Protein AF-A0A812HWR3-F1 (afdb_monomer)

pLDDT: mean 72.73, std 18.26, range [27.31, 95.5]

Organism: NCBI:txid878477

Nearest PDB structures (foldseek):
  8zc8-assembly1_B  TM=7.591E-01  e=3.270E-03  Streptomyces caespitosus
  4f84-assembly1_A  TM=8.204E-01  e=3.578E-02  Streptomyces lasalocidi
  1nkv-assembly1_A  TM=7.452E-01  e=2.378E-02  Escherichia coli
  2o57-assembly2_D  TM=7.224E-01  e=5.384E-02  Galdieria sulphuraria
  5gm2-as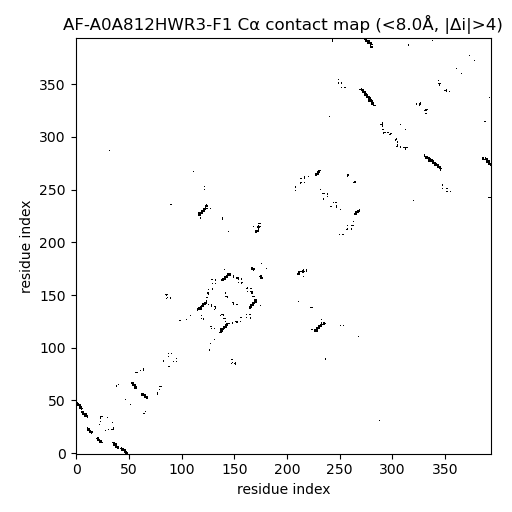sembly3_O  TM=3.345E-01  e=4.378E-03  Streptomyces blastmyceticus

Secondary structure (DSSP, 8-state):
--EEEEEEEE--EEEEETTEEEE--TTSPPPSS---EEEEEEEEEEE-SSPPP-EEEE-SS-EEEEPPPPTT--PPTT-PPPPSSSHHHHS-HHHHHHTT-THHHHHHHHHT-SS--EEEEESS-SHHHHHHHHHT-SSEEEE-S-HHHHHHHHHHHHHTT-TTTEEEE-TTSPEE-SSTHHHHHHHHHHHTT-----S---S----GGGS-HHHHHHHHHHH-SSPEEEEE-S--TT-S-TT-THHHHHHHHHHHHHHHTT--EEE-S-SEEEEEEEEEE-HHHHHHHSPPPTTPPPBTTB-GGGHHHHS---GGG------HHHHHTT--EE-S--EEEEEEES-HHHHHHHHHHHHHHHSS------PPPPGGGS-SS-------EEEEE-

Structure (mmCIF, N/CA/C/O backbone):
data_AF-A0A812HWR3-F1
#
_entry.id   AF-A0A812HWR3-F1
#
loop_
_atom_site.group_PDB
_atom_site.id
_atom_site.type_symbol
_atom_site.label_atom_id
_atom_site.label_alt_id
_atom_site.label_comp_id
_atom_site.label_asym_id
_atom_site.label_entity_id
_atom_site.label_seq_id
_atom_site.pdbx_PDB_ins_code
_atom_site.Cartn_x
_atom_site.Cartn_y
_atom_site.Cartn_z
_atom_site.occupancy
_atom_site.B_iso_or_equiv
_atom_site.auth_seq_id
_atom_site.auth_comp_id
_atom_site.auth_asym_id
_atom_site.auth_atom_id
_atom_site.pdbx_PDB_mo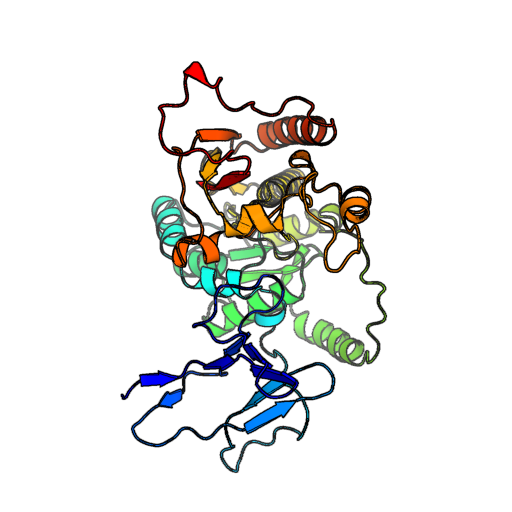del_num
ATOM 1 N N . MET A 1 1 ? 23.319 -24.240 -5.618 1.00 51.91 1 MET A N 1
ATOM 2 C CA . MET A 1 1 ? 23.296 -23.909 -4.178 1.00 51.91 1 MET A CA 1
ATOM 3 C C . MET A 1 1 ? 21.910 -24.254 -3.683 1.00 51.91 1 MET A C 1
ATOM 5 O O . MET A 1 1 ? 20.978 -23.812 -4.342 1.00 51.91 1 MET A O 1
ATOM 9 N N . PRO A 1 2 ? 21.769 -25.057 -2.617 1.00 78.56 2 PRO A N 1
ATOM 10 C CA . PRO A 1 2 ? 20.461 -25.307 -2.028 1.00 78.56 2 PRO A CA 1
ATOM 11 C C . PRO A 1 2 ? 19.889 -23.991 -1.493 1.00 78.56 2 PRO A C 1
ATOM 13 O O . PRO A 1 2 ? 20.609 -23.220 -0.855 1.00 78.56 2 PRO A O 1
ATOM 16 N N . GLY A 1 3 ? 18.622 -23.717 -1.781 1.00 87.44 3 GLY A N 1
ATOM 17 C CA . GLY A 1 3 ? 17.937 -22.515 -1.316 1.00 87.44 3 GLY A CA 1
ATOM 18 C C . GLY A 1 3 ? 16.452 -22.542 -1.646 1.00 87.44 3 GLY A C 1
ATOM 19 O O . GLY A 1 3 ? 15.966 -23.471 -2.280 1.00 87.44 3 GLY A O 1
ATOM 20 N N . GLU A 1 4 ? 15.729 -21.511 -1.225 1.00 90.44 4 GLU A N 1
ATOM 21 C CA . GLU A 1 4 ? 14.313 -21.358 -1.551 1.00 90.44 4 GLU A CA 1
ATOM 22 C C . GLU A 1 4 ? 14.134 -20.367 -2.704 1.00 90.44 4 GLU A C 1
ATOM 24 O O . GLU A 1 4 ? 14.510 -19.192 -2.619 1.00 90.44 4 GLU A O 1
ATOM 29 N N . ALA A 1 5 ? 13.537 -20.836 -3.796 1.00 89.75 5 ALA A N 1
ATOM 30 C CA . ALA A 1 5 ? 13.102 -19.986 -4.887 1.00 89.75 5 ALA A CA 1
ATOM 31 C C . ALA A 1 5 ? 11.746 -19.363 -4.531 1.00 89.75 5 ALA A C 1
ATOM 33 O O . ALA A 1 5 ? 10.751 -20.062 -4.350 1.00 89.75 5 ALA A O 1
ATOM 34 N N . HIS A 1 6 ? 11.705 -18.035 -4.444 1.00 90.94 6 HIS A N 1
ATOM 35 C CA . HIS A 1 6 ? 10.501 -17.271 -4.093 1.00 90.94 6 HIS A CA 1
ATOM 36 C C . HIS A 1 6 ? 9.738 -16.747 -5.318 1.00 90.94 6 HIS A C 1
ATOM 38 O O . HIS A 1 6 ? 8.584 -16.324 -5.221 1.00 90.94 6 HIS A O 1
ATOM 44 N N . GLY A 1 7 ? 10.383 -16.753 -6.480 1.00 92.06 7 GLY A N 1
ATOM 45 C CA . GLY A 1 7 ? 9.835 -16.203 -7.705 1.00 92.06 7 GLY A CA 1
ATOM 46 C C . GLY A 1 7 ? 10.851 -16.186 -8.836 1.00 92.06 7 GLY A C 1
ATOM 47 O O . GLY A 1 7 ? 11.930 -16.769 -8.732 1.00 92.06 7 GLY A O 1
ATOM 48 N N . VAL A 1 8 ? 10.493 -15.480 -9.901 1.00 93.12 8 VAL A N 1
ATOM 49 C CA . VAL A 1 8 ? 11.272 -15.320 -11.126 1.00 93.12 8 VAL A CA 1
ATOM 50 C C . VAL A 1 8 ? 11.437 -13.834 -11.415 1.00 93.12 8 VAL A C 1
ATOM 52 O O . VAL A 1 8 ? 10.456 -13.089 -11.448 1.00 93.12 8 VAL A O 1
ATOM 55 N N . ALA A 1 9 ? 12.678 -13.405 -11.632 1.00 94.75 9 ALA A N 1
ATOM 56 C CA . ALA A 1 9 ? 12.975 -12.096 -12.198 1.00 94.75 9 ALA A CA 1
ATOM 57 C C . ALA A 1 9 ? 12.933 -12.194 -13.727 1.00 94.75 9 ALA A C 1
ATOM 59 O O . ALA A 1 9 ? 13.513 -13.110 -14.306 1.00 94.75 9 ALA A O 1
ATOM 60 N N . LEU A 1 10 ? 12.244 -11.255 -14.365 1.00 95.12 10 LEU A N 1
ATOM 61 C CA . LEU A 1 10 ? 12.036 -11.204 -15.804 1.00 95.12 10 LEU A CA 1
ATOM 62 C C . LEU A 1 10 ? 12.580 -9.903 -16.380 1.00 95.12 10 LEU A C 1
ATOM 64 O O . LEU A 1 10 ? 12.368 -8.819 -15.837 1.00 95.12 10 LEU A O 1
ATOM 68 N N . TRP A 1 11 ? 13.241 -10.031 -17.518 1.00 95.50 11 TRP A N 1
ATOM 69 C CA . TRP A 1 11 ? 13.651 -8.942 -18.390 1.00 95.50 11 TRP A CA 1
ATOM 70 C C . TRP A 1 11 ? 13.589 -9.445 -19.833 1.00 95.50 11 TRP A C 1
ATOM 72 O O . TRP A 1 11 ? 13.366 -10.632 -20.078 1.00 95.50 11 TRP A O 1
ATOM 82 N N . PHE A 1 12 ? 13.783 -8.547 -20.788 1.00 93.94 12 PHE A N 1
ATOM 83 C CA . PHE A 1 12 ? 13.822 -8.887 -22.203 1.00 93.94 12 PHE A CA 1
ATOM 84 C C . PHE A 1 12 ? 15.022 -8.260 -22.904 1.00 93.94 12 PHE A C 1
ATOM 86 O O . PHE A 1 12 ? 15.514 -7.196 -22.508 1.00 93.94 12 PHE A O 1
ATOM 93 N N . ASP A 1 13 ? 15.415 -8.921 -23.989 1.00 94.44 13 ASP A N 1
ATOM 94 C CA . ASP A 1 13 ? 16.325 -8.415 -25.003 1.00 94.44 13 ASP A CA 1
ATOM 95 C C . ASP A 1 13 ? 15.570 -8.348 -26.336 1.00 94.44 13 ASP A C 1
ATOM 97 O O . ASP A 1 13 ? 14.948 -9.322 -26.756 1.00 94.44 13 ASP A O 1
ATOM 101 N N . ALA A 1 14 ? 15.610 -7.196 -26.998 1.00 93.81 14 ALA A N 1
ATOM 102 C CA . ALA A 1 14 ? 15.015 -6.965 -28.305 1.00 93.81 14 ALA A CA 1
ATOM 103 C C . ALA A 1 14 ? 16.122 -6.717 -29.338 1.00 93.81 14 ALA A C 1
ATOM 105 O O . ALA A 1 14 ? 16.908 -5.775 -29.210 1.00 93.81 14 ALA A O 1
ATOM 106 N N . GLU A 1 15 ? 16.185 -7.559 -30.368 1.00 94.88 15 GLU A N 1
ATOM 107 C CA . GLU A 1 15 ? 17.034 -7.333 -31.539 1.00 94.88 15 GLU A CA 1
ATOM 108 C C . GLU A 1 15 ? 16.276 -6.446 -32.529 1.00 94.88 15 GLU A C 1
ATOM 110 O O . GLU A 1 15 ? 15.220 -6.827 -33.026 1.00 94.88 15 GLU A O 1
ATOM 115 N N . LEU A 1 16 ? 16.787 -5.236 -32.767 1.00 91.88 16 LEU A N 1
ATOM 116 C CA . LEU A 1 16 ? 16.119 -4.257 -33.626 1.00 91.88 16 LEU A CA 1
ATOM 117 C C . LEU A 1 16 ? 16.562 -4.434 -35.081 1.00 91.88 16 LEU A C 1
ATOM 119 O O . LEU A 1 16 ? 15.738 -4.660 -35.961 1.00 91.88 16 LEU A O 1
ATOM 123 N N . PHE A 1 17 ? 17.875 -4.358 -35.326 1.00 92.12 17 PHE A N 1
ATOM 124 C CA . PHE A 1 17 ? 18.470 -4.504 -36.655 1.00 92.12 17 PHE A CA 1
ATOM 125 C C . PHE A 1 17 ? 19.885 -5.082 -36.549 1.00 92.12 17 PHE A C 1
ATOM 127 O O . PHE A 1 17 ? 20.794 -4.420 -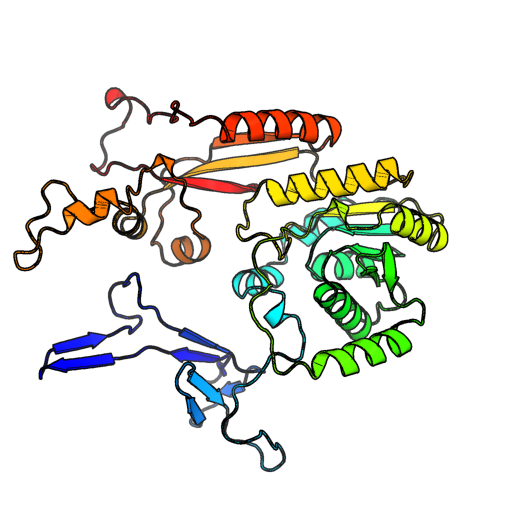36.040 1.00 92.12 17 PHE A O 1
ATOM 134 N N . GLY A 1 18 ? 20.090 -6.300 -37.055 1.00 89.00 18 GLY A N 1
ATOM 135 C CA . GLY A 1 18 ? 21.398 -6.958 -37.060 1.00 89.00 18 GLY A CA 1
ATOM 136 C C . GLY A 1 18 ? 22.007 -7.037 -35.657 1.00 89.00 18 GLY A C 1
ATOM 137 O O . GLY A 1 18 ? 21.463 -7.675 -34.767 1.00 89.00 18 GLY A O 1
ATOM 138 N N . SER A 1 19 ? 23.135 -6.360 -35.431 1.00 89.56 19 SER A N 1
ATOM 139 C CA . SER A 1 19 ? 23.820 -6.361 -34.131 1.00 89.56 19 SER A CA 1
ATOM 140 C C . SER A 1 19 ? 23.262 -5.362 -33.106 1.00 89.56 19 SER A C 1
ATOM 142 O O . SER A 1 19 ? 23.782 -5.297 -31.991 1.00 89.56 19 SER A O 1
ATOM 144 N N . ILE A 1 20 ? 22.255 -4.551 -33.452 1.00 91.00 20 ILE A N 1
ATOM 145 C CA . ILE A 1 20 ? 21.666 -3.575 -32.524 1.00 91.00 20 ILE A CA 1
ATOM 146 C C . ILE A 1 20 ? 20.675 -4.290 -31.611 1.00 91.00 20 ILE A C 1
ATOM 148 O O . ILE A 1 20 ? 19.600 -4.714 -32.042 1.00 91.00 20 ILE A O 1
ATOM 152 N N . ARG A 1 21 ? 21.038 -4.373 -30.329 1.00 91.12 21 ARG A N 1
ATOM 153 C CA . ARG A 1 21 ? 20.222 -4.974 -29.277 1.00 91.12 21 ARG A CA 1
ATOM 154 C C . ARG A 1 21 ? 19.863 -3.956 -28.218 1.00 91.12 21 ARG A C 1
ATOM 156 O O . ARG A 1 21 ? 20.697 -3.163 -27.781 1.00 91.12 21 ARG A O 1
ATOM 163 N N . LEU A 1 22 ? 18.622 -4.029 -27.777 1.00 90.62 22 LEU A N 1
ATOM 164 C CA . LEU A 1 22 ? 18.138 -3.331 -26.611 1.00 90.62 22 LEU A CA 1
ATOM 165 C C . LEU A 1 22 ? 17.880 -4.351 -25.506 1.00 90.62 22 LEU A C 1
ATOM 167 O O . LEU A 1 22 ? 17.183 -5.327 -25.729 1.00 90.62 22 LEU A O 1
ATOM 171 N N . SER A 1 23 ? 18.430 -4.111 -24.321 1.00 91.69 23 SER A N 1
ATOM 172 C CA . SER A 1 23 ? 18.288 -4.999 -23.171 1.00 91.69 23 SER A CA 1
ATOM 173 C C . SER A 1 23 ? 17.705 -4.252 -21.980 1.00 91.69 23 SER A C 1
ATOM 175 O O . SER A 1 23 ? 18.037 -3.087 -21.740 1.00 91.69 23 SER A O 1
ATOM 177 N N . THR A 1 24 ? 16.861 -4.947 -21.222 1.00 93.06 24 THR A N 1
ATOM 178 C CA . THR A 1 24 ? 16.385 -4.534 -19.893 1.00 93.06 24 THR A CA 1
ATOM 179 C C . THR A 1 24 ? 16.993 -5.385 -18.778 1.00 93.06 24 THR A C 1
ATOM 181 O O . THR A 1 24 ? 16.500 -5.364 -17.652 1.00 93.06 24 THR A O 1
ATOM 184 N N . SER A 1 25 ? 18.070 -6.128 -19.061 1.00 93.00 25 SER A N 1
ATOM 185 C CA . SER A 1 25 ? 18.827 -6.873 -18.050 1.00 93.00 25 SER A CA 1
ATOM 186 C C . SER A 1 25 ? 19.224 -5.969 -16.872 1.00 93.00 25 SER A C 1
ATOM 188 O O . SER A 1 25 ? 19.517 -4.789 -17.086 1.00 93.00 25 SER A O 1
ATOM 190 N N . PRO A 1 26 ? 19.266 -6.489 -15.630 1.00 87.50 26 PRO A N 1
ATOM 191 C CA . PRO A 1 26 ? 19.705 -5.725 -14.458 1.00 87.50 26 PRO A CA 1
ATOM 192 C C . PRO A 1 26 ? 21.140 -5.180 -14.564 1.00 87.50 26 PRO A C 1
ATOM 194 O O . PRO A 1 26 ? 21.501 -4.281 -13.812 1.00 87.50 26 PRO A O 1
ATOM 197 N N . GLU A 1 27 ? 21.957 -5.701 -15.484 1.00 86.88 27 GLU A N 1
ATOM 198 C CA . GLU A 1 27 ? 23.315 -5.203 -15.750 1.00 86.88 27 GLU A CA 1
ATOM 199 C C . GLU A 1 27 ? 23.333 -3.915 -16.587 1.00 86.88 27 GLU A C 1
ATOM 201 O O . GLU A 1 27 ? 24.354 -3.230 -16.663 1.00 86.88 27 GLU A O 1
ATOM 206 N N . GLN A 1 28 ? 22.218 -3.581 -17.241 1.00 84.38 28 GLN A N 1
ATOM 207 C CA . GLN A 1 28 ? 22.110 -2.375 -18.050 1.00 84.38 28 GLN A CA 1
ATOM 208 C C . GLN A 1 28 ? 21.910 -1.135 -17.170 1.00 84.38 28 GLN A C 1
ATOM 210 O O . GLN A 1 28 ? 21.298 -1.219 -16.102 1.00 84.38 28 GLN A O 1
ATOM 215 N N . PRO A 1 29 ? 22.349 0.052 -17.632 1.00 78.00 29 PRO A N 1
ATOM 216 C CA . PRO A 1 29 ? 21.990 1.307 -16.986 1.00 78.00 29 PRO A CA 1
ATOM 217 C C . PRO A 1 29 ? 20.471 1.422 -16.842 1.00 78.00 29 PRO A C 1
ATOM 219 O O . PRO A 1 29 ? 19.732 1.078 -17.768 1.00 78.00 29 PRO A O 1
ATOM 222 N N . LEU A 1 30 ? 20.005 1.924 -15.696 1.00 69.19 30 LEU A N 1
ATOM 223 C CA . LEU A 1 30 ? 18.577 2.027 -15.408 1.00 69.19 30 LEU A CA 1
ATOM 224 C C . LEU A 1 30 ? 17.873 2.871 -16.483 1.00 69.19 30 LEU A C 1
ATOM 226 O O . LEU A 1 30 ? 18.183 4.051 -16.660 1.00 69.19 30 LEU A O 1
ATOM 230 N N . ARG A 1 31 ? 16.915 2.268 -17.191 1.00 71.31 31 ARG A N 1
ATOM 231 C CA . ARG A 1 31 ? 16.057 2.958 -18.163 1.00 71.31 31 ARG A CA 1
ATOM 232 C C . ARG A 1 31 ? 14.708 3.277 -17.523 1.00 71.31 31 ARG A C 1
ATOM 234 O O . ARG A 1 31 ? 14.234 2.573 -16.637 1.00 71.31 31 ARG A O 1
ATOM 241 N N . GLU A 1 32 ? 14.112 4.394 -17.926 1.00 67.06 32 GLU A N 1
ATOM 242 C CA . GLU A 1 32 ? 13.037 5.024 -17.147 1.00 67.06 32 GLU A CA 1
ATOM 243 C C . GLU A 1 32 ? 11.652 4.402 -17.359 1.00 67.06 32 GLU A C 1
ATOM 245 O O . GLU A 1 32 ? 10.882 4.307 -16.401 1.00 67.06 32 GLU A O 1
ATOM 250 N N . HIS A 1 33 ? 11.345 3.968 -18.583 1.00 80.69 33 HIS A N 1
ATOM 251 C CA . HIS A 1 33 ? 10.032 3.439 -18.975 1.00 80.69 33 HIS A CA 1
ATOM 252 C C . HIS A 1 33 ? 10.003 1.909 -19.102 1.00 80.69 33 HIS A C 1
ATOM 254 O O . HIS A 1 33 ? 8.928 1.316 -19.108 1.00 80.69 33 HIS A O 1
ATOM 260 N N . TRP A 1 34 ? 11.171 1.264 -19.156 1.00 85.88 34 TRP A N 1
ATOM 261 C CA . TRP A 1 34 ? 11.301 -0.189 -19.184 1.00 85.88 34 TRP A CA 1
ATOM 262 C C . TRP A 1 34 ? 12.100 -0.666 -17.980 1.00 85.88 34 TRP A C 1
ATOM 264 O O . TRP A 1 34 ? 13.227 -0.228 -17.753 1.00 85.88 34 TRP A O 1
ATOM 274 N N . ARG A 1 35 ? 11.490 -1.560 -17.204 1.00 86.69 35 ARG A N 1
ATOM 275 C CA . ARG A 1 35 ? 12.046 -2.129 -15.976 1.00 86.69 35 ARG A CA 1
ATOM 276 C C . ARG A 1 35 ? 11.952 -3.645 -16.015 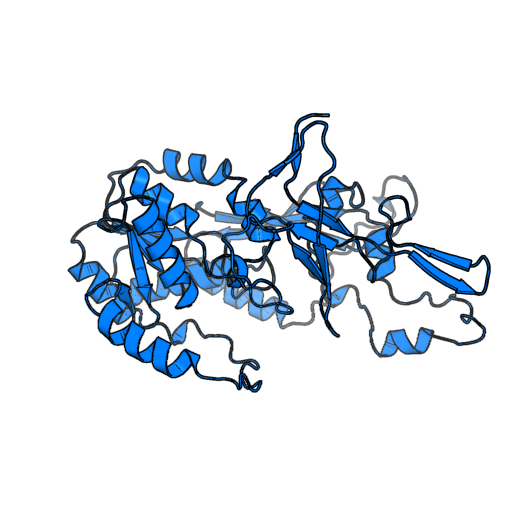1.00 86.69 35 ARG A C 1
ATOM 278 O O . ARG A 1 35 ? 11.236 -4.211 -16.838 1.00 86.69 35 ARG A O 1
ATOM 285 N N . GLN A 1 36 ? 12.654 -4.279 -15.090 1.00 91.31 36 GLN A N 1
ATOM 286 C CA . GLN A 1 36 ? 12.497 -5.699 -14.822 1.00 91.31 36 GLN A CA 1
ATOM 287 C C . GLN A 1 36 ? 11.155 -5.951 -14.128 1.00 91.31 36 GLN A C 1
ATOM 289 O O . GLN A 1 36 ? 10.651 -5.104 -13.383 1.00 91.31 36 GLN A O 1
ATOM 294 N N . ALA A 1 37 ? 10.600 -7.136 -14.342 1.00 92.50 37 ALA A N 1
ATOM 295 C CA . ALA A 1 37 ? 9.434 -7.626 -13.625 1.00 92.50 37 ALA A CA 1
ATOM 296 C C . ALA A 1 37 ? 9.846 -8.712 -12.625 1.00 92.50 37 ALA A C 1
ATOM 298 O O . ALA A 1 37 ? 10.844 -9.408 -12.807 1.00 92.50 37 ALA A O 1
ATOM 299 N N . ALA A 1 38 ? 9.064 -8.866 -11.562 1.00 92.50 38 ALA A N 1
ATOM 300 C CA . ALA A 1 38 ? 9.218 -9.952 -10.605 1.00 92.50 38 ALA A CA 1
ATOM 301 C C . ALA A 1 38 ? 7.886 -10.691 -10.478 1.00 92.50 38 ALA A C 1
ATOM 303 O O . ALA A 1 38 ? 6.869 -10.095 -10.117 1.00 92.50 38 ALA A O 1
ATOM 304 N N . LEU A 1 39 ? 7.898 -11.989 -10.767 1.00 91.88 39 LEU A N 1
ATOM 305 C CA . LEU A 1 39 ? 6.755 -12.876 -10.589 1.00 91.88 39 LEU A CA 1
ATOM 306 C C . LEU A 1 39 ? 6.990 -13.742 -9.357 1.00 91.88 39 LEU A C 1
ATOM 308 O O . LEU A 1 39 ? 8.002 -14.427 -9.268 1.00 91.88 39 LEU A O 1
ATOM 312 N N . CYS A 1 40 ? 6.069 -13.721 -8.399 1.00 89.81 40 CYS A N 1
ATOM 313 C CA . CYS A 1 40 ? 6.188 -14.519 -7.179 1.00 89.81 40 CYS A CA 1
ATOM 314 C C . CYS A 1 40 ? 5.513 -15.880 -7.349 1.00 89.81 40 CYS A C 1
ATOM 316 O O . CYS A 1 40 ? 4.415 -15.968 -7.905 1.00 89.81 40 CYS A O 1
ATOM 318 N N . PHE A 1 41 ? 6.119 -16.927 -6.793 1.00 87.38 41 PHE A N 1
ATOM 319 C CA . PHE A 1 41 ? 5.431 -18.204 -6.637 1.00 87.38 41 PHE A CA 1
ATOM 320 C C . PHE A 1 41 ? 4.389 -18.123 -5.521 1.00 87.38 41 PHE A C 1
ATOM 322 O O . PHE A 1 41 ? 4.475 -17.297 -4.612 1.00 87.38 41 PHE A O 1
ATOM 329 N N . ARG A 1 42 ? 3.392 -19.013 -5.575 1.00 82.12 42 ARG A N 1
ATOM 330 C CA . ARG A 1 42 ? 2.365 -19.111 -4.526 1.00 82.12 42 ARG A CA 1
ATOM 331 C C . ARG A 1 42 ? 2.962 -19.490 -3.167 1.00 82.12 42 ARG A C 1
ATOM 333 O O . ARG A 1 42 ? 2.452 -19.065 -2.135 1.00 82.12 42 ARG A O 1
ATOM 340 N N . SER A 1 43 ? 4.016 -20.293 -3.190 1.00 82.81 43 SER A N 1
ATOM 341 C CA . SER A 1 43 ? 4.812 -20.701 -2.039 1.00 82.81 43 SER A CA 1
ATOM 342 C C . SER A 1 43 ? 6.277 -20.794 -2.466 1.00 82.81 43 SER A C 1
ATOM 344 O O . SER A 1 43 ? 6.523 -21.100 -3.638 1.00 82.81 43 SER A O 1
ATOM 346 N N . PRO A 1 44 ? 7.235 -20.568 -1.551 1.00 87.44 44 PRO A N 1
ATOM 347 C CA . PRO A 1 44 ? 8.637 -20.846 -1.826 1.00 87.44 44 PRO A CA 1
ATOM 348 C C . PRO A 1 44 ? 8.818 -22.299 -2.277 1.00 87.44 44 PRO A C 1
ATOM 350 O O . PRO A 1 44 ? 8.088 -23.194 -1.842 1.00 87.44 44 PRO A O 1
ATOM 353 N N . ILE A 1 45 ? 9.769 -22.518 -3.176 1.00 86.94 45 ILE A N 1
ATOM 354 C CA . ILE A 1 45 ? 10.104 -23.838 -3.706 1.00 86.94 45 ILE A CA 1
ATOM 355 C C . ILE A 1 45 ? 11.512 -24.167 -3.248 1.00 86.94 45 ILE A C 1
ATOM 357 O O . ILE A 1 45 ? 12.421 -23.364 -3.449 1.00 86.94 45 ILE A O 1
ATOM 361 N N . GLU A 1 46 ? 11.714 -25.353 -2.688 1.00 86.25 46 GLU A N 1
ATOM 362 C CA . GLU A 1 46 ? 13.059 -25.850 -2.418 1.00 86.25 46 GLU A CA 1
ATOM 363 C C . GLU A 1 46 ? 13.791 -26.087 -3.747 1.00 86.25 46 GLU A C 1
ATOM 365 O O . GLU A 1 46 ? 13.511 -27.031 -4.485 1.00 86.25 46 GLU A O 1
ATOM 370 N N . ALA A 1 47 ? 14.725 -25.197 -4.068 1.00 79.75 47 ALA A N 1
ATOM 371 C CA . ALA A 1 47 ? 15.636 -25.343 -5.186 1.00 79.75 47 ALA A CA 1
ATOM 372 C C . ALA A 1 47 ? 16.839 -26.171 -4.713 1.00 79.75 47 ALA A C 1
ATOM 374 O O . ALA A 1 47 ? 17.704 -25.692 -3.974 1.00 79.75 47 ALA A O 1
ATOM 375 N N . GLY A 1 48 ? 16.853 -27.445 -5.103 1.00 76.69 48 GLY A N 1
ATOM 376 C CA . GLY A 1 48 ? 17.946 -28.375 -4.834 1.00 76.69 48 GLY A CA 1
ATOM 377 C C . GLY A 1 48 ? 19.086 -28.268 -5.852 1.00 76.69 48 GLY A C 1
ATOM 378 O O . GLY A 1 48 ? 19.369 -27.211 -6.414 1.00 76.69 48 GLY A O 1
ATOM 379 N N . SER A 1 49 ? 19.772 -29.387 -6.088 1.00 72.12 49 SER A N 1
ATOM 380 C CA . SER A 1 49 ? 20.736 -29.519 -7.190 1.00 72.12 49 SER A CA 1
ATOM 381 C C . SER A 1 49 ? 20.074 -29.777 -8.545 1.00 72.12 49 SER A C 1
ATOM 383 O O . SER A 1 49 ? 20.734 -29.638 -9.571 1.00 72.12 49 SER A O 1
ATOM 385 N N . GLU A 1 50 ? 18.806 -30.190 -8.549 1.00 79.69 50 GLU A N 1
ATOM 386 C CA . GLU A 1 50 ? 18.058 -30.473 -9.771 1.00 79.69 50 GLU A CA 1
ATOM 387 C C . GLU A 1 50 ? 17.541 -29.179 -10.422 1.00 79.69 50 GLU A C 1
ATOM 389 O O . GLU A 1 50 ? 17.190 -28.232 -9.709 1.00 79.69 50 GLU A O 1
ATOM 394 N N . PRO A 1 51 ? 17.495 -29.111 -11.765 1.00 81.50 51 PRO A N 1
ATOM 395 C CA . PRO A 1 51 ? 16.910 -27.979 -12.471 1.00 81.50 51 PRO A CA 1
ATOM 396 C C . PRO A 1 51 ? 15.435 -27.790 -12.106 1.00 81.50 51 PRO A C 1
ATOM 398 O O . PRO A 1 51 ? 14.663 -28.746 -12.085 1.00 81.50 51 PRO A O 1
ATOM 401 N N . LEU A 1 52 ? 15.033 -26.541 -11.869 1.00 83.94 52 LEU A N 1
ATOM 402 C CA . LEU A 1 52 ? 13.626 -26.188 -11.720 1.00 83.94 52 LEU A CA 1
ATOM 403 C C . LEU A 1 52 ? 13.001 -26.034 -13.109 1.00 83.94 52 LEU A C 1
ATOM 405 O O . LEU A 1 52 ? 13.389 -25.148 -13.870 1.00 83.94 52 LEU A O 1
ATOM 409 N N . GLU A 1 53 ? 12.025 -26.875 -13.431 1.00 85.94 53 GLU A N 1
ATOM 410 C CA . GLU A 1 53 ? 11.215 -26.701 -14.635 1.00 85.94 53 GLU A CA 1
ATOM 411 C C . GLU A 1 53 ? 10.139 -25.632 -14.396 1.00 85.94 53 GLU A C 1
ATOM 413 O O . GLU A 1 53 ? 9.497 -25.600 -13.345 1.00 85.94 53 GLU A O 1
ATOM 418 N N . LEU A 1 54 ? 9.949 -24.746 -15.375 1.00 87.88 54 LEU A N 1
ATOM 419 C CA . LEU A 1 54 ? 8.985 -23.646 -15.348 1.00 87.88 54 LEU A CA 1
ATOM 420 C C . LEU A 1 54 ? 8.190 -23.646 -16.655 1.00 87.88 54 LEU A C 1
ATOM 422 O O . LEU A 1 54 ? 8.760 -23.811 -17.731 1.00 87.88 54 LEU A O 1
ATOM 426 N N . GLU A 1 55 ? 6.887 -23.402 -16.570 1.00 88.44 55 GLU A N 1
ATOM 427 C CA . GLU A 1 55 ? 6.029 -23.168 -17.729 1.00 88.44 55 GLU A CA 1
ATOM 428 C C . GLU A 1 55 ? 5.771 -21.663 -17.852 1.00 88.44 55 GLU A C 1
ATOM 430 O O . GLU A 1 55 ? 5.180 -21.052 -16.958 1.00 88.44 55 GLU A O 1
ATOM 435 N N . ALA A 1 56 ? 6.229 -21.059 -18.948 1.00 90.62 56 ALA A N 1
ATOM 436 C CA . ALA A 1 56 ? 5.940 -19.668 -19.277 1.00 90.62 56 ALA A CA 1
ATOM 437 C C . ALA A 1 56 ? 4.694 -19.590 -20.164 1.00 90.62 56 ALA A C 1
ATOM 439 O O . ALA A 1 56 ? 4.570 -20.323 -21.145 1.00 90.62 56 ALA A O 1
ATOM 440 N N . HIS A 1 57 ? 3.791 -18.680 -19.822 1.00 90.38 57 HIS A N 1
ATOM 441 C CA . HIS A 1 57 ? 2.533 -18.454 -20.521 1.00 90.38 57 HIS A CA 1
ATOM 442 C C . HIS A 1 57 ? 2.386 -16.971 -20.831 1.00 90.38 57 HIS A C 1
ATOM 444 O O . HIS A 1 57 ? 2.894 -16.125 -20.089 1.00 90.38 57 HIS A O 1
ATOM 450 N N . HIS A 1 58 ? 1.654 -16.661 -21.892 1.00 93.31 58 HIS A N 1
ATOM 451 C CA . HIS A 1 58 ? 1.259 -15.298 -22.199 1.00 93.31 58 HIS A CA 1
ATOM 452 C C . HIS A 1 58 ? -0.084 -15.270 -22.931 1.00 93.31 58 HIS A C 1
ATOM 454 O O . HIS A 1 58 ? -0.496 -16.266 -23.532 1.00 93.31 58 HIS A O 1
ATOM 460 N N . ASP A 1 59 ? -0.741 -14.121 -22.878 1.00 90.56 59 ASP A N 1
ATOM 461 C CA . ASP A 1 59 ? -1.802 -13.730 -23.802 1.00 90.56 59 ASP A CA 1
ATOM 462 C C . ASP A 1 59 ? -1.367 -12.452 -24.544 1.00 90.56 59 ASP A C 1
ATOM 464 O O . ASP A 1 59 ? -0.162 -12.245 -24.734 1.00 90.56 59 ASP A O 1
ATOM 468 N N . ASP A 1 60 ? -2.319 -11.647 -25.016 1.00 92.25 60 ASP A N 1
ATOM 469 C CA . ASP A 1 60 ? -2.038 -10.407 -25.745 1.00 92.25 60 ASP A CA 1
ATOM 470 C C . ASP A 1 60 ? -1.484 -9.295 -24.829 1.00 92.25 60 ASP A C 1
ATOM 472 O O . ASP A 1 60 ? -0.771 -8.415 -25.310 1.00 92.25 60 ASP A O 1
ATOM 476 N N . ASP A 1 61 ? -1.743 -9.361 -23.516 1.00 90.25 61 ASP A N 1
ATOM 477 C CA . ASP A 1 61 ? -1.490 -8.262 -22.573 1.00 90.25 61 ASP A CA 1
ATOM 478 C C . ASP A 1 61 ? -0.660 -8.666 -21.338 1.00 90.25 61 ASP A C 1
ATOM 480 O O . ASP A 1 61 ? -0.153 -7.806 -20.610 1.00 90.25 61 ASP A O 1
ATOM 484 N N . ALA A 1 62 ? -0.505 -9.962 -21.062 1.00 90.00 62 ALA A N 1
ATOM 485 C CA . ALA A 1 62 ? 0.091 -10.462 -19.832 1.00 90.00 62 ALA A CA 1
ATOM 486 C C . ALA A 1 62 ? 1.046 -11.638 -20.053 1.00 90.00 62 ALA A C 1
ATOM 488 O O . ALA A 1 62 ? 0.866 -12.481 -20.927 1.00 90.00 62 ALA A O 1
ATOM 489 N N . VAL A 1 63 ? 2.039 -11.731 -19.165 1.00 91.81 63 VAL A N 1
ATOM 490 C CA . VAL A 1 63 ? 2.954 -12.871 -19.039 1.00 91.81 63 VAL A CA 1
ATOM 491 C C . VAL A 1 63 ? 2.851 -13.420 -17.622 1.00 91.81 63 VAL A C 1
ATOM 493 O O . VAL A 1 63 ? 2.869 -12.662 -16.649 1.00 91.81 63 VAL A O 1
ATOM 496 N N . TRP A 1 64 ? 2.779 -14.741 -17.484 1.00 91.62 64 TRP A N 1
ATOM 497 C CA . TRP A 1 64 ? 2.816 -15.408 -16.184 1.00 91.62 64 TRP A CA 1
ATOM 498 C C . TRP A 1 64 ? 3.608 -16.713 -16.241 1.00 91.62 64 TRP A C 1
ATOM 500 O O . TRP A 1 64 ? 3.804 -17.309 -17.297 1.00 91.62 64 TRP A O 1
ATOM 510 N N . ILE A 1 65 ? 4.082 -17.158 -15.078 1.00 88.62 65 ILE A N 1
ATOM 511 C CA . ILE A 1 65 ? 4.870 -18.384 -14.937 1.00 88.62 65 ILE A CA 1
ATOM 512 C C . ILE A 1 65 ? 4.166 -19.319 -13.966 1.00 88.62 65 ILE A C 1
ATOM 514 O O . ILE A 1 65 ? 3.719 -18.898 -12.895 1.00 88.62 65 ILE A O 1
ATOM 518 N N . THR A 1 66 ? 4.093 -20.595 -14.328 1.00 85.44 66 THR A N 1
ATOM 519 C CA . THR A 1 66 ? 3.627 -21.671 -13.453 1.00 85.44 66 THR A CA 1
ATOM 520 C C . THR A 1 66 ? 4.701 -22.736 -13.288 1.00 85.44 66 THR A C 1
ATOM 522 O O . THR A 1 66 ? 5.640 -22.833 -14.074 1.00 85.44 66 THR A O 1
ATOM 525 N N . LEU A 1 67 ? 4.560 -23.548 -12.244 1.00 82.12 67 LEU A N 1
ATOM 526 C CA . LEU A 1 67 ? 5.339 -24.772 -12.107 1.00 82.12 67 LEU A CA 1
ATOM 527 C C . LEU A 1 67 ? 4.637 -25.905 -12.862 1.00 82.12 67 LEU A C 1
ATOM 529 O O . LEU A 1 67 ? 3.402 -25.972 -12.795 1.00 82.12 67 LEU A O 1
ATOM 533 N N . PRO A 1 68 ? 5.389 -26.799 -13.528 1.00 73.38 68 PRO A N 1
ATOM 534 C CA . PRO A 1 68 ? 4.829 -28.011 -14.091 1.00 73.38 68 PRO A CA 1
ATOM 535 C C . PRO A 1 68 ? 4.132 -28.798 -12.986 1.00 73.38 68 PRO A C 1
ATOM 537 O O . PRO A 1 68 ? 4.610 -28.942 -11.857 1.00 73.38 68 PRO A O 1
ATOM 540 N N . ARG A 1 69 ? 2.917 -29.233 -13.294 1.00 65.88 69 ARG A N 1
ATOM 541 C CA . ARG A 1 69 ? 1.972 -29.718 -12.291 1.00 65.88 69 ARG A CA 1
ATOM 542 C C . ARG A 1 69 ? 2.407 -31.053 -11.700 1.00 65.88 69 ARG A C 1
ATOM 544 O O . ARG A 1 69 ? 2.880 -31.941 -12.406 1.00 65.88 69 ARG A O 1
ATOM 551 N N . ARG A 1 70 ? 2.046 -31.280 -10.433 1.00 56.56 70 ARG A N 1
ATOM 552 C CA . ARG A 1 70 ? 1.777 -32.652 -9.976 1.00 56.56 70 ARG A CA 1
ATOM 553 C C . ARG A 1 70 ? 0.502 -33.143 -10.689 1.00 56.56 70 ARG A C 1
ATOM 555 O O . ARG A 1 70 ? -0.426 -32.349 -10.837 1.00 56.56 70 ARG A O 1
ATOM 562 N N . PRO A 1 71 ? 0.389 -34.423 -11.087 1.00 50.16 71 PRO A N 1
ATOM 563 C CA . PRO A 1 71 ? -0.719 -34.940 -11.910 1.00 50.16 71 PRO A CA 1
ATOM 564 C C . PRO A 1 71 ? -2.155 -34.651 -11.414 1.00 50.16 71 PRO A C 1
ATOM 566 O O . PRO A 1 71 ? -3.111 -34.827 -12.166 1.00 50.16 71 PRO A O 1
ATOM 569 N N . SER A 1 72 ? -2.334 -34.233 -10.157 1.00 47.94 72 SER A N 1
ATOM 570 C CA . SER A 1 72 ? -3.626 -34.011 -9.501 1.00 47.94 72 SER A CA 1
ATOM 571 C C . SER A 1 72 ? -4.199 -32.587 -9.606 1.00 47.94 72 SER A C 1
ATOM 573 O O . SER A 1 72 ? -5.382 -32.411 -9.315 1.00 47.94 72 SER A O 1
ATOM 575 N N . GLU A 1 73 ? -3.434 -31.569 -10.018 1.00 54.62 73 GLU A N 1
ATOM 576 C CA . GLU A 1 73 ? -3.929 -30.182 -10.070 1.00 54.62 73 GLU A CA 1
ATOM 577 C C . GLU A 1 73 ? -4.472 -29.805 -11.458 1.00 54.62 73 GLU A C 1
ATOM 579 O O . GLU A 1 73 ? -3.753 -29.720 -12.452 1.00 54.62 73 GLU A O 1
ATOM 584 N N . LYS A 1 74 ? -5.780 -29.547 -11.553 1.00 49.34 74 LYS A N 1
ATOM 585 C CA . LYS A 1 74 ? -6.420 -29.041 -12.776 1.00 49.34 74 LYS A CA 1
ATOM 586 C C . LYS A 1 74 ? -6.487 -27.510 -12.745 1.00 49.34 74 LYS A C 1
ATOM 588 O O . LYS A 1 74 ? -7.494 -26.960 -12.318 1.00 49.34 74 LYS A O 1
ATOM 593 N N . LEU A 1 75 ? -5.462 -26.808 -13.232 1.00 53.62 75 LEU A N 1
ATOM 594 C CA . LEU A 1 75 ? -5.669 -25.439 -13.731 1.00 53.62 75 LEU A CA 1
ATOM 595 C C . LEU A 1 75 ? -6.338 -25.516 -15.112 1.00 53.62 75 LEU A C 1
ATOM 597 O O . LEU A 1 75 ? -6.070 -26.439 -15.893 1.00 53.62 75 LEU A O 1
ATOM 601 N N . GLN A 1 76 ? -7.219 -24.569 -15.421 1.00 58.09 76 GLN A N 1
ATOM 602 C CA . GLN A 1 76 ? -7.714 -24.439 -16.787 1.00 58.09 76 GLN A CA 1
ATOM 603 C C . GLN A 1 76 ? -6.552 -23.960 -17.672 1.00 58.09 76 GLN A C 1
ATOM 605 O O . GLN A 1 76 ? -5.906 -22.978 -17.306 1.00 58.09 76 GLN A O 1
ATOM 610 N N . PRO A 1 77 ? -6.227 -24.658 -18.774 1.00 61.69 77 PRO A N 1
ATOM 611 C CA . PRO A 1 77 ? -5.215 -24.191 -19.717 1.00 61.69 77 PRO A CA 1
ATOM 612 C C . PRO A 1 77 ? -5.522 -22.758 -20.174 1.00 61.69 77 PRO A C 1
ATOM 614 O O . PRO A 1 77 ? -6.677 -22.451 -20.467 1.00 61.69 77 PRO A O 1
ATOM 617 N N . GLY A 1 78 ? -4.501 -21.899 -20.224 1.00 65.06 78 GLY A N 1
ATOM 618 C CA . GLY A 1 78 ? -4.598 -20.575 -20.848 1.00 65.06 78 GLY A CA 1
ATOM 619 C C . GLY A 1 78 ? -5.285 -19.475 -20.033 1.00 65.06 78 GLY A C 1
ATOM 620 O O . GLY A 1 78 ? -5.769 -18.523 -20.632 1.00 65.06 78 GLY A O 1
ATOM 621 N N . ARG A 1 79 ? -5.362 -19.572 -18.696 1.00 77.12 79 ARG A N 1
ATOM 622 C CA . ARG A 1 79 ? -5.812 -18.440 -17.862 1.00 77.12 79 ARG A CA 1
ATOM 623 C C . ARG A 1 79 ? -4.753 -18.013 -16.845 1.00 77.12 79 ARG A C 1
ATOM 625 O O . ARG A 1 79 ? -4.218 -18.888 -16.154 1.00 77.12 79 ARG A O 1
ATOM 632 N N . PRO A 1 80 ? -4.496 -16.700 -16.695 1.00 82.62 80 PRO A N 1
ATOM 633 C CA . PRO A 1 80 ? -3.590 -16.200 -15.675 1.00 82.62 80 PRO A CA 1
ATOM 634 C C . PRO A 1 80 ? -4.131 -16.495 -14.264 1.00 82.62 80 PRO A C 1
ATOM 636 O O . PRO A 1 80 ? -5.349 -16.504 -14.042 1.00 82.62 80 PRO A O 1
ATOM 639 N N . PRO A 1 81 ? -3.250 -16.752 -13.280 1.00 83.12 81 PRO A N 1
ATOM 640 C CA . PRO A 1 81 ? -3.664 -16.971 -11.902 1.00 83.12 81 PRO A CA 1
ATOM 641 C C . PRO A 1 81 ? -4.258 -15.689 -11.305 1.00 83.12 81 PRO A C 1
ATOM 643 O O . PRO A 1 81 ? -3.614 -14.644 -11.274 1.00 83.12 81 PRO A O 1
ATOM 646 N N . ALA A 1 82 ? -5.474 -15.788 -10.768 1.00 85.12 82 ALA A N 1
ATOM 647 C CA . ALA A 1 82 ? -6.140 -14.686 -10.081 1.00 85.12 82 ALA A CA 1
ATOM 648 C C . ALA A 1 82 ? -5.979 -14.781 -8.555 1.00 85.12 82 ALA A C 1
ATOM 650 O O . ALA A 1 82 ? -5.941 -15.869 -7.967 1.00 85.12 82 ALA A O 1
ATOM 651 N N . CYS A 1 83 ? -5.923 -13.624 -7.890 1.00 86.56 83 CYS A N 1
ATOM 652 C CA . CYS A 1 83 ? -5.922 -13.551 -6.433 1.00 86.56 83 CYS A CA 1
ATOM 653 C C . CYS A 1 83 ? -7.244 -14.093 -5.866 1.00 86.56 83 CYS A C 1
ATOM 655 O O . CYS A 1 83 ? -8.317 -13.599 -6.192 1.00 86.56 83 CYS A O 1
ATOM 657 N N . SER A 1 84 ? -7.163 -15.073 -4.964 1.00 86.38 84 SER A N 1
ATOM 658 C CA . SER A 1 84 ? -8.325 -15.625 -4.246 1.00 86.38 84 SER A CA 1
ATOM 659 C C . SER A 1 84 ? -8.369 -15.240 -2.763 1.00 86.38 84 SER A C 1
ATOM 661 O O . SER A 1 84 ? -9.402 -15.382 -2.105 1.00 86.38 84 SER A O 1
ATOM 663 N N . CYS A 1 85 ? -7.266 -14.729 -2.204 1.00 86.06 85 CYS A N 1
ATOM 664 C CA . CYS A 1 85 ? -7.241 -14.302 -0.805 1.00 86.06 85 CYS A CA 1
ATOM 665 C C . CYS A 1 85 ? -7.919 -12.938 -0.596 1.00 86.06 85 CYS A C 1
ATOM 667 O O . CYS A 1 85 ? -8.441 -12.691 0.489 1.00 86.06 85 CYS A O 1
ATOM 669 N N . GLY A 1 86 ? -7.962 -12.091 -1.629 1.00 88.31 86 GLY A N 1
ATOM 670 C CA . GLY A 1 86 ? -8.421 -10.701 -1.566 1.00 88.31 86 GLY A CA 1
ATOM 671 C C . GLY A 1 86 ? -7.301 -9.720 -1.210 1.00 88.31 86 GLY A C 1
ATOM 672 O O . GLY A 1 86 ? -7.237 -8.641 -1.781 1.00 88.31 86 GLY A O 1
ATOM 673 N N . LEU A 1 87 ? -6.347 -10.134 -0.369 1.00 88.69 87 LEU A N 1
ATOM 674 C CA . LEU A 1 87 ? -5.256 -9.276 0.104 1.00 88.69 87 LEU A CA 1
ATOM 675 C C . LEU A 1 87 ? -4.388 -8.711 -1.033 1.00 88.69 87 LEU A C 1
ATOM 677 O O . LEU A 1 87 ? -4.125 -7.521 -1.049 1.00 88.69 87 LEU A O 1
ATOM 681 N N . HIS A 1 88 ? -3.988 -9.518 -2.025 1.00 88.62 88 HIS A N 1
ATOM 682 C CA . HIS A 1 88 ? -3.177 -9.001 -3.144 1.00 88.62 88 HIS A CA 1
ATOM 683 C C . HIS A 1 88 ? -3.946 -8.069 -4.092 1.00 88.62 88 HIS A C 1
ATOM 685 O O . HIS A 1 88 ? -3.318 -7.424 -4.924 1.00 88.62 88 HIS A O 1
ATOM 691 N N . ALA A 1 89 ? -5.281 -8.068 -4.021 1.00 87.50 89 ALA A N 1
ATOM 692 C CA . ALA A 1 89 ? -6.121 -7.176 -4.814 1.00 87.50 89 ALA A CA 1
ATOM 693 C C . ALA A 1 89 ? -6.394 -5.859 -4.072 1.00 87.50 89 ALA A C 1
ATOM 695 O O . ALA A 1 89 ? -6.470 -4.821 -4.713 1.00 87.50 89 ALA A O 1
ATOM 696 N N . ALA A 1 90 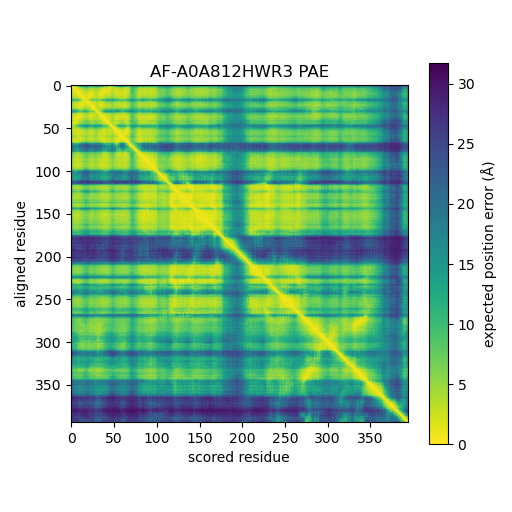? -6.507 -5.902 -2.739 1.00 84.50 90 ALA A N 1
ATOM 697 C CA . ALA A 1 90 ? -6.668 -4.712 -1.903 1.00 84.50 90 ALA A CA 1
ATOM 698 C C . ALA A 1 90 ? -5.346 -3.960 -1.688 1.00 84.50 90 ALA A C 1
ATOM 700 O O . ALA A 1 90 ? -5.307 -2.739 -1.695 1.00 84.50 90 ALA A O 1
ATOM 701 N N . THR A 1 91 ? -4.244 -4.693 -1.520 1.00 84.19 91 THR A N 1
ATOM 702 C CA . THR A 1 91 ? -3.003 -4.141 -0.974 1.00 84.19 91 THR A CA 1
ATOM 703 C C . THR A 1 91 ? -1.876 -4.146 -2.004 1.00 84.19 91 THR A C 1
ATOM 705 O O . THR A 1 91 ? -1.507 -5.190 -2.553 1.00 84.19 91 THR A O 1
ATOM 708 N N . SER A 1 92 ? -1.263 -2.979 -2.225 1.00 85.00 92 SER A N 1
ATOM 709 C CA . SER A 1 92 ? -0.128 -2.829 -3.142 1.00 85.00 92 SER A CA 1
ATOM 710 C C . SER A 1 92 ? 1.090 -3.667 -2.719 1.00 85.00 92 SER A C 1
ATOM 712 O O . SER A 1 92 ? 1.302 -3.966 -1.541 1.00 85.00 92 SER A O 1
ATOM 714 N N . ARG A 1 93 ? 1.962 -4.021 -3.677 1.00 85.25 93 ARG A N 1
ATOM 715 C CA . ARG A 1 93 ? 3.186 -4.807 -3.403 1.00 85.25 93 ARG A CA 1
ATOM 716 C C . ARG A 1 93 ? 4.102 -4.145 -2.371 1.00 85.25 93 ARG A C 1
ATOM 718 O O . ARG A 1 93 ? 4.676 -4.843 -1.538 1.00 85.25 93 ARG A O 1
ATOM 725 N N . ARG A 1 94 ? 4.200 -2.812 -2.396 1.00 79.38 94 ARG A N 1
ATOM 726 C CA . ARG A 1 94 ? 4.960 -2.028 -1.412 1.00 79.38 94 ARG A CA 1
ATOM 727 C C . ARG A 1 94 ? 4.413 -2.244 -0.004 1.00 79.38 94 ARG A C 1
ATOM 729 O O . ARG A 1 94 ? 5.171 -2.566 0.908 1.00 79.38 94 ARG A O 1
ATOM 736 N N . ARG A 1 95 ? 3.094 -2.125 0.153 1.00 78.00 95 ARG A N 1
ATOM 737 C CA . ARG A 1 95 ? 2.417 -2.304 1.440 1.00 78.00 95 ARG A CA 1
ATOM 738 C C . ARG A 1 95 ? 2.553 -3.729 1.950 1.00 78.00 95 ARG A C 1
ATOM 740 O O . ARG A 1 95 ? 2.899 -3.910 3.109 1.00 78.00 95 ARG A O 1
ATOM 747 N N . LEU A 1 96 ? 2.416 -4.733 1.082 1.00 84.31 96 LEU A N 1
ATOM 748 C CA . LEU A 1 96 ? 2.692 -6.128 1.447 1.00 84.31 96 LEU A CA 1
ATOM 749 C C . LEU A 1 96 ? 4.117 -6.320 1.987 1.00 84.31 96 LEU A C 1
ATOM 751 O O . LEU A 1 96 ? 4.301 -7.035 2.968 1.00 84.31 96 LEU A O 1
ATOM 755 N N . GLY A 1 97 ? 5.113 -5.651 1.396 1.00 80.75 97 GLY A N 1
ATOM 756 C CA . GLY A 1 97 ? 6.479 -5.627 1.927 1.00 80.75 97 GLY A CA 1
ATOM 757 C C . GLY A 1 97 ? 6.572 -4.956 3.304 1.00 80.75 97 GLY A C 1
ATOM 758 O O . GLY A 1 97 ? 7.226 -5.480 4.207 1.00 80.75 97 GLY A O 1
ATOM 759 N N . ALA A 1 98 ? 5.866 -3.839 3.499 1.00 74.88 98 ALA A N 1
ATOM 760 C CA . ALA A 1 98 ? 5.812 -3.125 4.776 1.00 74.88 98 ALA A CA 1
ATOM 761 C C . ALA A 1 98 ? 5.118 -3.932 5.890 1.00 74.88 98 ALA A C 1
ATOM 763 O O . ALA A 1 98 ? 5.529 -3.835 7.048 1.00 74.88 98 ALA A O 1
ATOM 764 N N . LEU A 1 99 ? 4.146 -4.796 5.557 1.00 74.19 99 LEU A N 1
ATOM 765 C CA . LEU A 1 99 ? 3.514 -5.707 6.523 1.00 74.19 99 LEU A CA 1
ATOM 766 C C . LEU A 1 99 ? 4.529 -6.641 7.207 1.00 74.19 99 LEU A C 1
ATOM 768 O O . LEU A 1 99 ? 4.227 -7.139 8.289 1.00 74.19 99 LEU A O 1
ATOM 772 N N . GLY A 1 100 ? 5.707 -6.877 6.614 1.00 66.44 100 GLY A N 1
ATOM 773 C CA . GLY A 1 100 ? 6.800 -7.651 7.216 1.00 66.44 100 GLY A CA 1
ATOM 774 C C . GLY A 1 100 ? 7.739 -6.844 8.130 1.00 66.44 100 GLY A C 1
ATOM 775 O O . GLY A 1 100 ? 8.403 -7.426 8.987 1.00 66.44 100 GLY A O 1
ATOM 776 N N . GLY A 1 101 ? 7.780 -5.511 8.009 1.00 64.62 101 GLY A N 1
ATOM 777 C CA . GLY A 1 101 ? 8.724 -4.596 8.685 1.00 64.62 101 GLY A CA 1
ATOM 778 C C . GLY A 1 101 ? 8.352 -4.213 10.127 1.00 64.62 101 GLY A C 1
ATOM 779 O O . GLY A 1 101 ? 8.495 -3.068 10.544 1.00 64.62 101 GLY A O 1
ATOM 780 N N . LEU A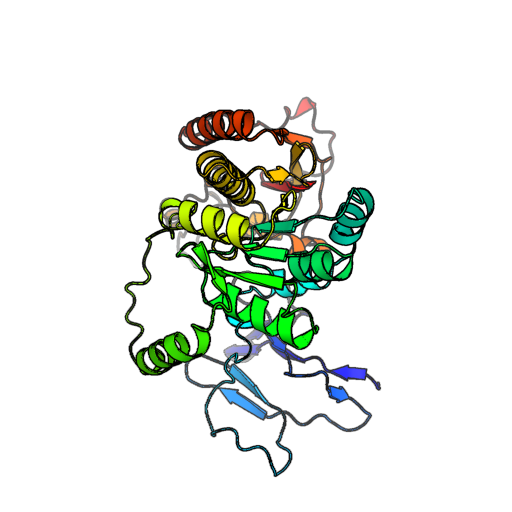 1 102 ? 7.850 -5.174 10.896 1.00 52.53 102 LEU A N 1
ATOM 781 C CA . LEU A 1 102 ? 6.983 -5.024 12.074 1.00 52.53 102 LEU A CA 1
ATOM 782 C C . LEU A 1 102 ? 7.625 -4.527 13.393 1.00 52.53 102 LEU A C 1
ATOM 784 O O . LEU A 1 102 ? 7.046 -4.722 14.469 1.00 52.53 102 LEU A O 1
ATOM 788 N N . GLY A 1 103 ? 8.809 -3.915 13.350 1.00 55.12 103 GLY A N 1
ATOM 789 C CA . GLY A 1 103 ? 9.532 -3.492 14.557 1.00 55.12 103 GLY A CA 1
ATOM 790 C C . GLY A 1 103 ? 8.895 -2.304 15.293 1.00 55.12 103 GLY A C 1
ATOM 791 O O . GLY A 1 103 ? 8.875 -2.279 16.520 1.00 55.12 103 GLY A O 1
ATOM 792 N N . THR A 1 104 ? 8.338 -1.339 14.561 1.00 57.62 104 THR A N 1
ATOM 793 C CA . THR A 1 104 ? 7.901 -0.035 15.100 1.00 57.62 104 THR A CA 1
ATOM 794 C C . THR A 1 104 ? 6.554 -0.093 15.823 1.00 57.62 104 THR A C 1
ATOM 796 O O . THR A 1 104 ? 6.427 0.412 16.936 1.00 57.62 104 THR A O 1
ATOM 799 N N . LEU A 1 105 ? 5.572 -0.795 15.253 1.00 59.38 105 LEU A N 1
ATOM 800 C CA . LEU A 1 105 ? 4.229 -0.950 15.832 1.00 59.38 105 LEU A CA 1
ATOM 801 C C . LEU A 1 105 ? 4.229 -1.706 17.168 1.00 59.38 105 LEU A C 1
ATOM 803 O O . LEU A 1 105 ? 3.406 -1.436 18.035 1.00 59.38 105 LEU A O 1
ATOM 807 N N . ARG A 1 106 ? 5.162 -2.647 17.356 1.00 57.31 106 ARG A N 1
ATOM 808 C CA . ARG A 1 106 ? 5.292 -3.394 18.614 1.00 57.31 106 ARG A CA 1
ATOM 809 C C . ARG A 1 106 ? 5.681 -2.477 19.778 1.00 57.31 106 ARG A C 1
ATOM 811 O O . ARG A 1 106 ? 5.070 -2.560 20.834 1.00 57.31 106 ARG A O 1
ATOM 818 N N . ALA A 1 107 ? 6.650 -1.588 19.561 1.00 61.28 107 ALA A N 1
ATOM 819 C CA . ALA A 1 107 ? 7.130 -0.673 20.593 1.00 61.28 107 ALA A CA 1
ATOM 820 C C . ALA A 1 107 ? 6.079 0.376 20.992 1.00 61.28 107 ALA A C 1
ATOM 822 O O . ALA A 1 107 ? 6.018 0.761 22.156 1.00 61.28 107 ALA A O 1
ATOM 823 N N . GLN A 1 108 ? 5.250 0.824 20.043 1.00 62.28 108 GLN A N 1
ATOM 824 C CA . GLN A 1 108 ? 4.159 1.763 20.316 1.00 62.28 108 GLN A CA 1
ATOM 825 C C . GLN A 1 108 ? 3.103 1.125 21.225 1.00 62.28 108 GLN A C 1
ATOM 827 O O . GLN A 1 108 ? 2.784 1.650 22.285 1.00 62.28 108 GLN A O 1
ATOM 832 N N . VAL A 1 109 ? 2.664 -0.075 20.856 1.00 65.19 109 VAL A N 1
ATOM 833 C CA . VAL A 1 109 ? 1.606 -0.802 21.553 1.00 65.19 109 VAL A CA 1
ATOM 834 C C . VAL A 1 109 ? 2.051 -1.326 22.930 1.00 65.19 109 VAL A C 1
ATOM 836 O O . VAL A 1 109 ? 1.285 -1.281 23.886 1.00 65.19 109 VAL A O 1
ATOM 839 N N . GLU A 1 110 ? 3.302 -1.781 23.077 1.00 66.12 110 GLU A N 1
ATOM 840 C CA . GLU A 1 110 ? 3.850 -2.214 24.377 1.00 66.12 110 GLU A CA 1
ATOM 841 C C . GLU A 1 110 ? 4.026 -1.045 25.366 1.00 66.12 110 GLU A C 1
ATOM 843 O O . GLU A 1 110 ? 3.959 -1.245 26.579 1.00 66.12 110 GLU A O 1
ATOM 848 N N . LYS A 1 111 ? 4.229 0.184 24.871 1.00 65.88 111 LYS A N 1
ATOM 849 C CA . LYS A 1 111 ? 4.367 1.389 25.707 1.00 65.88 111 LYS A CA 1
ATOM 850 C C . LYS A 1 111 ? 3.023 1.892 26.244 1.00 65.88 111 LYS A C 1
ATOM 852 O O . LYS A 1 111 ? 2.988 2.545 27.283 1.00 65.88 111 LYS A O 1
ATOM 857 N N . GLU A 1 112 ? 1.932 1.577 25.557 1.00 63.16 112 GLU A N 1
ATOM 858 C CA . GLU A 1 112 ? 0.573 2.040 25.853 1.00 63.16 112 GLU A CA 1
ATOM 859 C C . GLU A 1 112 ? -0.208 1.080 26.768 1.00 63.16 112 GLU A C 1
ATOM 861 O O . GLU A 1 112 ? -1.427 1.188 26.849 1.00 63.16 112 GLU A O 1
ATOM 866 N N . GLY A 1 113 ? 0.481 0.170 27.477 1.00 54.19 113 GLY A N 1
ATOM 867 C CA . GLY A 1 113 ? -0.063 -0.854 28.388 1.00 54.19 113 GLY A CA 1
ATOM 868 C C . GLY A 1 113 ? -0.837 -0.336 29.614 1.00 54.19 113 GLY A C 1
ATOM 869 O O . GLY A 1 113 ? -0.507 -0.673 30.751 1.00 54.19 113 GLY A O 1
ATOM 870 N N . GLY A 1 114 ? -1.858 0.489 29.389 1.00 56.47 114 GLY A N 1
ATOM 871 C CA . GLY A 1 114 ? -2.919 0.809 30.332 1.00 56.47 114 GLY A CA 1
ATOM 872 C C . GLY A 1 114 ? -3.934 -0.331 30.466 1.00 56.47 114 GLY A C 1
ATOM 873 O O . GLY A 1 114 ? -3.788 -1.397 29.867 1.00 56.47 114 GLY A O 1
ATOM 874 N N . ALA A 1 115 ? -4.964 -0.110 31.290 1.00 58.28 115 ALA A N 1
ATOM 875 C CA . ALA A 1 115 ? -6.042 -1.071 31.514 1.00 58.28 115 ALA A CA 1
ATOM 876 C C . ALA A 1 115 ? -6.721 -1.428 30.178 1.00 58.28 115 ALA A C 1
ATOM 878 O O . ALA A 1 115 ? -7.301 -0.566 29.522 1.00 58.28 115 ALA A O 1
ATOM 879 N N . LEU A 1 116 ? -6.592 -2.686 29.752 1.00 73.62 116 LEU A N 1
ATOM 880 C CA . LEU A 1 116 ? -7.012 -3.127 28.422 1.00 73.62 116 LEU A CA 1
ATOM 881 C C . LEU A 1 116 ? -8.545 -3.205 28.346 1.00 73.62 116 LEU A C 1
ATOM 883 O O . LEU A 1 116 ? -9.157 -4.065 28.978 1.00 73.62 116 LEU A O 1
ATOM 887 N N . GLY A 1 117 ? -9.140 -2.283 27.585 1.00 87.81 117 GLY A N 1
ATOM 888 C CA . GLY A 1 117 ? -10.564 -2.225 27.250 1.00 87.81 117 GLY A CA 1
ATOM 889 C C . GLY A 1 117 ? -10.842 -2.643 25.802 1.00 87.81 117 GLY A C 1
ATOM 890 O O . GLY A 1 117 ? -10.214 -3.564 25.266 1.00 87.81 117 GLY A O 1
ATOM 891 N N . GLY A 1 118 ? -11.783 -1.951 25.156 1.00 91.81 118 GLY A N 1
ATOM 892 C CA . GLY A 1 118 ? -12.074 -2.133 23.735 1.00 91.81 118 GLY A CA 1
ATOM 893 C C . GLY A 1 118 ? -11.047 -1.414 22.856 1.00 91.81 118 GLY A C 1
ATOM 894 O O . GLY A 1 118 ? -10.553 -0.350 23.220 1.00 91.81 118 GLY A O 1
ATOM 895 N N . ALA A 1 119 ? -10.727 -1.958 21.681 1.00 92.31 119 ALA A N 1
ATOM 896 C CA . ALA A 1 119 ? -9.879 -1.288 20.691 1.00 92.31 119 ALA A CA 1
ATOM 897 C C . ALA A 1 119 ? -10.627 -1.020 19.387 1.00 92.31 119 ALA A C 1
ATOM 899 O O . ALA A 1 119 ? -11.263 -1.913 18.826 1.00 92.31 119 ALA A O 1
ATOM 900 N N . LEU A 1 120 ? -10.476 0.193 18.867 1.00 92.62 120 LEU A N 1
ATOM 901 C CA . LEU A 1 120 ? -10.964 0.603 17.559 1.00 92.62 120 LEU A CA 1
ATOM 902 C C . LEU A 1 120 ? -9.768 0.880 16.648 1.00 92.62 120 LEU A C 1
ATOM 904 O O . LEU A 1 120 ? -8.946 1.730 16.961 1.00 92.62 120 LEU A O 1
ATOM 908 N N . VAL A 1 121 ? -9.653 0.176 15.529 1.00 91.44 121 VAL A N 1
ATOM 909 C CA . VAL A 1 121 ? -8.551 0.354 14.576 1.00 91.44 121 VAL A CA 1
ATOM 910 C C . VAL A 1 121 ? -9.088 0.997 13.314 1.00 91.44 121 VAL A C 1
ATOM 912 O O . VAL A 1 121 ? -9.887 0.385 12.614 1.00 91.44 121 VAL A O 1
ATOM 915 N N . LEU A 1 122 ? -8.651 2.218 13.028 1.00 88.31 122 LEU A N 1
ATOM 916 C CA . LEU A 1 122 ? -9.020 2.967 11.832 1.00 88.31 122 LEU A CA 1
ATOM 917 C C . LEU A 1 122 ? -7.932 2.784 10.763 1.00 88.31 122 LEU A C 1
ATOM 919 O O . LEU A 1 122 ? -6.774 3.126 11.007 1.00 88.31 122 LEU A O 1
ATOM 923 N N . GLY A 1 123 ? -8.292 2.224 9.607 1.00 86.25 123 GLY A N 1
ATOM 924 C CA . GLY A 1 123 ? -7.370 1.972 8.493 1.00 86.25 123 GLY A CA 1
ATOM 925 C C . GLY A 1 123 ? -7.676 0.679 7.734 1.00 86.25 123 GLY A C 1
ATOM 926 O O . GLY A 1 123 ? -8.541 -0.105 8.133 1.00 86.25 123 GLY A O 1
ATOM 927 N N . ASP A 1 124 ? -6.958 0.457 6.632 1.00 82.88 124 ASP A N 1
ATOM 928 C CA . ASP A 1 124 ? -7.267 -0.626 5.684 1.00 82.88 124 ASP A CA 1
ATOM 929 C C . ASP A 1 124 ? -6.450 -1.914 5.855 1.00 82.88 124 ASP A C 1
ATOM 931 O O . ASP A 1 124 ? -6.681 -2.899 5.152 1.00 82.88 124 ASP A O 1
ATOM 935 N N . GLY A 1 125 ? -5.503 -1.955 6.791 1.00 82.56 125 GLY A N 1
ATOM 936 C CA . GLY A 1 125 ? -4.689 -3.141 7.019 1.00 82.56 125 GLY A CA 1
ATOM 937 C C . GLY A 1 125 ? -5.173 -4.024 8.182 1.00 82.56 125 GLY A C 1
ATOM 938 O O . GLY A 1 125 ? -5.863 -3.593 9.109 1.00 82.56 125 GLY A O 1
ATOM 939 N N . PRO A 1 126 ? -4.794 -5.317 8.156 1.00 84.50 126 PRO A N 1
ATOM 940 C CA . PRO A 1 126 ? -5.186 -6.280 9.183 1.00 84.50 126 PRO A CA 1
ATOM 941 C C . PRO A 1 126 ? -4.247 -6.335 10.396 1.00 84.50 126 PRO A C 1
ATOM 943 O O . PRO A 1 126 ? -4.567 -6.963 11.407 1.00 84.50 126 PRO A O 1
ATOM 946 N N . ASN A 1 127 ? -3.050 -5.760 10.301 1.00 85.75 127 ASN A N 1
ATOM 947 C CA . ASN A 1 127 ? -1.939 -6.130 11.174 1.00 85.75 127 ASN A CA 1
ATOM 948 C C . ASN A 1 127 ? -2.062 -5.567 12.592 1.00 85.75 127 ASN A C 1
ATOM 950 O O . ASN A 1 127 ? -1.773 -6.286 13.555 1.00 85.75 127 ASN A O 1
ATOM 954 N N . LEU A 1 128 ? -2.460 -4.304 12.740 1.00 86.50 128 LEU A N 1
ATOM 955 C CA . LEU A 1 128 ? -2.592 -3.664 14.047 1.00 86.50 128 LEU A CA 1
ATOM 956 C C . LEU A 1 128 ? -3.738 -4.293 14.840 1.00 86.50 128 LEU A C 1
ATOM 958 O O . LEU A 1 128 ? -3.547 -4.671 15.994 1.00 86.50 128 LEU A O 1
ATOM 962 N N . ALA A 1 129 ? -4.884 -4.522 14.200 1.00 90.62 129 ALA A N 1
ATOM 963 C CA . ALA A 1 129 ? -6.046 -5.119 14.850 1.00 90.62 129 ALA A CA 1
ATOM 964 C C . ALA A 1 129 ? -5.763 -6.535 15.391 1.00 90.62 129 ALA A C 1
ATOM 966 O O . ALA A 1 129 ? -6.097 -6.845 16.535 1.00 90.62 129 ALA A O 1
ATOM 967 N N . ILE A 1 130 ? -5.059 -7.377 14.623 1.00 90.75 130 ILE A N 1
ATOM 968 C CA . ILE A 1 130 ? -4.628 -8.710 15.086 1.00 90.75 130 ILE A CA 1
ATOM 969 C C . ILE A 1 130 ? -3.699 -8.605 16.301 1.00 90.75 130 ILE A C 1
ATOM 971 O O . ILE A 1 130 ? -3.796 -9.407 17.230 1.00 90.75 130 ILE A O 1
ATOM 975 N N . ARG A 1 131 ? -2.776 -7.638 16.303 1.00 87.69 131 ARG A N 1
ATOM 976 C CA . ARG A 1 131 ? -1.817 -7.451 17.401 1.00 87.69 131 ARG A CA 1
ATOM 977 C C . ARG A 1 131 ? -2.503 -7.006 18.680 1.00 87.69 131 ARG A C 1
ATOM 979 O O . ARG A 1 131 ? -2.255 -7.615 19.715 1.00 87.69 131 ARG A O 1
ATOM 986 N N . LEU A 1 132 ? -3.379 -6.008 18.593 1.00 89.62 132 LEU A N 1
ATOM 987 C CA . LEU A 1 132 ? -4.148 -5.514 19.734 1.00 89.62 132 LEU A CA 1
ATOM 988 C C . LEU A 1 132 ? -5.002 -6.630 20.349 1.00 89.62 132 LEU A C 1
ATOM 990 O O . LEU A 1 132 ? -5.019 -6.805 21.565 1.00 89.62 132 LEU A O 1
ATOM 994 N N . ALA A 1 133 ? -5.616 -7.472 19.516 1.00 91.38 133 ALA A N 1
ATOM 995 C CA . ALA A 1 133 ? -6.350 -8.635 20.005 1.00 91.38 133 ALA A CA 1
ATOM 996 C C . ALA A 1 133 ? -5.434 -9.641 20.733 1.00 91.38 133 ALA A C 1
ATOM 998 O O . ALA A 1 133 ? -5.807 -10.190 21.765 1.00 91.38 133 ALA A O 1
ATOM 999 N N . ARG A 1 134 ? -4.209 -9.869 20.236 1.00 89.19 134 ARG A N 1
ATOM 1000 C CA . ARG A 1 134 ? -3.250 -10.816 20.842 1.00 89.19 134 ARG A CA 1
ATOM 1001 C C . ARG A 1 134 ? -2.642 -10.346 22.162 1.00 89.19 134 ARG A C 1
ATOM 1003 O O . ARG A 1 134 ? -2.258 -11.192 22.963 1.00 89.19 134 ARG A O 1
ATOM 1010 N N . ILE A 1 135 ? -2.518 -9.041 22.380 1.00 87.38 135 ILE A N 1
ATOM 1011 C CA . ILE A 1 135 ? -2.003 -8.493 23.647 1.00 87.38 135 ILE A CA 1
ATOM 1012 C C . ILE A 1 135 ? -3.093 -8.326 24.711 1.00 87.38 135 ILE A C 1
ATOM 1014 O O . ILE A 1 135 ? -2.763 -8.019 25.851 1.00 87.38 135 ILE A O 1
ATOM 1018 N N . GLY A 1 136 ? -4.366 -8.537 24.355 1.00 89.00 136 GLY A N 1
ATOM 1019 C CA . GLY A 1 136 ? -5.469 -8.622 25.311 1.00 89.00 136 GLY A CA 1
ATOM 1020 C C . GLY A 1 136 ? -6.567 -7.568 25.180 1.00 89.00 136 GLY A C 1
ATOM 1021 O O . GLY A 1 136 ? -7.476 -7.593 26.005 1.00 89.00 136 GLY A O 1
ATOM 1022 N N . TYR A 1 137 ? -6.547 -6.683 24.173 1.00 90.75 137 TYR A N 1
ATOM 1023 C CA . TYR A 1 137 ? -7.720 -5.840 23.903 1.00 90.75 137 TYR A CA 1
ATOM 1024 C C . TYR A 1 137 ? -8.916 -6.715 23.528 1.00 90.75 137 TYR A C 1
ATOM 1026 O O . TYR A 1 137 ? -8.794 -7.639 22.718 1.00 90.75 137 TYR A O 1
ATOM 1034 N N . CYS A 1 138 ? -10.076 -6.424 24.113 1.00 91.44 138 CYS A N 1
ATOM 1035 C CA . CYS A 1 138 ? -11.291 -7.188 23.882 1.00 91.44 138 CYS A CA 1
ATOM 1036 C C . CYS A 1 138 ? -12.533 -6.347 24.219 1.00 91.44 138 CYS A C 1
ATOM 1038 O O . CYS A 1 138 ? -12.714 -5.989 25.382 1.00 91.44 138 CYS A O 1
ATOM 1040 N N . PRO A 1 139 ? -13.422 -6.073 23.249 1.00 92.94 139 PRO A N 1
ATOM 1041 C CA . PRO A 1 139 ? -13.350 -6.447 21.829 1.00 92.94 139 PRO A CA 1
ATOM 1042 C C . PRO A 1 139 ? -12.359 -5.588 21.017 1.00 92.94 139 PRO A C 1
ATOM 1044 O O . PRO A 1 139 ? -11.978 -4.499 21.433 1.00 92.94 139 PRO A O 1
ATOM 1047 N N . VAL A 1 140 ? -11.983 -6.054 19.821 1.00 93.56 140 VAL A N 1
ATOM 1048 C CA . VAL A 1 140 ? -11.246 -5.272 18.812 1.00 93.56 140 VAL A CA 1
ATOM 1049 C C . VAL A 1 140 ? -12.101 -5.116 17.560 1.00 93.56 140 VAL A C 1
ATOM 1051 O O . VAL A 1 140 ? -12.588 -6.103 17.008 1.00 93.56 140 VAL A O 1
ATOM 1054 N N . VAL A 1 141 ? -12.265 -3.887 17.080 1.00 93.94 141 VAL A N 1
ATOM 1055 C CA . VAL A 1 141 ? -13.045 -3.565 15.881 1.00 93.94 141 VAL A CA 1
ATOM 1056 C C . VAL A 1 141 ? -12.153 -2.830 14.888 1.00 93.94 141 VAL A C 1
ATOM 1058 O O . VAL A 1 141 ? -11.678 -1.737 15.171 1.00 93.94 141 VAL A O 1
ATOM 1061 N N . SER A 1 142 ? -11.923 -3.429 13.722 1.00 93.06 142 SER A N 1
ATOM 1062 C CA . SER A 1 142 ? -11.266 -2.769 12.590 1.00 93.06 142 SER A CA 1
ATOM 1063 C C . SER A 1 142 ? -12.312 -2.069 11.726 1.00 93.06 142 SER A C 1
ATOM 1065 O O . SER A 1 142 ? -13.324 -2.671 11.370 1.00 93.06 142 SER A O 1
ATOM 1067 N N . VAL A 1 143 ? -12.080 -0.799 11.413 1.00 89.75 143 VAL A N 1
ATOM 1068 C CA . VAL A 1 143 ? -12.952 0.054 10.608 1.00 89.75 143 VAL A CA 1
ATOM 1069 C C . VAL A 1 143 ? -12.192 0.467 9.357 1.00 89.75 143 VAL A C 1
ATOM 1071 O O . VAL A 1 143 ? -11.230 1.232 9.428 1.00 89.75 143 VAL A O 1
ATOM 1074 N N . GLY A 1 144 ? -12.670 -0.014 8.214 1.00 80.88 144 GLY A N 1
ATOM 1075 C CA . GLY A 1 144 ? -12.243 0.444 6.900 1.00 80.88 144 GLY A CA 1
ATOM 1076 C C . GLY A 1 144 ? -13.442 0.503 5.949 1.00 80.88 144 GLY A C 1
ATOM 1077 O O . GLY A 1 144 ? -14.387 -0.275 6.111 1.00 80.88 144 GLY A O 1
ATOM 1078 N N . PRO A 1 145 ? -13.446 1.429 4.978 1.00 68.94 145 PRO A N 1
ATOM 1079 C CA . PRO A 1 145 ? -14.597 1.671 4.105 1.00 68.94 145 PRO A CA 1
ATOM 1080 C C . PRO A 1 145 ? -14.911 0.492 3.164 1.00 68.94 145 PRO A C 1
ATOM 1082 O O . PRO A 1 145 ? -16.064 0.295 2.772 1.00 68.94 145 PRO A O 1
ATOM 1085 N N . GLY A 1 146 ? -13.909 -0.327 2.824 1.00 77.31 146 GLY A N 1
ATOM 1086 C CA . GLY A 1 146 ? -14.033 -1.385 1.823 1.00 77.31 146 GLY A CA 1
ATOM 1087 C C . GLY A 1 146 ? -14.596 -2.712 2.348 1.00 77.31 146 GLY A C 1
ATOM 1088 O O . GLY A 1 146 ? -14.067 -3.318 3.282 1.00 77.31 146 GLY A O 1
ATOM 1089 N N . MET A 1 147 ? -15.594 -3.272 1.651 1.00 83.06 147 MET A N 1
ATOM 1090 C CA . MET A 1 147 ? -16.078 -4.644 1.906 1.00 83.06 147 MET A CA 1
ATOM 1091 C C . MET A 1 147 ? -14.973 -5.701 1.765 1.00 83.06 147 MET A C 1
ATOM 1093 O O . MET A 1 147 ? -14.975 -6.715 2.469 1.00 83.06 147 MET A O 1
ATOM 1097 N N . LEU A 1 148 ? -14.030 -5.471 0.846 1.00 84.88 148 LEU A N 1
ATOM 1098 C CA . LEU A 1 148 ? -12.883 -6.349 0.652 1.00 84.88 148 LEU A CA 1
ATOM 1099 C C . LEU A 1 148 ? -11.978 -6.355 1.890 1.00 84.88 148 LEU A C 1
ATOM 1101 O O . LEU A 1 148 ? -11.597 -7.439 2.334 1.00 84.88 148 LEU A O 1
ATOM 1105 N N . ASN A 1 149 ? -11.719 -5.186 2.489 1.00 84.44 149 ASN A N 1
ATOM 1106 C CA . ASN A 1 149 ? -10.975 -5.079 3.743 1.00 84.44 149 ASN A CA 1
ATOM 1107 C C . ASN A 1 149 ? -11.693 -5.852 4.860 1.00 84.44 149 ASN A C 1
ATOM 1109 O O . ASN A 1 149 ? -11.110 -6.755 5.455 1.00 84.44 149 ASN A O 1
ATOM 1113 N N . ALA A 1 150 ? -12.998 -5.633 5.054 1.00 88.88 150 ALA A N 1
ATOM 1114 C CA . ALA A 1 150 ? -13.760 -6.381 6.054 1.00 88.88 150 ALA A CA 1
ATOM 1115 C C . ALA A 1 150 ? -13.654 -7.910 5.867 1.00 88.88 150 ALA A C 1
ATOM 1117 O O . ALA A 1 150 ? -13.443 -8.642 6.835 1.00 88.88 150 ALA A O 1
ATOM 1118 N N . SER A 1 151 ? -13.723 -8.412 4.626 1.00 89.44 151 SER A N 1
ATOM 1119 C CA . SER A 1 151 ? -13.514 -9.841 4.341 1.00 89.44 151 SER A CA 1
ATOM 1120 C C . SER A 1 151 ? -12.093 -10.309 4.675 1.00 89.44 151 SER A C 1
ATOM 1122 O O . SER A 1 151 ? -11.920 -11.406 5.212 1.00 89.44 151 SER A O 1
ATOM 1124 N N . ILE A 1 152 ? -11.076 -9.494 4.386 1.00 90.62 152 ILE A N 1
ATOM 1125 C CA . ILE A 1 152 ? -9.680 -9.770 4.736 1.00 90.62 152 ILE A CA 1
ATOM 1126 C C . ILE A 1 152 ? -9.532 -9.857 6.261 1.00 90.62 152 ILE A C 1
ATOM 1128 O O . ILE A 1 152 ? -9.060 -10.888 6.745 1.00 90.62 152 ILE A O 1
ATOM 1132 N N . ILE A 1 153 ? -10.004 -8.860 7.020 1.00 91.56 153 ILE A N 1
ATOM 1133 C CA . ILE A 1 153 ? -9.980 -8.857 8.493 1.00 91.56 153 ILE A CA 1
ATOM 1134 C C . ILE A 1 153 ? -10.605 -10.135 9.056 1.00 91.56 153 ILE A C 1
ATOM 1136 O O . ILE A 1 153 ? -9.998 -10.789 9.900 1.00 91.56 153 ILE A O 1
ATOM 1140 N N . GLN A 1 154 ? -11.776 -10.547 8.562 1.00 91.19 154 GLN A N 1
ATOM 1141 C CA . GLN A 1 154 ? -12.460 -11.754 9.049 1.00 91.19 154 GLN A CA 1
ATOM 1142 C C . GLN A 1 154 ? -11.691 -13.045 8.737 1.00 91.19 154 GLN A C 1
ATOM 1144 O O . GLN A 1 154 ? -11.590 -13.939 9.586 1.00 91.19 154 GLN A O 1
ATOM 1149 N N . LYS A 1 155 ? -11.092 -13.150 7.542 1.00 91.75 155 LYS A N 1
ATOM 1150 C CA . LYS A 1 155 ? -10.220 -14.284 7.186 1.00 91.75 155 LYS A CA 1
ATOM 1151 C C . LYS A 1 155 ? -8.996 -14.346 8.094 1.00 91.75 155 LYS A C 1
ATOM 1153 O O . LYS A 1 155 ? -8.619 -15.434 8.538 1.00 91.75 155 LYS A O 1
ATOM 1158 N N . PHE A 1 156 ? -8.394 -13.197 8.395 1.00 92.06 156 PHE A N 1
ATOM 1159 C CA . PHE A 1 156 ? -7.279 -13.108 9.329 1.00 92.06 156 PHE A CA 1
ATOM 1160 C C . PHE A 1 156 ? -7.707 -13.454 10.756 1.00 92.06 156 PHE A C 1
ATOM 1162 O O . PHE A 1 156 ? -7.027 -14.255 11.395 1.00 92.06 156 PHE A O 1
ATOM 1169 N N . ALA A 1 157 ? -8.836 -12.933 11.239 1.00 92.81 157 ALA A N 1
ATOM 1170 C CA . ALA A 1 157 ? -9.374 -13.250 12.557 1.00 92.81 157 ALA A CA 1
ATOM 1171 C C . ALA A 1 157 ? -9.579 -14.763 12.708 1.00 92.81 157 ALA A C 1
ATOM 1173 O O . ALA A 1 157 ? -9.047 -15.366 13.635 1.00 92.81 157 ALA A O 1
ATOM 1174 N N . THR A 1 158 ? -10.239 -15.393 11.733 1.00 93.44 158 THR A N 1
ATOM 1175 C CA . THR A 1 158 ? -10.478 -16.844 11.712 1.00 93.44 158 THR A CA 1
ATOM 1176 C C . THR A 1 158 ? -9.173 -17.641 11.695 1.00 93.44 158 THR A C 1
ATOM 1178 O O . THR A 1 158 ? -8.980 -18.533 12.518 1.00 93.44 158 THR A O 1
ATOM 1181 N N . SER A 1 159 ? -8.238 -17.296 10.803 1.00 92.25 159 SER A N 1
ATOM 1182 C CA . SER A 1 159 ? -6.954 -18.008 10.668 1.00 92.25 159 SER A CA 1
ATOM 1183 C C . SER A 1 159 ? -6.059 -17.876 11.906 1.00 92.25 159 SER A C 1
ATOM 1185 O O . SER A 1 159 ? -5.139 -18.667 12.087 1.00 92.25 159 SER A O 1
ATOM 1187 N N . ASN A 1 160 ? -6.320 -16.877 12.754 1.00 92.25 160 ASN A N 1
ATOM 1188 C CA . ASN A 1 160 ? -5.586 -16.622 13.989 1.00 92.25 160 ASN A CA 1
ATOM 1189 C C . ASN A 1 160 ? -6.357 -17.027 15.258 1.00 92.25 160 ASN A C 1
ATOM 1191 O O . ASN A 1 160 ? -5.857 -16.777 16.351 1.00 92.25 160 ASN A O 1
ATOM 1195 N N . GLY A 1 161 ? -7.550 -17.624 15.143 1.00 94.94 161 GLY A N 1
ATOM 1196 C CA . GLY A 1 161 ? -8.377 -17.982 16.303 1.00 94.94 161 GLY A CA 1
ATOM 1197 C C . GLY A 1 161 ? -8.934 -16.776 17.075 1.00 94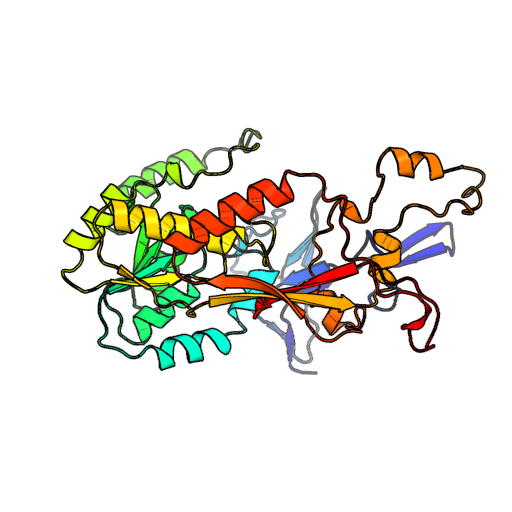.94 161 GLY A C 1
ATOM 1198 O O . GLY A 1 161 ? -9.229 -16.888 18.261 1.00 94.94 161 GLY A O 1
ATOM 1199 N N . LEU A 1 162 ? -9.051 -15.617 16.422 1.00 94.94 162 LEU A N 1
ATOM 1200 C CA . LEU A 1 162 ? -9.456 -14.336 17.010 1.00 94.94 162 LEU A CA 1
ATOM 1201 C C . LEU A 1 162 ? -10.898 -13.934 16.676 1.00 94.94 162 LEU A C 1
ATOM 1203 O O . LEU A 1 162 ? -11.314 -12.848 17.054 1.00 94.94 162 LEU A O 1
ATOM 1207 N N . GLN A 1 163 ? -11.685 -14.771 16.003 1.00 92.56 163 GLN A N 1
ATOM 1208 C CA . GLN A 1 163 ? -13.048 -14.453 15.547 1.00 92.56 163 GLN A CA 1
ATOM 1209 C C . GLN A 1 163 ? -14.036 -14.054 16.664 1.00 92.56 163 GLN A C 1
ATOM 1211 O O . GLN A 1 163 ? -15.060 -13.433 16.393 1.00 92.56 163 GLN A O 1
ATOM 1216 N N . GLY A 1 164 ? -13.753 -14.414 17.922 1.00 89.94 164 GLY A N 1
ATOM 1217 C CA . GLY A 1 164 ? -14.545 -13.977 19.079 1.00 89.94 164 GLY A CA 1
ATOM 1218 C C . GLY A 1 164 ? -14.193 -12.571 19.583 1.00 89.94 164 GLY A C 1
ATOM 1219 O O . GLY A 1 164 ? -14.996 -11.961 20.283 1.00 89.94 164 GLY A O 1
ATOM 1220 N N . VAL A 1 165 ? -13.013 -12.062 19.220 1.00 92.38 165 VAL A N 1
ATOM 1221 C CA . VAL A 1 165 ? -12.421 -10.827 19.755 1.00 92.38 165 VAL A CA 1
ATOM 1222 C C . VAL A 1 165 ? -12.296 -9.761 18.669 1.00 92.38 165 VAL A C 1
ATOM 1224 O O . VAL A 1 165 ? -12.702 -8.625 18.889 1.00 92.38 165 VAL A O 1
ATOM 1227 N N . LEU A 1 166 ? -11.764 -10.130 17.503 1.00 94.31 166 LEU A N 1
ATOM 1228 C CA . LEU A 1 166 ? -11.535 -9.256 16.359 1.00 94.31 166 LEU A CA 1
ATOM 1229 C C . LEU A 1 166 ? -12.722 -9.298 15.397 1.00 94.31 166 LEU A C 1
ATOM 1231 O O . LEU A 1 166 ? -13.067 -10.352 14.862 1.00 94.31 166 LEU A O 1
ATOM 1235 N N . LYS A 1 167 ? -13.301 -8.127 15.145 1.00 93.06 167 LYS A N 1
ATOM 1236 C CA . LYS A 1 167 ? -14.412 -7.915 14.221 1.00 93.06 167 LYS A CA 1
ATOM 1237 C C . LYS A 1 167 ? -14.080 -6.810 13.220 1.00 93.06 167 LYS A C 1
ATOM 1239 O O . LYS A 1 167 ? -13.198 -5.988 13.458 1.00 93.06 167 LYS A O 1
ATOM 1244 N N . ALA A 1 168 ? -14.810 -6.786 12.112 1.00 91.44 168 ALA A N 1
ATOM 1245 C CA . ALA A 1 168 ? -14.723 -5.734 11.104 1.00 91.44 168 ALA A CA 1
ATOM 1246 C C . ALA A 1 168 ? -16.026 -4.934 11.077 1.00 91.44 168 ALA A C 1
ATOM 1248 O O . ALA A 1 168 ? -17.103 -5.536 11.108 1.00 91.44 168 ALA A O 1
ATOM 1249 N N . ALA A 1 169 ? -15.926 -3.611 11.002 1.00 89.06 169 ALA A N 1
ATOM 1250 C CA . ALA A 1 169 ? -17.044 -2.728 10.717 1.00 89.06 169 ALA A CA 1
ATOM 1251 C C . ALA A 1 169 ? -17.217 -2.572 9.200 1.00 89.06 169 ALA A C 1
ATOM 1253 O O . ALA A 1 169 ? -16.241 -2.476 8.458 1.00 89.06 169 ALA A O 1
ATOM 1254 N N . LEU A 1 170 ? -18.465 -2.569 8.746 1.00 84.31 170 LEU A N 1
ATOM 1255 C CA . LEU A 1 170 ? -18.851 -2.294 7.366 1.00 84.31 170 LEU A CA 1
ATOM 1256 C C . LEU A 1 170 ? -19.258 -0.827 7.203 1.00 84.31 170 LEU A C 1
ATOM 1258 O O . LEU A 1 170 ? -19.485 -0.127 8.184 1.00 84.31 170 LEU A O 1
ATOM 1262 N N . ARG A 1 171 ? -19.401 -0.377 5.949 1.00 76.50 171 ARG A N 1
ATOM 1263 C CA . ARG A 1 171 ? -19.790 1.002 5.593 1.00 76.50 171 ARG A CA 1
ATOM 1264 C C . ARG A 1 171 ? -21.102 1.471 6.233 1.00 76.50 171 ARG A C 1
ATOM 1266 O O . ARG A 1 171 ? -21.250 2.641 6.562 1.00 76.50 171 ARG A O 1
ATOM 1273 N N . ASP A 1 172 ? -22.042 0.556 6.445 1.00 77.88 172 ASP A N 1
ATOM 1274 C CA . ASP A 1 172 ? -23.311 0.814 7.136 1.00 77.88 172 ASP A CA 1
ATOM 1275 C C . ASP A 1 172 ? -23.164 0.931 8.668 1.00 77.88 172 ASP A C 1
ATOM 1277 O O . ASP A 1 172 ? -24.165 1.081 9.369 1.00 77.88 172 ASP A O 1
ATOM 1281 N N . GLY A 1 173 ? -21.932 0.891 9.185 1.00 72.69 173 GLY A N 1
ATOM 1282 C CA . GLY A 1 173 ? -21.608 0.916 10.606 1.00 72.69 173 GLY A CA 1
ATOM 1283 C C . GLY A 1 173 ? -21.801 -0.431 11.306 1.00 72.69 173 GLY A C 1
ATOM 1284 O O . GLY A 1 173 ? -21.521 -0.534 12.501 1.00 72.69 173 GLY A O 1
ATOM 1285 N N . ASP A 1 174 ? -22.244 -1.476 10.597 1.00 78.38 174 ASP A N 1
ATOM 1286 C CA . ASP A 1 174 ? -22.482 -2.782 11.205 1.00 78.38 174 ASP A CA 1
ATOM 1287 C C . ASP A 1 174 ? -21.176 -3.524 11.482 1.00 78.38 174 ASP A C 1
ATOM 1289 O O . ASP A 1 174 ? -20.285 -3.626 10.637 1.00 78.38 174 ASP A O 1
ATOM 1293 N N . ILE A 1 175 ? -21.103 -4.147 12.657 1.00 77.56 175 ILE A N 1
ATOM 1294 C CA . ILE A 1 175 ? -19.982 -5.002 13.043 1.00 77.56 175 ILE A CA 1
ATOM 1295 C C . ILE A 1 175 ? -20.284 -6.458 12.646 1.00 77.56 175 ILE A C 1
ATOM 1297 O O . ILE A 1 175 ? -21.206 -7.101 13.159 1.00 77.56 175 ILE A O 1
ATOM 1301 N N . VAL A 1 176 ? -19.478 -7.009 11.740 1.00 75.06 176 VAL A N 1
ATOM 1302 C CA . VAL A 1 176 ? -19.553 -8.404 11.270 1.00 75.06 176 VAL A CA 1
ATOM 1303 C C . VAL A 1 176 ? -18.791 -9.324 12.240 1.00 75.06 176 VAL A C 1
ATOM 1305 O O . VAL A 1 176 ? -17.732 -8.925 12.730 1.00 75.06 176 VAL A O 1
ATOM 1308 N N . PRO A 1 177 ? -19.266 -10.559 12.516 1.00 53.84 177 PRO A N 1
ATOM 1309 C CA . PRO A 1 177 ? -20.395 -11.245 11.885 1.00 53.84 177 PRO A CA 1
ATOM 1310 C C . PRO A 1 177 ? -21.668 -11.229 12.745 1.00 53.84 177 PRO A C 1
ATOM 1312 O O . PRO A 1 177 ? -21.937 -12.162 13.496 1.00 53.84 177 PRO A O 1
ATOM 1315 N N . LYS A 1 178 ? -22.545 -10.229 12.597 1.00 51.69 178 LYS A N 1
ATOM 1316 C CA . LYS A 1 178 ? -23.936 -10.353 13.077 1.00 51.69 178 LYS A CA 1
ATOM 1317 C C . LYS A 1 178 ? -24.750 -11.248 12.130 1.00 51.69 178 LYS A C 1
ATOM 1319 O O . LYS A 1 178 ? -25.546 -10.714 11.380 1.00 51.69 178 LYS A O 1
ATOM 1324 N N . ALA A 1 179 ? -24.531 -12.572 12.092 1.00 44.34 179 ALA A N 1
ATOM 1325 C CA . ALA A 1 179 ? -25.329 -13.598 11.366 1.00 44.34 179 ALA A CA 1
ATOM 1326 C C . ALA A 1 179 ? -25.685 -13.354 9.865 1.00 44.34 179 ALA A C 1
ATOM 1328 O O . ALA A 1 179 ? -26.263 -14.217 9.205 1.00 44.34 179 ALA A O 1
ATOM 1329 N N . ALA A 1 180 ? -25.310 -12.213 9.290 1.00 48.81 180 ALA A N 1
ATOM 1330 C CA . ALA A 1 180 ? -25.716 -11.708 7.988 1.00 48.81 180 ALA A CA 1
ATOM 1331 C C . ALA A 1 180 ? -24.790 -12.195 6.875 1.00 48.81 180 ALA A C 1
ATOM 1333 O O . ALA A 1 180 ? -25.100 -12.023 5.701 1.00 48.81 180 ALA A O 1
ATOM 1334 N N . GLU A 1 181 ? -23.678 -12.844 7.223 1.00 47.50 181 GLU A N 1
ATOM 1335 C CA . GLU A 1 181 ? -22.698 -13.343 6.263 1.00 47.50 181 GLU A CA 1
ATOM 1336 C C . GLU A 1 181 ? -23.320 -14.384 5.315 1.00 47.50 181 GLU A C 1
ATOM 1338 O O . GLU A 1 181 ? -23.063 -14.348 4.117 1.00 47.50 181 GLU A O 1
ATOM 1343 N N . ALA A 1 182 ? -24.254 -15.218 5.792 1.00 49.53 182 ALA A N 1
ATOM 1344 C CA . ALA A 1 182 ? -24.972 -16.182 4.948 1.00 49.53 182 ALA A CA 1
ATOM 1345 C C . ALA A 1 182 ? -25.949 -15.518 3.955 1.00 49.53 182 ALA A C 1
ATOM 1347 O O . ALA A 1 182 ? -26.081 -15.964 2.813 1.00 49.53 182 ALA A O 1
ATOM 1348 N N . THR A 1 183 ? -26.616 -14.435 4.362 1.00 51.41 183 THR A N 1
ATOM 1349 C CA . THR A 1 183 ? -27.591 -13.712 3.526 1.00 51.41 183 THR A CA 1
ATOM 1350 C C . THR A 1 183 ? -26.898 -12.759 2.547 1.00 51.41 183 THR A C 1
ATOM 1352 O O . THR A 1 183 ? -27.329 -12.624 1.404 1.00 51.41 183 THR A O 1
ATOM 1355 N N . ARG A 1 184 ? -25.783 -12.137 2.955 1.00 53.56 184 ARG A N 1
ATOM 1356 C CA . ARG A 1 184 ? -25.003 -11.184 2.145 1.00 53.56 184 ARG A CA 1
ATOM 1357 C C . ARG A 1 184 ? -24.115 -11.903 1.123 1.00 53.56 184 ARG A C 1
ATOM 1359 O O . ARG A 1 184 ? -24.023 -11.444 -0.013 1.00 53.56 184 ARG A O 1
ATOM 1366 N N . LYS A 1 185 ? -23.573 -13.084 1.463 1.00 50.44 185 LYS A N 1
ATOM 1367 C CA . LYS A 1 185 ? -22.845 -13.958 0.522 1.00 50.44 185 LYS A CA 1
ATOM 1368 C C . LYS A 1 185 ? -23.724 -14.415 -0.649 1.00 50.44 185 LYS A C 1
ATOM 1370 O O . LYS A 1 185 ? -23.248 -14.421 -1.775 1.00 50.44 185 LYS A O 1
ATOM 1375 N N . ARG A 1 186 ? -25.025 -14.664 -0.428 1.00 51.03 186 ARG A N 1
ATOM 1376 C CA . ARG A 1 186 ? -25.994 -14.938 -1.515 1.00 51.03 186 ARG A CA 1
ATOM 1377 C C . ARG A 1 186 ? -26.217 -13.752 -2.461 1.00 51.03 186 ARG A C 1
ATOM 1379 O O . ARG A 1 186 ? -26.549 -13.977 -3.618 1.00 51.03 186 ARG A O 1
ATOM 1386 N N . ARG A 1 187 ? -26.051 -12.513 -1.985 1.00 48.47 187 ARG A N 1
ATOM 1387 C CA . ARG A 1 187 ? -26.162 -11.292 -2.803 1.00 48.47 187 ARG A CA 1
ATOM 1388 C C . ARG A 1 187 ? -24.897 -11.080 -3.641 1.00 48.47 187 ARG A C 1
ATOM 1390 O O . ARG A 1 187 ? -24.984 -10.931 -4.848 1.00 48.47 187 ARG A O 1
ATOM 1397 N N . LEU A 1 188 ? -23.726 -11.226 -3.021 1.00 48.44 188 LEU A N 1
ATOM 1398 C CA . LEU A 1 188 ? -22.428 -11.156 -3.703 1.00 48.44 188 LEU A CA 1
ATOM 1399 C C . LEU A 1 188 ? -22.215 -12.281 -4.725 1.00 48.44 188 LEU A C 1
ATOM 1401 O O . LEU A 1 188 ? -21.686 -12.030 -5.796 1.00 48.44 188 LEU A O 1
ATOM 1405 N N . GLU A 1 189 ? -22.645 -13.513 -4.452 1.00 47.84 189 GLU A N 1
ATOM 1406 C CA . GLU A 1 189 ? -22.570 -14.606 -5.439 1.00 47.84 189 GLU A CA 1
ATOM 1407 C C . GLU A 1 189 ? -23.545 -14.413 -6.618 1.00 47.84 189 GLU A C 1
ATOM 1409 O O . GLU A 1 189 ? -23.329 -14.986 -7.690 1.00 47.84 189 GLU A O 1
ATOM 1414 N N . ALA A 1 190 ? -24.595 -13.600 -6.445 1.00 46.28 190 ALA A N 1
ATOM 1415 C CA . ALA A 1 190 ? -25.471 -13.170 -7.531 1.00 46.28 190 ALA A CA 1
ATOM 1416 C C . ALA A 1 190 ? -24.845 -12.021 -8.346 1.00 46.28 190 ALA A C 1
ATOM 1418 O O . ALA A 1 190 ? -24.925 -12.051 -9.572 1.00 46.28 190 ALA A O 1
ATOM 1419 N N . ASP A 1 191 ? -24.152 -11.088 -7.686 1.00 40.19 191 ASP A N 1
ATOM 1420 C CA . ASP A 1 191 ? -23.510 -9.931 -8.326 1.00 40.19 191 ASP A CA 1
ATOM 1421 C C . ASP A 1 191 ? -22.157 -10.271 -8.983 1.00 40.19 191 ASP A C 1
ATOM 1423 O O . ASP A 1 191 ? -21.812 -9.710 -10.013 1.00 40.19 191 ASP A O 1
ATOM 1427 N N . VAL A 1 192 ? -21.407 -11.266 -8.494 1.00 41.72 192 VAL A N 1
ATOM 1428 C CA . VAL A 1 192 ? -20.119 -11.707 -9.085 1.00 41.72 192 VAL A CA 1
ATOM 1429 C C . VAL A 1 192 ? -20.303 -12.479 -10.410 1.00 41.72 192 VAL A C 1
ATOM 1431 O O . VAL A 1 192 ? -19.334 -12.844 -11.073 1.00 41.72 192 VAL A O 1
ATOM 1434 N N . ARG A 1 193 ? -21.547 -12.666 -10.879 1.00 40.75 193 ARG A N 1
ATOM 1435 C CA . ARG A 1 193 ? -21.838 -13.048 -12.276 1.00 40.75 193 ARG A CA 1
ATOM 1436 C C . ARG A 1 193 ? -21.855 -11.854 -13.244 1.00 40.75 193 ARG A C 1
ATOM 1438 O O . ARG A 1 193 ? -22.324 -12.009 -14.369 1.00 40.75 193 ARG A O 1
ATOM 1445 N N . PHE A 1 194 ? -21.339 -10.689 -12.850 1.00 38.81 194 PHE A N 1
ATOM 1446 C CA . PHE A 1 194 ? -21.129 -9.554 -13.749 1.00 38.81 194 PHE A CA 1
ATOM 1447 C C . PHE A 1 194 ? -19.863 -9.740 -14.601 1.00 38.81 194 PHE A C 1
ATOM 1449 O O . PHE A 1 194 ? -18.755 -9.359 -14.232 1.00 38.81 194 PHE A O 1
ATOM 1456 N N . THR A 1 195 ? -20.030 -10.321 -15.786 1.00 37.88 195 THR A N 1
ATOM 1457 C CA . THR A 1 195 ? -19.063 -10.246 -16.894 1.00 37.88 195 THR A CA 1
ATOM 1458 C C . THR A 1 195 ? -19.225 -8.923 -17.648 1.00 37.88 195 THR A C 1
ATOM 1460 O O . THR A 1 195 ? -19.585 -8.916 -18.822 1.00 37.88 195 THR A O 1
ATOM 1463 N N . GLY A 1 196 ? -19.022 -7.803 -16.958 1.00 35.88 196 GLY A N 1
ATOM 1464 C CA . GLY A 1 196 ? -19.233 -6.473 -17.530 1.00 35.88 196 GLY A CA 1
ATOM 1465 C C . GLY A 1 196 ? -18.880 -5.372 -16.546 1.00 35.88 196 GLY A C 1
ATOM 1466 O O . GLY A 1 196 ? -19.749 -4.622 -16.121 1.00 35.88 196 GLY A O 1
ATOM 1467 N N . TRP A 1 197 ? -17.614 -5.305 -16.136 1.00 39.84 197 TRP A N 1
ATOM 1468 C CA . TRP A 1 197 ? -17.091 -4.140 -15.424 1.00 39.84 197 TRP A CA 1
ATOM 1469 C C . TRP A 1 197 ? -16.871 -3.019 -16.452 1.00 39.84 197 TRP A C 1
ATOM 1471 O O . TRP A 1 197 ? -15.749 -2.736 -16.861 1.00 39.84 197 TRP A O 1
ATOM 1481 N N . GLU A 1 198 ? -17.966 -2.447 -16.954 1.00 34.69 198 GLU A N 1
ATOM 1482 C CA . GLU A 1 198 ? -17.930 -1.207 -17.728 1.00 34.69 198 GLU A CA 1
ATOM 1483 C C . GLU A 1 198 ? -17.698 -0.045 -16.751 1.00 34.69 198 GLU A C 1
ATOM 1485 O O . GLU A 1 198 ? -18.550 0.287 -15.935 1.00 34.69 198 GLU A O 1
ATOM 1490 N N . SER A 1 199 ? -16.456 0.442 -16.768 1.00 38.62 199 SER A N 1
ATOM 1491 C CA . SER A 1 199 ? -15.899 1.792 -16.549 1.00 38.62 199 SER A CA 1
ATOM 1492 C C . SER A 1 199 ? -16.696 2.958 -15.915 1.00 38.62 199 SER A C 1
ATOM 1494 O O . SER A 1 199 ? -16.289 4.097 -16.109 1.00 38.62 199 SER A O 1
ATOM 1496 N N . GLU A 1 200 ? -17.744 2.763 -15.115 1.00 35.34 200 GLU A N 1
ATOM 1497 C CA . GLU A 1 200 ? -18.325 3.835 -14.271 1.00 35.34 200 GLU A CA 1
ATOM 1498 C C . GLU A 1 200 ? -17.682 3.911 -12.869 1.00 35.34 200 GLU A C 1
ATOM 1500 O O . GLU A 1 200 ? -18.231 4.497 -11.940 1.00 35.34 200 GLU A O 1
ATOM 1505 N N . ALA A 1 201 ? -16.483 3.346 -12.700 1.00 37.56 201 ALA A N 1
ATOM 1506 C CA . ALA A 1 201 ? -15.649 3.517 -11.506 1.00 37.56 201 ALA A CA 1
ATOM 1507 C C . ALA A 1 201 ? -14.826 4.824 -11.541 1.00 37.56 201 ALA A C 1
ATOM 1509 O O . ALA A 1 201 ? -13.761 4.902 -10.931 1.00 37.56 201 ALA A O 1
ATOM 1510 N N . ASP A 1 202 ? -15.300 5.831 -12.280 1.00 36.88 202 ASP A N 1
ATOM 1511 C CA . ASP A 1 202 ? -14.623 7.115 -12.428 1.00 36.88 202 ASP A CA 1
ATOM 1512 C C . ASP A 1 202 ? -15.096 8.106 -11.345 1.00 36.88 202 ASP A C 1
ATOM 1514 O O . ASP A 1 202 ? -16.256 8.513 -11.268 1.00 36.88 202 ASP A O 1
ATOM 1518 N N . SER A 1 203 ? -14.137 8.467 -10.491 1.00 37.56 203 SER A N 1
ATOM 1519 C CA . SER A 1 203 ? -14.004 9.740 -9.769 1.00 37.56 203 SER A CA 1
ATOM 1520 C C . SER A 1 203 ? -14.958 10.133 -8.635 1.00 37.56 203 SER A C 1
ATOM 1522 O O . SER A 1 203 ? -14.852 11.270 -8.172 1.00 37.56 203 SER A O 1
ATOM 1524 N N . ARG A 1 204 ? -15.852 9.281 -8.124 1.00 40.56 204 ARG A N 1
ATOM 1525 C CA . ARG A 1 204 ? -16.418 9.560 -6.790 1.00 40.56 204 ARG A CA 1
ATOM 1526 C C . ARG A 1 204 ? -15.417 9.086 -5.749 1.00 40.56 204 ARG A C 1
ATOM 1528 O O . ARG A 1 204 ? -15.387 7.900 -5.436 1.00 40.56 204 ARG A O 1
ATOM 1535 N N . GLU A 1 205 ? -14.578 10.009 -5.270 1.00 46.06 205 GLU A N 1
ATOM 1536 C CA . GLU A 1 205 ? -13.910 9.850 -3.977 1.00 46.06 205 GLU A CA 1
ATOM 1537 C C . GLU A 1 205 ? -14.948 9.277 -3.010 1.00 46.06 205 GLU A C 1
ATOM 1539 O O . GLU A 1 205 ? -16.034 9.834 -2.852 1.00 46.06 205 GLU A O 1
ATOM 1544 N N . GLU A 1 206 ? -14.689 8.077 -2.491 1.00 49.81 206 GLU A N 1
ATOM 1545 C CA . GLU A 1 206 ? -15.587 7.421 -1.551 1.00 49.81 206 GLU A CA 1
ATOM 1546 C C . GLU A 1 206 ? -15.605 8.267 -0.279 1.00 49.81 206 GLU A C 1
ATOM 1548 O O . GLU A 1 206 ? -14.732 8.150 0.584 1.00 49.81 206 GLU A O 1
ATOM 1553 N N . ASP A 1 207 ? -16.564 9.187 -0.217 1.00 55.22 207 ASP A N 1
ATOM 1554 C CA . ASP A 1 207 ? -16.623 10.181 0.830 1.00 55.22 207 ASP A CA 1
ATOM 1555 C C . ASP A 1 207 ? -16.803 9.496 2.184 1.00 55.22 207 ASP A C 1
ATOM 1557 O O . ASP A 1 207 ? -17.707 8.693 2.415 1.00 55.22 207 ASP A O 1
ATOM 1561 N N . VAL A 1 208 ? -15.952 9.892 3.127 1.00 54.97 208 VAL A N 1
ATOM 1562 C CA . VAL A 1 208 ? -16.049 9.613 4.571 1.00 54.97 208 VAL A CA 1
ATOM 1563 C C . VAL A 1 208 ? -17.458 9.853 5.121 1.00 54.97 208 VAL A C 1
ATOM 1565 O O . VAL A 1 208 ? -17.853 9.272 6.135 1.00 54.97 208 VAL A O 1
ATOM 1568 N N . GLU A 1 209 ? -18.199 10.740 4.458 1.00 58.88 209 GLU A N 1
ATOM 1569 C CA . GLU A 1 209 ? -19.567 11.129 4.783 1.00 58.88 209 GLU A CA 1
ATOM 1570 C C . GLU A 1 209 ? -20.582 9.999 4.573 1.00 58.88 209 GLU A C 1
ATOM 1572 O O . GLU A 1 209 ? -21.616 9.989 5.236 1.00 58.88 209 GLU A O 1
ATOM 1577 N N . ASP A 1 210 ? -20.265 9.003 3.744 1.00 72.31 210 ASP A N 1
ATOM 1578 C CA . ASP A 1 210 ? -21.162 7.878 3.478 1.00 72.31 210 ASP A CA 1
ATOM 1579 C C . ASP A 1 210 ? -21.064 6.756 4.521 1.00 72.31 210 ASP A C 1
ATOM 1581 O O . ASP A 1 210 ? -21.844 5.798 4.479 1.00 72.31 210 ASP A O 1
ATOM 1585 N N . PHE A 1 211 ? -20.101 6.827 5.445 1.00 78.38 211 PHE A N 1
ATOM 1586 C CA . PHE A 1 211 ? -20.002 5.864 6.536 1.00 78.38 211 PHE A CA 1
ATOM 1587 C C . PHE A 1 211 ? -21.001 6.213 7.648 1.00 78.38 211 PHE A C 1
ATOM 1589 O O . PHE A 1 211 ? -21.011 7.326 8.177 1.00 78.38 211 PHE A O 1
ATOM 1596 N N . LEU A 1 212 ? -21.831 5.251 8.060 1.00 85.69 212 LEU A N 1
ATOM 1597 C CA . LEU A 1 212 ? -22.864 5.479 9.078 1.00 85.69 212 LEU A CA 1
ATOM 1598 C C . LEU A 1 212 ? -22.280 5.402 10.500 1.00 85.69 212 LEU A C 1
ATOM 1600 O O . LEU A 1 212 ? -22.476 4.433 11.236 1.00 85.69 212 LEU A O 1
ATOM 1604 N N . TRP A 1 213 ? -21.568 6.455 10.906 1.00 86.06 213 TRP A N 1
ATOM 1605 C CA . TRP A 1 213 ? -20.897 6.556 12.212 1.00 86.06 213 TRP A CA 1
ATOM 1606 C C . TRP A 1 213 ? -21.835 6.375 13.410 1.00 86.06 213 TRP A C 1
ATOM 1608 O O . TRP A 1 213 ? -21.436 5.794 14.416 1.00 86.06 213 TRP A O 1
ATOM 1618 N N . GLU A 1 214 ? -23.090 6.812 13.299 1.00 86.81 214 GLU A N 1
ATOM 1619 C CA . GLU A 1 214 ? -24.111 6.629 14.340 1.00 86.81 214 GLU A CA 1
ATOM 1620 C C . GLU A 1 214 ? -24.457 5.146 14.554 1.00 86.81 214 GLU A C 1
ATOM 1622 O O . GLU A 1 214 ? -24.605 4.690 15.691 1.00 86.81 214 GLU A O 1
ATOM 1627 N N . ASN A 1 215 ? -24.514 4.363 13.473 1.00 89.12 215 ASN A N 1
ATOM 1628 C CA . ASN A 1 215 ? -24.744 2.920 13.552 1.00 89.12 215 ASN A CA 1
ATOM 1629 C C . ASN A 1 215 ? -23.541 2.194 14.154 1.00 89.12 215 ASN A C 1
ATOM 1631 O O . ASN A 1 215 ? -23.720 1.267 14.950 1.00 89.12 215 ASN A O 1
ATOM 1635 N N . LEU A 1 216 ? -22.324 2.633 13.816 1.00 89.38 216 LEU A N 1
ATOM 1636 C CA . LEU A 1 216 ? -21.113 2.114 14.442 1.00 89.38 216 LEU A CA 1
ATOM 1637 C C . LEU A 1 216 ? -21.107 2.426 15.938 1.00 89.38 216 LEU A C 1
ATOM 1639 O O . LEU A 1 216 ? -20.912 1.517 16.733 1.00 89.38 216 LEU A O 1
ATOM 1643 N N . ALA A 1 217 ? -21.391 3.667 16.333 1.00 88.19 217 ALA A N 1
ATOM 1644 C CA . ALA A 1 217 ? -21.477 4.068 17.735 1.00 88.19 217 ALA A CA 1
ATOM 1645 C C . ALA A 1 217 ? -22.465 3.204 18.525 1.00 88.19 217 ALA A C 1
ATOM 1647 O O . ALA A 1 217 ? -22.122 2.669 19.581 1.00 88.19 217 ALA A O 1
ATOM 1648 N N . LYS A 1 218 ? -23.662 2.986 17.969 1.00 87.88 218 LYS A N 1
ATOM 1649 C CA . LYS A 1 218 ? -24.656 2.078 18.544 1.00 87.88 218 LYS A CA 1
ATOM 1650 C C . LYS A 1 218 ? -24.126 0.645 18.647 1.00 87.88 218 LYS A C 1
ATOM 1652 O O . LYS A 1 218 ? -24.270 0.016 19.690 1.00 87.88 218 LYS A O 1
ATOM 1657 N N . SER A 1 219 ? -23.484 0.137 17.597 1.00 89.12 219 SER A N 1
ATOM 1658 C CA . SER A 1 219 ? -22.916 -1.216 17.586 1.00 89.12 219 SER A CA 1
ATOM 1659 C C . SER A 1 219 ? -21.763 -1.388 18.578 1.00 89.12 219 SER A C 1
ATOM 1661 O O . SER A 1 219 ? -21.629 -2.463 19.157 1.00 89.12 219 SER A O 1
ATOM 1663 N N . LEU A 1 220 ? -20.944 -0.355 18.793 1.00 89.19 220 LEU A N 1
ATOM 1664 C CA . LEU A 1 220 ? -19.873 -0.348 19.790 1.00 89.19 220 LEU A CA 1
ATOM 1665 C C . LEU A 1 220 ? -20.453 -0.367 21.209 1.00 89.19 220 LEU A C 1
ATOM 1667 O O . LEU A 1 220 ? -20.036 -1.201 22.010 1.00 89.19 220 LEU A O 1
ATOM 1671 N N . ALA A 1 221 ? -21.462 0.467 21.482 1.00 87.31 221 ALA A N 1
ATOM 1672 C CA . ALA A 1 221 ? -22.175 0.484 22.761 1.00 87.31 221 ALA A CA 1
ATOM 1673 C C . ALA A 1 221 ? -22.881 -0.853 23.058 1.00 87.31 221 ALA A C 1
ATOM 1675 O O . ALA A 1 221 ? -22.869 -1.328 24.186 1.00 87.31 221 ALA A O 1
ATOM 1676 N N . GLU A 1 222 ? -23.454 -1.508 22.042 1.00 86.50 222 GLU A N 1
ATOM 1677 C CA . GLU A 1 222 ? -24.028 -2.856 22.176 1.00 86.50 222 GLU A CA 1
ATOM 1678 C C . GLU A 1 222 ? -22.962 -3.948 22.378 1.00 86.50 222 GLU A C 1
ATOM 1680 O O . GLU A 1 222 ? -23.254 -5.000 22.948 1.00 86.50 222 GLU A O 1
ATOM 1685 N N . ALA A 1 223 ? -21.748 -3.748 21.856 1.00 81.88 223 ALA A N 1
ATOM 1686 C CA . ALA A 1 223 ? -20.696 -4.757 21.885 1.00 81.88 223 ALA A CA 1
ATOM 1687 C C . ALA A 1 223 ? -19.987 -4.834 23.240 1.00 81.88 223 ALA A C 1
ATOM 1689 O O . ALA A 1 223 ? -19.597 -5.936 23.637 1.00 81.88 223 ALA A O 1
ATOM 1690 N N . CYS A 1 224 ? -19.771 -3.700 23.915 1.00 80.12 224 CYS A N 1
ATOM 1691 C CA . CYS A 1 224 ? -19.104 -3.656 25.213 1.00 80.12 224 CYS A CA 1
ATOM 1692 C C . CYS A 1 224 ? -19.294 -2.303 25.924 1.00 80.12 224 CYS A C 1
ATOM 1694 O O . CYS A 1 224 ? -19.134 -1.261 25.294 1.00 80.12 224 CYS A O 1
ATOM 1696 N N . ASP A 1 225 ? -19.484 -2.334 27.248 1.00 80.44 225 ASP A N 1
ATOM 1697 C CA . ASP A 1 225 ? -19.416 -1.161 28.145 1.00 80.44 225 ASP A CA 1
ATOM 1698 C C . ASP A 1 225 ? -17.962 -0.719 28.446 1.00 80.44 225 ASP A C 1
ATOM 1700 O O . ASP A 1 225 ? -17.703 0.001 29.409 1.00 80.44 225 ASP A O 1
ATOM 1704 N N . ALA A 1 226 ? -16.981 -1.191 27.672 1.00 74.94 226 ALA A N 1
ATOM 1705 C CA . ALA A 1 226 ? -15.580 -0.847 27.879 1.00 74.94 226 ALA A CA 1
ATOM 1706 C C . ALA A 1 226 ? -15.254 0.565 27.386 1.00 74.94 226 ALA A C 1
ATOM 1708 O O . ALA A 1 226 ? -15.794 1.038 26.383 1.00 74.94 226 ALA A O 1
ATOM 1709 N N . ASP A 1 227 ? -14.264 1.178 28.033 1.00 87.75 227 ASP A N 1
ATOM 1710 C CA . ASP A 1 227 ? -13.559 2.318 27.464 1.00 87.75 227 ASP A CA 1
ATOM 1711 C C . ASP A 1 227 ? -12.892 1.883 26.155 1.00 87.75 227 ASP A C 1
ATOM 1713 O O . ASP A 1 227 ? -12.161 0.885 26.103 1.00 87.75 227 ASP A O 1
ATOM 1717 N N . TRP A 1 228 ? -13.170 2.621 25.083 1.00 89.69 228 TRP A N 1
ATOM 1718 C CA . TRP A 1 228 ? -12.592 2.353 23.775 1.00 89.69 228 TRP A CA 1
ATOM 1719 C C . TRP A 1 228 ? -11.294 3.128 23.606 1.00 89.69 228 TRP A C 1
ATOM 1721 O O . TRP A 1 228 ? -11.223 4.326 23.880 1.00 89.69 228 TRP A O 1
ATOM 1731 N N . THR A 1 229 ? -10.275 2.461 23.082 1.00 89.50 229 THR A N 1
ATOM 1732 C CA . THR A 1 229 ? -9.043 3.096 22.624 1.00 89.50 229 THR A CA 1
ATOM 1733 C C . THR A 1 229 ? -8.985 3.047 21.098 1.00 89.50 229 THR A C 1
ATOM 1735 O O . THR A 1 229 ? -9.007 1.965 20.514 1.00 89.50 229 THR A O 1
ATOM 1738 N N . ALA A 1 230 ? -8.935 4.204 20.436 1.00 88.88 230 ALA A N 1
ATOM 1739 C CA . ALA A 1 230 ? -8.738 4.305 18.996 1.00 88.88 230 ALA A CA 1
ATOM 1740 C C . ALA A 1 230 ? -7.260 4.318 18.637 1.00 88.88 230 ALA A C 1
ATOM 1742 O O . ALA A 1 230 ? -6.473 5.099 19.170 1.00 88.88 230 ALA A O 1
ATOM 1743 N N . PHE A 1 231 ? -6.939 3.518 17.636 1.00 86.94 231 PHE A N 1
ATOM 1744 C CA . PHE A 1 231 ? -5.648 3.428 16.993 1.00 86.94 231 PHE A CA 1
ATOM 1745 C C . PHE A 1 231 ? -5.822 3.748 15.510 1.00 86.94 231 PHE A C 1
ATOM 1747 O O . PHE A 1 231 ? -6.834 3.383 14.908 1.00 86.94 231 PHE A O 1
ATOM 1754 N N . SER A 1 232 ? -4.826 4.392 14.909 1.00 83.44 232 SER A N 1
ATOM 1755 C CA . SER A 1 232 ? -4.731 4.495 13.453 1.00 83.44 232 SER A CA 1
ATOM 1756 C C . SER A 1 232 ? -3.731 3.468 12.967 1.00 83.44 232 SER A C 1
ATOM 1758 O O . SER A 1 232 ? -2.620 3.385 13.494 1.00 83.44 232 SER A O 1
ATOM 1760 N N . GLU A 1 233 ? -4.073 2.745 11.911 1.00 76.75 233 GLU A N 1
ATOM 1761 C CA . GLU A 1 233 ? -3.018 2.279 11.030 1.00 76.75 233 GLU A CA 1
ATOM 1762 C C . GLU A 1 233 ? -2.529 3.454 10.173 1.00 76.75 233 GLU A C 1
ATOM 1764 O O . GLU A 1 233 ? -3.320 4.337 9.833 1.00 76.75 233 GLU A O 1
ATOM 1769 N N . PRO A 1 234 ? -1.241 3.503 9.805 1.00 67.00 234 PRO A N 1
ATOM 1770 C CA . PRO A 1 234 ? -0.728 4.551 8.928 1.00 67.00 234 PRO A CA 1
ATOM 1771 C C . PRO A 1 234 ? -1.104 4.321 7.449 1.00 67.00 234 PRO A C 1
ATOM 1773 O O . PRO A 1 234 ? -0.423 4.834 6.566 1.00 67.00 234 PRO A O 1
ATOM 1776 N N . TRP A 1 235 ? -2.144 3.525 7.155 1.00 73.94 235 TRP A N 1
ATOM 1777 C CA . TRP A 1 235 ? -2.484 3.110 5.793 1.00 73.94 235 TRP A CA 1
ATOM 1778 C C . TRP A 1 235 ? -3.992 3.149 5.522 1.00 73.94 235 TRP A C 1
ATOM 1780 O O . TRP A 1 235 ? -4.778 2.486 6.202 1.00 73.94 235 TRP A O 1
ATOM 1790 N N . TYR A 1 236 ? -4.354 3.838 4.443 1.00 73.69 236 TYR A N 1
ATOM 1791 C CA . TYR A 1 236 ? -5.642 3.741 3.758 1.00 73.69 236 TYR A CA 1
ATOM 1792 C C . TYR A 1 236 ? -5.400 3.392 2.276 1.00 73.69 236 TYR A C 1
ATOM 1794 O O . TYR A 1 236 ? -4.559 4.005 1.609 1.00 73.69 236 TYR A O 1
ATOM 1802 N N . ASP A 1 237 ? -6.051 2.346 1.764 1.00 69.75 237 ASP A N 1
ATOM 1803 C CA . ASP A 1 237 ? -5.917 1.795 0.397 1.00 69.75 237 ASP A CA 1
ATOM 1804 C C . ASP A 1 237 ? -6.418 2.758 -0.680 1.00 69.75 237 ASP A C 1
ATOM 1806 O O . ASP A 1 237 ? -5.890 2.753 -1.790 1.00 69.75 237 ASP A O 1
ATOM 1810 N N . SER A 1 238 ? -7.326 3.668 -0.328 1.00 67.12 238 SER A N 1
ATOM 1811 C CA . SER A 1 238 ? -7.801 4.730 -1.220 1.00 67.12 238 SER A CA 1
ATOM 1812 C C . SER A 1 238 ? -6.767 5.825 -1.505 1.00 67.12 238 SER A C 1
ATOM 1814 O O . SER A 1 238 ? -6.954 6.609 -2.432 1.00 67.12 238 SER A O 1
ATOM 1816 N N . MET A 1 239 ? -5.667 5.900 -0.749 1.00 67.38 239 MET A N 1
ATOM 1817 C CA . MET A 1 239 ? -4.670 6.954 -0.949 1.00 67.38 239 MET A CA 1
ATOM 1818 C C . MET A 1 239 ? -3.508 6.473 -1.804 1.00 67.38 239 MET A C 1
ATOM 1820 O O . MET A 1 239 ? -2.777 5.554 -1.429 1.00 67.38 239 MET A O 1
ATOM 1824 N N . ALA A 1 240 ? -3.303 7.166 -2.925 1.00 57.72 240 ALA A N 1
ATOM 1825 C CA . ALA A 1 240 ? -2.201 6.923 -3.851 1.00 57.72 240 ALA A CA 1
ATOM 1826 C C . ALA A 1 240 ? -0.815 7.187 -3.228 1.00 57.72 240 ALA A C 1
ATOM 1828 O O . ALA A 1 240 ? 0.186 6.641 -3.691 1.00 57.72 240 ALA A O 1
ATOM 1829 N N . GLU A 1 241 ? -0.747 8.009 -2.175 1.00 62.38 241 GLU A N 1
ATOM 1830 C CA . GLU A 1 241 ? 0.503 8.487 -1.589 1.00 62.38 241 GLU A CA 1
ATOM 1831 C C . GLU A 1 241 ? 0.633 8.074 -0.121 1.00 62.38 241 GLU A C 1
ATOM 1833 O O . GLU A 1 241 ? -0.222 8.371 0.714 1.00 62.38 241 GLU A O 1
ATOM 1838 N N . ASP A 1 242 ? 1.747 7.424 0.216 1.00 59.81 242 ASP A N 1
ATOM 1839 C CA . ASP A 1 242 ? 2.021 6.936 1.578 1.00 59.81 242 ASP A CA 1
ATOM 1840 C C . ASP A 1 242 ? 2.435 8.058 2.559 1.00 59.81 242 ASP A C 1
ATOM 1842 O O . ASP A 1 242 ? 2.665 7.806 3.737 1.00 59.81 242 ASP A O 1
ATOM 1846 N N . TRP A 1 243 ? 2.543 9.302 2.084 1.00 59.50 243 TRP A N 1
ATOM 1847 C CA . TRP A 1 243 ? 2.880 10.490 2.880 1.00 59.50 243 TRP A CA 1
ATOM 1848 C C . TRP A 1 243 ? 1.739 11.511 2.936 1.00 59.50 243 TRP A C 1
ATOM 1850 O O . TRP A 1 243 ? 1.909 12.593 3.502 1.00 59.50 243 TRP A O 1
ATOM 1860 N N . GLY A 1 244 ? 0.576 11.185 2.363 1.00 58.75 244 GLY A N 1
ATOM 1861 C CA . GLY A 1 244 ? -0.560 12.088 2.344 1.00 58.75 244 GLY A CA 1
ATOM 1862 C C . GLY A 1 244 ? -0.958 12.474 3.766 1.00 58.75 244 GLY A C 1
ATOM 1863 O O . GLY A 1 244 ? -1.410 11.633 4.539 1.00 58.75 244 GLY A O 1
ATOM 1864 N N . PHE A 1 245 ? -0.869 13.765 4.097 1.00 60.72 245 PHE A N 1
ATOM 1865 C CA . PHE A 1 245 ? -1.523 14.327 5.285 1.00 60.72 245 PHE A CA 1
ATOM 1866 C C . PHE A 1 245 ? -2.984 13.855 5.392 1.00 60.72 245 PHE A C 1
ATOM 1868 O O . PHE A 1 245 ? -3.509 13.673 6.487 1.00 60.72 245 PHE A O 1
ATOM 1875 N N . HIS A 1 246 ? -3.608 13.595 4.243 1.00 66.81 246 HIS A N 1
ATOM 1876 C CA . HIS A 1 246 ? -4.912 12.973 4.091 1.00 66.81 246 HIS A CA 1
ATOM 1877 C C . HIS A 1 246 ? -5.136 11.745 4.989 1.00 66.81 246 HIS A C 1
ATOM 1879 O O . HIS A 1 246 ? -6.228 11.646 5.533 1.00 66.81 246 HIS A O 1
ATOM 1885 N N . HIS A 1 247 ? -4.147 10.870 5.246 1.00 69.06 247 HIS A N 1
ATOM 1886 C CA . HIS A 1 247 ? -4.304 9.727 6.176 1.00 69.06 247 HIS A CA 1
ATOM 1887 C C . HIS A 1 247 ? -4.672 10.197 7.584 1.00 69.06 247 HIS A C 1
ATOM 1889 O O . HIS A 1 247 ? -5.569 9.648 8.225 1.00 69.06 247 HIS A O 1
ATOM 1895 N N . TYR A 1 248 ? -4.035 11.273 8.033 1.00 70.94 248 TYR A N 1
ATOM 1896 C CA . TYR A 1 248 ? -4.265 11.866 9.345 1.00 70.94 248 TYR A CA 1
ATOM 1897 C C . TYR A 1 248 ? -5.496 12.757 9.368 1.00 70.94 248 TYR A C 1
ATOM 1899 O O . TYR A 1 248 ? -6.244 12.714 10.339 1.00 70.94 248 TYR A O 1
ATOM 1907 N N . ALA A 1 249 ? -5.754 13.510 8.297 1.00 72.69 249 ALA A N 1
ATOM 1908 C CA . ALA A 1 249 ? -6.999 14.258 8.147 1.00 72.69 249 ALA A CA 1
ATOM 1909 C C . ALA A 1 249 ? -8.205 13.314 8.214 1.00 72.69 249 ALA A C 1
ATOM 1911 O O . ALA A 1 249 ? -9.173 13.578 8.921 1.00 72.69 249 ALA A O 1
ATOM 1912 N N . LEU A 1 250 ? -8.117 12.181 7.519 1.00 76.19 250 LEU A N 1
ATOM 1913 C CA . LEU A 1 250 ? -9.130 11.140 7.498 1.00 76.19 250 LEU A CA 1
ATOM 1914 C C . LEU A 1 250 ? -9.307 10.512 8.882 1.00 76.19 250 LEU A C 1
ATOM 1916 O O . LEU A 1 250 ? -10.426 10.449 9.385 1.00 76.19 250 LEU A O 1
ATOM 1920 N N . PHE A 1 251 ? -8.207 10.140 9.541 1.00 79.31 251 PHE A N 1
ATOM 1921 C CA . PHE A 1 251 ? -8.240 9.658 10.922 1.00 79.31 251 PHE A CA 1
ATOM 1922 C C . PHE A 1 251 ? -8.884 10.677 11.879 1.00 79.31 251 PHE A C 1
ATOM 1924 O O . PHE A 1 251 ? -9.770 10.324 12.656 1.00 79.31 251 PHE A O 1
ATOM 1931 N N . ALA A 1 252 ? -8.514 11.956 11.787 1.00 77.94 252 ALA A N 1
ATOM 1932 C CA . ALA A 1 252 ? -9.087 13.034 12.590 1.00 77.94 252 ALA A CA 1
ATOM 1933 C C . ALA A 1 252 ? -10.587 13.225 12.315 1.00 77.94 252 ALA A C 1
ATOM 1935 O O . ALA A 1 252 ? -11.371 13.377 13.253 1.00 77.94 252 ALA A O 1
ATOM 1936 N N . ARG A 1 253 ? -11.007 13.158 11.043 1.00 79.56 253 ARG A N 1
ATOM 1937 C CA . ARG A 1 253 ? -12.421 13.191 10.637 1.00 79.56 253 ARG A CA 1
ATOM 1938 C C . ARG A 1 253 ? -13.195 12.013 11.226 1.00 79.56 253 ARG A C 1
ATOM 1940 O O . ARG A 1 253 ? -14.276 12.226 11.769 1.00 79.56 253 ARG A O 1
ATOM 1947 N N . HIS A 1 254 ? -12.637 10.804 11.186 1.00 83.25 254 HIS A N 1
ATOM 1948 C CA . HIS A 1 254 ? -13.235 9.611 11.794 1.00 83.25 254 HIS A CA 1
ATOM 1949 C C . HIS A 1 254 ? -13.400 9.766 13.312 1.00 83.25 254 HIS A C 1
ATOM 1951 O O . HIS A 1 254 ? -14.482 9.527 13.847 1.00 83.25 254 HIS A O 1
ATOM 1957 N N . LEU A 1 255 ? -12.363 10.237 14.012 1.00 81.81 255 LEU A N 1
ATOM 1958 C CA . LEU A 1 255 ? -12.435 10.520 15.450 1.00 81.81 255 LEU A CA 1
ATOM 1959 C C . LEU A 1 255 ? -13.486 11.586 15.776 1.00 81.81 255 LEU A C 1
ATOM 1961 O O . LEU A 1 255 ? -14.254 11.432 16.728 1.00 81.81 255 LEU A O 1
ATOM 1965 N N . HIS A 1 256 ? -13.556 12.651 14.976 1.00 81.44 256 HIS A N 1
ATOM 1966 C CA . HIS A 1 256 ? -14.564 13.692 15.137 1.00 81.44 256 HIS A CA 1
ATOM 1967 C C . HIS A 1 256 ? -15.984 13.143 14.941 1.00 81.44 256 HIS A C 1
ATOM 1969 O O . HIS A 1 256 ? -16.877 13.444 15.735 1.00 81.44 256 HIS A O 1
ATOM 1975 N N . ALA A 1 257 ? -16.192 12.299 13.928 1.00 82.94 257 ALA A N 1
ATOM 1976 C CA . ALA A 1 257 ? -17.476 11.660 13.667 1.00 82.94 257 ALA A CA 1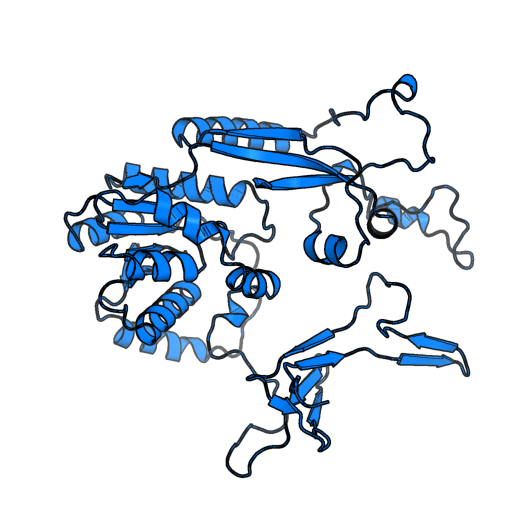
ATOM 1977 C C . ALA A 1 257 ? -17.903 10.730 14.819 1.00 82.94 257 ALA A C 1
ATOM 1979 O O . ALA A 1 257 ? -19.044 10.806 15.274 1.00 82.94 257 ALA A O 1
ATOM 1980 N N . LEU A 1 258 ? -16.978 9.936 15.369 1.00 83.00 258 LEU A N 1
ATOM 1981 C CA . LEU A 1 258 ? -17.223 9.095 16.550 1.00 83.00 258 LEU A CA 1
ATOM 1982 C C . LEU A 1 258 ? -17.590 9.921 17.787 1.00 83.00 258 LEU A C 1
ATOM 1984 O O . LEU A 1 258 ? -18.547 9.595 18.491 1.00 83.00 258 LEU A O 1
ATOM 1988 N N . LYS A 1 259 ? -16.875 11.027 18.028 1.00 82.75 259 LYS A N 1
ATOM 1989 C CA . LYS A 1 259 ? -17.166 11.948 19.136 1.00 82.75 259 LYS A CA 1
ATOM 1990 C C . LYS A 1 259 ? -18.542 12.597 18.976 1.00 82.75 259 LYS A C 1
ATOM 1992 O O . LYS A 1 259 ? -19.287 12.688 19.950 1.00 82.75 259 LYS A O 1
ATOM 1997 N N . ARG A 1 260 ? -18.916 13.004 17.756 1.00 83.12 260 ARG A N 1
ATOM 1998 C CA . ARG A 1 260 ? -20.267 13.509 17.445 1.00 83.12 260 ARG A CA 1
ATOM 1999 C C . ARG A 1 260 ? -21.348 12.457 17.680 1.00 83.12 260 ARG A C 1
ATOM 2001 O O . ARG A 1 260 ? -22.420 12.799 18.167 1.00 83.12 260 ARG A O 1
ATOM 2008 N N . ALA A 1 261 ? -21.046 11.193 17.402 1.00 83.44 261 ALA A N 1
ATOM 2009 C CA . ALA A 1 261 ? -21.912 10.060 17.709 1.00 83.44 261 ALA A CA 1
ATOM 2010 C C . ALA A 1 261 ? -21.882 9.646 19.201 1.00 83.44 261 ALA A C 1
ATOM 2012 O O . ALA A 1 261 ? -22.428 8.609 19.565 1.00 83.44 261 ALA A O 1
ATOM 2013 N N . SER A 1 262 ? -21.284 10.467 20.077 1.00 82.62 262 SER A N 1
ATOM 2014 C CA . SER A 1 262 ? -21.205 10.270 21.534 1.00 82.62 262 SER A CA 1
ATOM 2015 C C . SER A 1 262 ? -20.434 9.024 21.985 1.00 82.62 262 SER A C 1
ATOM 2017 O O . SER A 1 262 ? -20.638 8.546 23.099 1.00 82.62 262 SER A O 1
ATOM 2019 N N . VAL A 1 263 ? -19.511 8.515 21.164 1.00 80.44 263 VAL A N 1
ATOM 2020 C CA . VAL A 1 263 ? -18.594 7.448 21.587 1.00 80.44 263 VAL A CA 1
ATOM 2021 C C . VAL A 1 263 ? -17.428 8.077 22.345 1.00 80.44 263 VAL A C 1
ATOM 2023 O O . VAL A 1 263 ? -16.699 8.906 21.796 1.00 80.44 263 VAL A O 1
ATOM 2026 N N . GLN A 1 264 ? -17.233 7.690 23.607 1.00 81.25 264 GLN A N 1
ATOM 2027 C CA . GLN A 1 264 ? -16.031 8.069 24.348 1.00 81.25 264 GLN A CA 1
ATOM 2028 C C . GLN A 1 264 ? -14.873 7.180 23.906 1.00 81.25 264 GLN A C 1
ATOM 2030 O O . GLN A 1 264 ? -14.883 5.972 24.135 1.00 81.25 264 GLN A O 1
ATOM 2035 N N . VAL A 1 265 ? -13.887 7.784 23.245 1.00 83.19 265 VAL A N 1
ATOM 2036 C CA . VAL A 1 265 ? -12.719 7.072 22.732 1.00 83.19 265 VAL A CA 1
ATOM 2037 C C . VAL A 1 265 ? -11.449 7.790 23.169 1.00 83.19 265 VAL A C 1
ATOM 2039 O O . VAL A 1 265 ? -11.285 8.986 22.925 1.00 83.19 265 VAL A O 1
ATOM 2042 N N . GLN A 1 266 ? -10.543 7.058 23.810 1.00 84.88 266 GLN A N 1
ATOM 2043 C CA . GLN A 1 266 ? -9.180 7.506 24.074 1.00 84.88 266 GLN A CA 1
ATOM 2044 C C . GLN A 1 266 ? -8.338 7.283 22.822 1.00 84.88 266 GLN A C 1
ATOM 2046 O O . GLN A 1 266 ? -8.418 6.227 22.208 1.00 84.88 266 GLN A O 1
ATOM 2051 N N . VAL A 1 267 ? -7.524 8.251 22.419 1.00 79.94 267 VAL A N 1
ATOM 2052 C CA . VAL A 1 267 ? -6.696 8.105 21.216 1.00 79.94 267 VAL A CA 1
ATOM 2053 C C . VAL A 1 267 ? -5.307 7.618 21.618 1.00 79.94 267 VAL A C 1
ATOM 2055 O O . VAL A 1 267 ? -4.579 8.322 22.312 1.00 79.94 267 VAL A O 1
ATOM 2058 N N . ALA A 1 268 ? -4.932 6.431 21.152 1.00 74.88 268 ALA A N 1
ATOM 2059 C CA . ALA A 1 268 ? -3.595 5.857 21.266 1.00 74.88 268 ALA A CA 1
ATOM 2060 C C . ALA A 1 268 ? -2.731 6.271 20.064 1.00 74.88 268 ALA A C 1
ATOM 2062 O O . ALA A 1 268 ? -2.298 5.462 19.240 1.00 74.88 268 ALA A O 1
ATOM 2063 N N . ALA A 1 269 ? -2.566 7.583 19.902 1.00 64.94 269 ALA A N 1
ATOM 2064 C CA . ALA A 1 269 ? -1.741 8.162 18.853 1.00 64.94 269 ALA A CA 1
ATOM 2065 C C . ALA A 1 269 ? -0.527 8.867 19.468 1.00 64.94 269 ALA A C 1
ATOM 2067 O O . ALA A 1 269 ? -0.608 9.374 20.594 1.00 64.94 269 ALA A O 1
ATOM 2068 N N . PRO A 1 270 ? 0.596 8.959 18.734 1.00 60.69 270 PRO A N 1
ATOM 2069 C CA . PRO A 1 270 ? 1.676 9.850 19.129 1.00 60.69 270 PRO A CA 1
ATOM 2070 C C . PRO A 1 270 ? 1.107 11.264 19.317 1.00 60.69 270 PRO A C 1
ATOM 2072 O O . PRO A 1 270 ? 0.317 11.739 18.505 1.00 60.69 270 PRO A O 1
ATOM 2075 N N . GLY A 1 271 ? 1.475 11.934 20.415 1.00 63.69 271 GLY A N 1
ATOM 2076 C CA . GLY A 1 271 ? 0.899 13.232 20.810 1.00 63.69 271 GLY A CA 1
ATOM 2077 C C . GLY A 1 271 ? 1.105 14.371 19.801 1.00 63.69 271 GLY A C 1
ATOM 2078 O O . GLY A 1 271 ? 0.521 15.444 19.946 1.00 63.69 271 GLY A O 1
ATOM 2079 N N . SER A 1 272 ? 1.889 14.130 18.755 1.00 71.94 272 SER A N 1
ATOM 2080 C CA . SER A 1 272 ? 2.040 14.992 17.591 1.00 71.94 272 SER A CA 1
ATOM 2081 C C . SER A 1 272 ? 2.621 14.196 16.431 1.00 71.94 272 SER A C 1
ATOM 2083 O O . SER A 1 272 ? 3.213 13.135 16.639 1.00 71.94 272 SER A O 1
ATOM 2085 N N . TRP A 1 273 ? 2.488 14.749 15.237 1.00 71.94 273 TRP A N 1
ATOM 2086 C CA . TRP A 1 273 ? 3.094 14.238 14.026 1.00 71.94 273 TRP A CA 1
ATOM 2087 C C . TRP A 1 273 ? 3.971 15.311 13.401 1.00 71.94 273 TRP A C 1
ATOM 2089 O O . TRP A 1 273 ? 3.585 16.479 13.366 1.00 71.94 273 TRP A O 1
ATOM 2099 N N . THR A 1 274 ? 5.122 14.920 12.864 1.00 72.81 274 THR A N 1
ATOM 2100 C CA . THR A 1 274 ? 6.031 15.861 12.212 1.00 72.81 274 THR A CA 1
ATOM 2101 C C . THR A 1 274 ? 6.273 15.447 10.766 1.00 72.81 274 THR A C 1
ATOM 2103 O O . THR A 1 274 ? 6.806 14.377 10.472 1.00 72.81 274 THR A O 1
ATOM 2106 N N . LEU A 1 275 ? 5.919 16.345 9.850 1.00 77.12 275 LEU A N 1
ATOM 2107 C CA . LEU A 1 275 ? 6.380 16.296 8.474 1.00 77.12 275 LEU A CA 1
ATOM 2108 C C . LEU A 1 275 ? 7.789 16.876 8.429 1.00 77.12 275 LEU A C 1
ATOM 2110 O O . LEU A 1 275 ? 7.983 18.070 8.660 1.00 77.12 275 LEU A O 1
ATOM 2114 N N . CYS A 1 276 ? 8.769 16.048 8.097 1.00 78.38 276 CYS A N 1
ATOM 2115 C CA . CYS A 1 276 ? 10.122 16.495 7.815 1.00 78.38 276 CYS A CA 1
ATOM 2116 C C . CYS A 1 276 ? 10.328 16.636 6.307 1.00 78.38 276 CYS A C 1
ATOM 2118 O O . CYS A 1 276 ? 9.707 15.927 5.522 1.00 78.38 276 CYS A O 1
ATOM 2120 N N . ALA A 1 277 ? 11.267 17.475 5.889 1.00 82.25 277 ALA A N 1
ATOM 2121 C CA . ALA A 1 277 ? 11.829 17.441 4.549 1.00 82.25 277 ALA A CA 1
ATOM 2122 C C . ALA A 1 277 ? 13.348 17.344 4.596 1.00 82.25 277 ALA A C 1
ATOM 2124 O O . ALA A 1 277 ? 13.986 17.833 5.525 1.00 82.25 277 ALA A O 1
ATOM 2125 N N . ALA A 1 278 ? 13.936 16.727 3.580 1.00 83.06 278 ALA A N 1
ATOM 2126 C CA . ALA A 1 278 ? 15.369 16.797 3.340 1.00 83.06 278 ALA A CA 1
ATOM 2127 C C . ALA A 1 278 ? 15.642 16.984 1.846 1.00 83.06 278 ALA A C 1
ATOM 2129 O O . ALA A 1 278 ? 14.900 16.489 0.992 1.00 83.06 278 ALA A O 1
ATOM 2130 N N . ALA A 1 279 ? 16.725 17.692 1.546 1.00 83.50 279 ALA A N 1
ATOM 2131 C CA . ALA A 1 279 ? 17.271 17.776 0.208 1.00 83.50 279 ALA A CA 1
ATOM 2132 C C . ALA A 1 279 ? 18.017 16.483 -0.122 1.00 83.50 279 ALA A C 1
ATOM 2134 O O . ALA A 1 279 ? 18.706 15.891 0.720 1.00 83.50 279 ALA A O 1
ATOM 2135 N N . PHE A 1 280 ? 17.904 16.071 -1.375 1.00 83.25 280 PHE A N 1
ATOM 2136 C CA . PHE A 1 280 ? 18.596 14.911 -1.900 1.00 83.25 280 PHE A CA 1
ATOM 2137 C C . PHE A 1 280 ? 19.124 15.193 -3.302 1.00 83.25 280 PHE A C 1
ATOM 2139 O O . PHE A 1 280 ? 18.625 16.052 -4.025 1.00 83.25 280 PHE A O 1
ATOM 2146 N N . GLU A 1 281 ? 20.116 14.410 -3.688 1.00 84.94 281 GLU A N 1
ATOM 2147 C CA . GLU A 1 281 ? 20.643 14.335 -5.036 1.00 84.94 281 GLU A CA 1
ATOM 2148 C C . GLU A 1 281 ? 20.207 13.015 -5.666 1.00 84.94 281 GLU A C 1
ATOM 2150 O O . GLU A 1 281 ? 20.342 11.935 -5.084 1.00 84.94 281 GLU A O 1
ATOM 2155 N N . SER A 1 282 ? 19.654 13.105 -6.871 1.00 84.94 282 SER A N 1
ATOM 2156 C CA . SER A 1 282 ? 19.364 11.948 -7.708 1.00 84.94 282 SER A CA 1
ATOM 2157 C C . SER A 1 282 ? 19.451 12.378 -9.162 1.00 84.94 282 SER A C 1
ATOM 2159 O O . SER A 1 282 ? 18.550 13.032 -9.684 1.00 84.94 282 SER A O 1
ATOM 2161 N N . GLU A 1 283 ? 20.545 12.006 -9.825 1.00 82.56 283 GLU A N 1
ATOM 2162 C CA . GLU A 1 283 ? 20.702 12.245 -11.262 1.00 82.56 283 GLU A CA 1
ATOM 2163 C C . GLU A 1 283 ? 19.553 11.601 -12.049 1.00 82.56 283 GLU A C 1
ATOM 2165 O O . GLU A 1 283 ? 19.028 12.186 -12.994 1.00 82.56 283 GLU A O 1
ATOM 2170 N N . TRP A 1 284 ? 19.120 10.419 -11.605 1.00 79.88 284 TRP A N 1
ATOM 2171 C CA . TRP A 1 284 ? 18.013 9.690 -12.203 1.00 79.88 284 TRP A CA 1
ATOM 2172 C C . TRP A 1 284 ? 16.696 10.478 -12.147 1.00 79.88 284 TRP A C 1
ATOM 2174 O O . TRP A 1 284 ? 16.059 10.685 -13.178 1.00 79.88 284 TRP A O 1
ATOM 2184 N N . LEU A 1 285 ? 16.303 10.982 -10.971 1.00 78.31 285 LEU A N 1
ATOM 2185 C CA . LEU A 1 285 ? 15.092 11.803 -10.853 1.00 78.31 285 LEU A CA 1
ATOM 2186 C C . LEU A 1 285 ? 15.222 13.142 -11.570 1.00 78.31 285 LEU A C 1
ATOM 2188 O O . LEU A 1 285 ? 14.267 13.587 -12.205 1.00 78.31 285 LEU A O 1
ATOM 2192 N N . ALA A 1 286 ? 16.401 13.762 -11.515 1.00 79.50 286 ALA A N 1
ATOM 2193 C CA . ALA A 1 286 ? 16.651 15.017 -12.205 1.00 79.50 286 ALA A CA 1
ATOM 2194 C C . ALA A 1 286 ? 16.430 14.885 -13.719 1.00 79.50 286 ALA A C 1
ATOM 2196 O O . ALA A 1 286 ? 15.831 15.775 -14.314 1.00 79.50 286 ALA A O 1
ATOM 2197 N N . ARG A 1 287 ? 16.851 13.779 -14.346 1.00 78.19 287 ARG A N 1
ATOM 2198 C CA . ARG A 1 287 ? 16.605 13.534 -15.780 1.00 78.19 287 ARG A CA 1
ATOM 2199 C C . ARG A 1 287 ? 15.121 13.358 -16.104 1.00 78.19 287 ARG A C 1
ATOM 2201 O O . ARG A 1 287 ? 14.665 13.905 -17.100 1.00 78.19 287 ARG A O 1
ATOM 2208 N N . ARG A 1 288 ? 14.376 12.663 -15.241 1.00 76.75 288 ARG A N 1
ATOM 2209 C CA . ARG A 1 288 ? 12.943 12.386 -15.428 1.00 76.75 288 ARG A CA 1
ATOM 2210 C C . ARG A 1 288 ? 12.066 13.631 -15.305 1.00 76.75 288 ARG A C 1
ATOM 2212 O O . ARG A 1 288 ? 11.074 13.760 -16.014 1.00 76.75 288 ARG A O 1
ATOM 2219 N N . LEU A 1 289 ? 12.368 14.486 -14.331 1.00 76.94 289 LEU A N 1
ATOM 2220 C CA . LEU A 1 289 ? 11.489 15.595 -13.955 1.00 76.94 289 LEU A CA 1
ATOM 2221 C C . LEU A 1 289 ? 11.824 16.902 -14.672 1.00 76.94 289 LEU A C 1
ATOM 2223 O O . LEU A 1 289 ? 10.973 17.787 -14.744 1.00 76.94 289 LEU A O 1
ATOM 2227 N N . ARG A 1 290 ? 13.058 17.055 -15.167 1.00 76.81 290 ARG A N 1
ATOM 2228 C CA . ARG A 1 290 ? 13.468 18.292 -15.831 1.00 76.81 290 ARG A CA 1
ATOM 2229 C C . ARG A 1 290 ? 12.794 18.414 -17.200 1.00 76.81 290 ARG A C 1
ATOM 2231 O O . ARG A 1 290 ? 12.774 17.443 -17.956 1.00 76.81 290 ARG A O 1
ATOM 2238 N N . PRO A 1 291 ? 12.316 19.617 -17.561 1.00 79.62 291 PRO A N 1
ATOM 2239 C CA . PRO A 1 291 ? 11.985 19.924 -18.943 1.00 79.62 291 PRO A CA 1
ATOM 2240 C C . PRO A 1 291 ? 13.176 19.636 -19.862 1.00 79.62 291 PRO A C 1
ATOM 2242 O O . PRO A 1 291 ? 14.336 19.700 -19.436 1.00 79.62 291 PRO A O 1
ATOM 2245 N N . LEU A 1 292 ? 12.900 19.388 -21.142 1.00 82.50 292 LEU A N 1
ATOM 2246 C CA . LEU A 1 292 ? 13.956 19.277 -22.144 1.00 82.50 292 LEU A CA 1
ATOM 2247 C C . LEU A 1 292 ? 14.795 20.572 -22.144 1.00 82.50 292 LEU A C 1
ATOM 2249 O O . LEU A 1 292 ? 14.199 21.656 -22.164 1.00 82.50 292 LEU A O 1
ATOM 2253 N N . PRO A 1 293 ? 16.140 20.492 -22.115 1.00 83.12 293 PRO A N 1
ATOM 2254 C CA . PRO A 1 293 ? 16.997 21.672 -22.049 1.00 83.12 293 PRO A CA 1
ATOM 2255 C C . PRO A 1 293 ? 16.723 22.659 -23.189 1.00 83.12 293 PRO A C 1
ATOM 2257 O O . PRO A 1 293 ? 16.426 22.264 -24.318 1.00 83.12 293 PRO A O 1
ATOM 2260 N N . SER A 1 294 ? 16.833 23.960 -22.916 1.00 82.50 294 SER A N 1
ATOM 2261 C CA . SER A 1 294 ? 16.624 24.993 -23.941 1.00 82.50 294 SER A CA 1
ATOM 2262 C C . SER A 1 294 ? 17.689 24.948 -25.040 1.00 82.50 294 SER A C 1
ATOM 2264 O O . SER A 1 294 ? 17.402 25.294 -26.188 1.00 82.50 294 SER A O 1
ATOM 2266 N N . ASP A 1 295 ? 18.887 24.478 -24.699 1.00 84.62 295 ASP A N 1
ATOM 2267 C CA . ASP A 1 295 ? 20.030 24.238 -25.575 1.00 84.62 295 ASP A CA 1
ATOM 2268 C C . ASP A 1 295 ? 20.070 22.813 -26.152 1.00 84.62 295 ASP A C 1
ATOM 2270 O O . ASP A 1 295 ? 21.017 22.476 -26.864 1.00 84.62 295 ASP A O 1
ATOM 2274 N N . LEU A 1 296 ? 19.050 21.982 -25.891 1.00 83.44 296 LEU A N 1
ATOM 2275 C CA . LEU A 1 296 ? 18.967 20.644 -26.466 1.00 83.44 296 LEU A CA 1
ATOM 2276 C C . LEU A 1 296 ? 18.970 20.752 -27.994 1.00 83.44 296 LEU A C 1
ATOM 2278 O O . LEU A 1 296 ? 18.067 21.341 -28.596 1.00 83.44 296 LEU A O 1
ATOM 2282 N N . ALA A 1 297 ? 20.000 20.178 -28.616 1.00 85.12 297 ALA A N 1
ATOM 2283 C CA . ALA A 1 297 ? 20.065 20.067 -30.063 1.00 85.12 297 ALA A CA 1
ATOM 2284 C C . ALA A 1 297 ? 18.847 19.277 -30.580 1.00 85.12 297 ALA A C 1
ATOM 2286 O O . ALA A 1 297 ? 18.403 18.346 -29.902 1.00 85.12 297 ALA A O 1
ATOM 2287 N N . PRO A 1 298 ? 18.316 19.604 -31.772 1.00 86.06 298 PRO A N 1
ATOM 2288 C CA . PRO A 1 298 ? 17.233 18.834 -32.372 1.00 86.06 298 PRO A CA 1
ATOM 2289 C C . PRO A 1 298 ? 17.577 17.340 -32.403 1.00 86.06 298 PRO A C 1
ATOM 2291 O O . PRO A 1 298 ? 18.628 16.951 -32.919 1.00 86.06 298 PRO A O 1
ATOM 2294 N N . TRP A 1 299 ? 16.702 16.505 -31.846 1.00 81.62 299 TRP A N 1
ATOM 2295 C CA . TRP A 1 299 ? 16.902 15.061 -31.826 1.00 81.62 299 TRP A CA 1
ATOM 2296 C C . TRP A 1 299 ? 16.574 14.512 -33.210 1.00 81.62 299 TRP A C 1
ATOM 2298 O O . TRP A 1 299 ? 15.432 14.610 -33.653 1.00 81.62 299 TRP A O 1
ATOM 2308 N N . GLU A 1 300 ? 17.587 14.023 -33.928 1.00 88.06 300 GLU A N 1
ATOM 2309 C CA . GLU A 1 300 ? 17.454 13.606 -35.334 1.00 88.06 300 GLU A CA 1
ATOM 2310 C C . GLU A 1 300 ? 16.838 14.709 -36.226 1.00 88.06 300 GLU A C 1
ATOM 2312 O O . GLU A 1 300 ? 16.035 14.453 -37.121 1.00 88.06 300 GLU A O 1
ATOM 2317 N N . GLY A 1 301 ? 17.182 15.976 -35.954 1.00 90.50 301 GLY A N 1
ATOM 2318 C CA . GLY A 1 301 ? 16.642 17.133 -36.680 1.00 90.50 301 GLY A CA 1
ATOM 2319 C C . GLY A 1 301 ? 15.245 17.582 -36.233 1.00 90.50 301 GLY A C 1
ATOM 2320 O O . GLY A 1 301 ? 14.740 18.577 -36.750 1.00 90.50 301 GLY A O 1
ATOM 2321 N N . ILE A 1 302 ? 14.636 16.904 -35.255 1.00 90.56 302 ILE A N 1
ATOM 2322 C CA . ILE A 1 302 ? 13.316 17.235 -34.711 1.00 90.56 302 ILE A CA 1
ATOM 2323 C C . ILE A 1 302 ? 13.475 18.038 -33.417 1.00 90.56 302 ILE A C 1
ATOM 2325 O O . ILE A 1 302 ? 14.098 17.597 -32.450 1.00 90.56 302 ILE A O 1
ATOM 2329 N N . ASP A 1 303 ? 12.883 19.230 -33.381 1.00 89.38 303 ASP A N 1
ATOM 2330 C CA . ASP A 1 303 ? 12.837 20.049 -32.173 1.00 89.38 303 ASP A CA 1
ATOM 2331 C C . ASP A 1 303 ? 11.704 19.589 -31.246 1.00 89.38 303 ASP A C 1
ATOM 2333 O O . ASP A 1 303 ? 10.532 19.912 -31.444 1.00 89.38 303 ASP A O 1
ATOM 2337 N N . LEU A 1 304 ? 12.066 18.833 -30.211 1.00 88.69 304 LEU A N 1
ATOM 2338 C CA . LEU A 1 304 ? 11.123 18.318 -29.220 1.00 88.69 304 LEU A CA 1
ATOM 2339 C C . LEU A 1 304 ? 10.787 19.326 -28.111 1.00 88.69 304 LEU A C 1
ATOM 2341 O O . LEU A 1 304 ? 9.940 19.032 -27.271 1.00 88.69 304 LEU A O 1
ATOM 2345 N N . ARG A 1 305 ? 11.392 20.523 -28.081 1.00 86.81 305 ARG A N 1
ATOM 2346 C CA . ARG A 1 305 ? 11.195 21.492 -26.982 1.00 86.81 305 ARG A CA 1
ATOM 2347 C C . ARG A 1 305 ? 9.761 22.002 -26.887 1.00 86.81 305 ARG A C 1
ATOM 2349 O O . ARG A 1 305 ? 9.331 22.396 -25.806 1.00 86.81 305 ARG A O 1
ATOM 2356 N N . ALA A 1 306 ? 8.994 21.942 -27.976 1.00 86.69 306 ALA A N 1
ATOM 2357 C CA . ALA A 1 306 ? 7.562 22.226 -27.947 1.00 86.69 306 ALA A CA 1
ATOM 2358 C C . ALA A 1 306 ? 6.795 21.296 -26.985 1.00 86.69 306 ALA A C 1
ATOM 2360 O O . ALA A 1 306 ? 5.787 21.716 -26.432 1.00 86.69 306 ALA A O 1
ATOM 2361 N N . LEU A 1 307 ? 7.287 20.081 -26.701 1.00 84.31 307 LEU A N 1
ATOM 2362 C CA . LEU A 1 307 ? 6.680 19.188 -25.705 1.00 84.31 307 LEU A CA 1
ATOM 2363 C C . LEU A 1 307 ? 6.724 19.770 -24.287 1.00 84.31 307 LEU A C 1
ATOM 2365 O O . LEU A 1 307 ? 5.827 19.495 -23.492 1.00 84.31 307 LEU A O 1
ATOM 2369 N N . ASN A 1 308 ? 7.699 20.634 -23.981 1.00 84.00 308 ASN A N 1
ATOM 2370 C CA . ASN A 1 308 ? 7.752 21.320 -22.691 1.00 84.00 308 ASN A CA 1
ATOM 2371 C C . ASN A 1 308 ? 6.538 22.235 -22.476 1.00 84.00 308 ASN A C 1
ATOM 2373 O O . ASN A 1 308 ? 6.230 22.549 -21.337 1.00 84.00 308 ASN A O 1
ATOM 2377 N N . THR A 1 309 ? 5.828 22.683 -23.518 1.00 80.75 309 THR A N 1
ATOM 2378 C CA . THR A 1 309 ? 4.600 23.477 -23.317 1.00 80.75 309 THR A CA 1
ATOM 2379 C C . THR A 1 309 ? 3.406 22.603 -22.933 1.00 80.75 309 THR A C 1
ATOM 2381 O O . THR A 1 309 ? 2.506 23.076 -22.244 1.00 80.75 309 THR A O 1
ATOM 2384 N N . LEU A 1 310 ? 3.420 21.328 -23.335 1.00 78.00 310 LEU A N 1
ATOM 2385 C CA . LEU A 1 310 ? 2.393 20.335 -23.008 1.00 78.00 310 LEU A CA 1
ATOM 2386 C C . LEU A 1 310 ? 2.627 19.701 -21.636 1.00 78.00 310 LEU A C 1
ATOM 2388 O O . LEU A 1 310 ? 1.682 19.307 -20.960 1.00 78.00 310 LEU A O 1
ATOM 2392 N N . HIS A 1 311 ? 3.889 19.618 -21.222 1.00 67.38 311 HIS A N 1
ATOM 2393 C CA . HIS A 1 311 ? 4.295 19.079 -19.937 1.00 67.38 311 HIS A CA 1
ATOM 2394 C C . HIS A 1 311 ? 5.314 20.025 -19.307 1.00 67.38 311 HIS A C 1
ATOM 2396 O O . HIS A 1 311 ? 6.508 19.730 -19.257 1.00 67.38 311 HIS A O 1
ATOM 2402 N N . ALA A 1 312 ? 4.833 21.181 -18.831 1.00 58.78 312 ALA A N 1
ATOM 2403 C CA . ALA A 1 312 ? 5.678 22.258 -18.306 1.00 58.78 312 ALA A CA 1
ATOM 2404 C C . ALA A 1 312 ? 6.645 21.811 -17.209 1.00 58.78 312 ALA A C 1
ATOM 2406 O O . ALA A 1 312 ? 7.603 22.538 -16.946 1.00 58.78 312 ALA A O 1
ATOM 2407 N N . GLY A 1 313 ? 6.403 20.639 -16.595 1.00 54.97 313 GLY A N 1
ATOM 2408 C CA . GLY A 1 313 ? 7.316 20.004 -15.649 1.00 54.97 313 GLY A CA 1
ATOM 2409 C C . GLY A 1 313 ? 7.773 20.996 -14.595 1.00 54.97 313 GLY A C 1
ATOM 2410 O O . GLY A 1 313 ? 8.934 20.975 -14.191 1.00 54.97 313 GLY A O 1
ATOM 2411 N N . GLN A 1 314 ? 6.906 21.962 -14.261 1.00 56.09 314 GLN A N 1
ATOM 2412 C CA . GLN A 1 314 ? 7.332 23.073 -13.443 1.00 56.09 314 GLN A CA 1
ATOM 2413 C C . GLN A 1 314 ? 7.709 22.463 -12.099 1.00 56.09 314 GLN A C 1
ATOM 2415 O O . GLN A 1 314 ? 6.935 21.676 -11.567 1.00 56.09 314 GLN A O 1
ATOM 2420 N N . PRO A 1 315 ? 8.866 22.799 -11.516 1.00 51.00 315 PRO A N 1
ATOM 2421 C CA . PRO A 1 315 ? 9.229 22.300 -10.191 1.00 51.00 315 PRO A CA 1
ATOM 2422 C C . PRO A 1 315 ? 8.129 22.539 -9.137 1.00 51.00 315 PRO A C 1
ATOM 2424 O O . PRO A 1 315 ? 8.042 21.822 -8.146 1.00 51.00 315 PRO A O 1
ATOM 2427 N N . SER A 1 316 ? 7.251 23.522 -9.380 1.00 50.38 316 SER A N 1
ATOM 2428 C CA . SER A 1 316 ? 6.060 23.831 -8.589 1.00 50.38 316 SER A CA 1
ATOM 2429 C C . SER A 1 316 ? 4.898 22.841 -8.726 1.00 50.38 316 SER A C 1
ATOM 2431 O O . SER A 1 316 ? 4.018 22.863 -7.873 1.00 50.38 316 SER A O 1
ATOM 2433 N N . SER A 1 317 ? 4.858 21.979 -9.747 1.00 54.66 317 SER A N 1
ATOM 2434 C CA . SER A 1 317 ? 3.739 21.054 -9.966 1.00 54.66 317 SER A CA 1
ATOM 2435 C C . SER A 1 317 ? 3.759 19.829 -9.053 1.00 54.66 317 SER A C 1
ATOM 2437 O O . SER A 1 317 ? 2.859 19.014 -9.179 1.00 54.66 317 SER A O 1
ATOM 2439 N N . GLY A 1 318 ? 4.739 19.716 -8.143 1.00 56.09 318 GLY A N 1
ATOM 2440 C CA . GLY A 1 318 ? 4.790 18.702 -7.088 1.00 56.09 318 GLY A CA 1
ATOM 2441 C C . GLY A 1 318 ? 4.784 17.271 -7.626 1.00 56.09 318 GLY A C 1
ATOM 2442 O O . GLY A 1 318 ? 3.745 16.722 -7.965 1.00 56.09 318 GLY A O 1
ATOM 2443 N N . PHE A 1 319 ? 5.944 16.620 -7.678 1.00 58.56 319 PHE A N 1
ATOM 2444 C CA . PHE A 1 319 ? 5.999 15.209 -8.062 1.00 58.56 319 PHE A CA 1
ATOM 2445 C C . PHE A 1 319 ? 5.999 14.325 -6.823 1.00 58.56 319 PHE A C 1
ATOM 2447 O O . PHE A 1 319 ? 6.914 14.391 -6.003 1.00 58.56 319 PHE A O 1
ATOM 2454 N N . SER A 1 320 ? 5.001 13.455 -6.724 1.00 59.22 320 SER A N 1
ATOM 2455 C CA . SER A 1 320 ? 5.014 12.364 -5.761 1.00 59.22 320 SER A CA 1
ATOM 2456 C C . SER A 1 320 ? 5.813 11.202 -6.312 1.00 59.22 320 SER A C 1
ATOM 2458 O O . SER A 1 320 ? 5.507 10.647 -7.369 1.00 59.22 320 SER A O 1
ATOM 2460 N N . ILE A 1 321 ? 6.894 10.864 -5.620 1.00 62.94 321 ILE A N 1
ATOM 2461 C CA . ILE A 1 321 ? 7.786 9.782 -6.010 1.00 62.94 321 ILE A CA 1
ATOM 2462 C C . ILE A 1 321 ? 8.016 8.900 -4.797 1.00 62.94 321 ILE A C 1
ATOM 2464 O O . ILE A 1 321 ? 8.426 9.369 -3.735 1.00 62.94 321 ILE A O 1
ATOM 2468 N N . ASP A 1 322 ? 7.816 7.598 -4.976 1.00 61.66 322 ASP A N 1
ATOM 2469 C CA . ASP A 1 322 ? 8.293 6.624 -4.008 1.00 61.66 322 ASP A CA 1
ATOM 2470 C C . ASP A 1 322 ? 9.818 6.492 -4.098 1.00 61.66 322 ASP A C 1
ATOM 2472 O O . ASP A 1 322 ? 10.389 6.062 -5.104 1.00 61.66 322 ASP A O 1
ATOM 2476 N N . VAL A 1 323 ? 10.479 6.873 -3.013 1.00 63.75 323 VAL A N 1
ATOM 2477 C CA . VAL A 1 323 ? 11.936 6.943 -2.905 1.00 63.75 323 VAL A CA 1
ATOM 2478 C C . VAL A 1 323 ? 12.536 5.723 -2.222 1.00 63.75 323 VAL A C 1
ATOM 2480 O O . VAL A 1 323 ? 13.754 5.548 -2.259 1.00 63.75 323 VAL A O 1
ATOM 2483 N N . PHE A 1 324 ? 11.711 4.843 -1.645 1.00 57.53 324 PHE A N 1
ATOM 2484 C CA . PHE A 1 324 ? 12.194 3.649 -0.953 1.00 57.53 324 PHE A CA 1
ATOM 2485 C C . PHE A 1 324 ? 13.039 2.736 -1.867 1.00 57.53 324 PHE A C 1
ATOM 2487 O O . PHE A 1 324 ? 14.152 2.381 -1.467 1.00 57.53 324 PHE A O 1
ATOM 2494 N N . PRO A 1 325 ? 12.631 2.442 -3.123 1.00 58.97 325 PRO A N 1
ATOM 2495 C CA . PRO A 1 325 ? 13.457 1.661 -4.050 1.00 58.97 325 PRO A CA 1
ATOM 2496 C C . PRO A 1 325 ? 14.729 2.393 -4.512 1.00 58.97 325 PRO A C 1
ATOM 2498 O O . PRO A 1 325 ? 15.651 1.769 -5.040 1.00 58.97 325 PRO A O 1
ATOM 2501 N N . LEU A 1 326 ? 14.779 3.722 -4.376 1.00 62.22 326 LEU A N 1
ATOM 2502 C CA . LEU A 1 326 ? 15.894 4.542 -4.852 1.00 62.22 326 LEU A CA 1
ATOM 2503 C C . LEU A 1 326 ? 17.033 4.591 -3.829 1.00 62.22 326 LEU A C 1
ATOM 2505 O O . LEU A 1 326 ? 18.202 4.537 -4.215 1.00 62.22 326 LEU A O 1
ATOM 2509 N N . VAL A 1 327 ? 16.700 4.625 -2.535 1.00 60.03 327 VAL A N 1
ATOM 2510 C CA . VAL A 1 327 ? 17.685 4.624 -1.441 1.00 60.03 327 VAL A CA 1
ATOM 2511 C C . VAL A 1 327 ? 18.461 3.306 -1.397 1.00 60.03 327 VAL A C 1
ATOM 2513 O O . VAL A 1 327 ? 19.690 3.322 -1.325 1.00 60.03 327 VAL A O 1
ATOM 2516 N N . SER A 1 328 ? 17.782 2.158 -1.509 1.00 60.81 328 SER A N 1
ATOM 2517 C CA . SER A 1 328 ? 18.439 0.840 -1.456 1.00 60.81 328 SER A CA 1
ATOM 2518 C C . SER A 1 328 ? 19.440 0.625 -2.596 1.00 60.81 328 SER A C 1
ATOM 2520 O O . SER A 1 328 ? 20.446 -0.056 -2.419 1.00 60.81 328 SER A O 1
ATOM 2522 N N . ASN A 1 329 ? 19.190 1.249 -3.748 1.00 65.31 329 ASN A N 1
ATOM 2523 C CA . ASN A 1 329 ? 20.033 1.159 -4.938 1.00 65.31 329 ASN A CA 1
ATOM 2524 C C . ASN A 1 329 ? 21.057 2.300 -5.052 1.00 65.31 329 ASN A C 1
ATOM 2526 O O . ASN A 1 329 ? 21.693 2.436 -6.094 1.00 65.31 329 ASN A O 1
ATOM 2530 N N . LYS A 1 330 ? 21.215 3.138 -4.012 1.00 75.31 330 LYS A N 1
ATOM 2531 C CA . LYS A 1 330 ? 22.083 4.335 -4.023 1.00 75.31 330 LYS A CA 1
ATOM 2532 C C . LYS A 1 330 ? 21.778 5.317 -5.167 1.00 75.31 330 LYS A C 1
ATOM 2534 O O . LYS A 1 330 ? 22.618 6.139 -5.512 1.00 75.31 330 LYS A O 1
ATOM 2539 N N . MET A 1 331 ? 20.580 5.250 -5.746 1.00 74.31 331 MET A N 1
ATOM 2540 C CA . MET A 1 331 ? 20.123 6.171 -6.796 1.00 74.31 331 MET A CA 1
ATOM 2541 C C . MET A 1 331 ? 19.638 7.506 -6.224 1.00 74.31 331 MET A C 1
ATOM 2543 O O . MET A 1 331 ? 19.290 8.422 -6.971 1.00 74.31 331 MET A O 1
ATOM 2547 N N . LEU A 1 332 ? 19.588 7.595 -4.898 1.00 82.38 332 LEU A N 1
ATOM 2548 C CA . LEU A 1 332 ? 19.205 8.769 -4.151 1.00 82.38 332 LEU A CA 1
ATOM 2549 C C . LEU A 1 332 ? 20.150 8.944 -2.970 1.00 82.38 332 LEU A C 1
ATOM 2551 O O . LEU A 1 332 ? 20.314 8.029 -2.161 1.00 82.38 332 LEU A O 1
ATOM 2555 N N . GLN A 1 333 ? 20.744 10.125 -2.867 1.00 84.25 333 GLN A N 1
ATOM 2556 C CA . GLN A 1 333 ? 21.619 10.500 -1.770 1.00 84.25 333 GLN A CA 1
ATOM 2557 C C . GLN A 1 333 ? 21.007 11.679 -1.025 1.00 84.25 333 GLN A C 1
ATOM 2559 O O . GLN A 1 333 ? 20.836 12.748 -1.593 1.00 84.25 333 GLN A O 1
ATOM 2564 N N . VAL A 1 334 ? 20.694 11.511 0.258 1.00 84.88 334 VAL A N 1
ATOM 2565 C CA . VAL A 1 334 ? 20.269 12.636 1.101 1.00 84.88 334 VAL A CA 1
ATOM 2566 C C . VAL A 1 334 ? 21.482 13.535 1.360 1.00 84.88 334 VAL A C 1
ATOM 2568 O O . VAL A 1 334 ? 22.509 13.057 1.844 1.00 84.88 334 VAL A O 1
ATOM 2571 N N . VAL A 1 335 ? 21.377 14.821 1.019 1.00 89.25 335 VAL A N 1
ATOM 2572 C CA . VAL A 1 335 ? 22.486 15.796 1.093 1.00 89.25 335 VAL A CA 1
ATOM 2573 C C . VAL A 1 335 ? 22.276 16.886 2.140 1.00 89.25 335 VAL A C 1
ATOM 2575 O O . VAL A 1 335 ? 23.194 17.658 2.413 1.00 89.25 335 VAL A O 1
ATOM 2578 N N . SER A 1 336 ? 21.105 16.933 2.779 1.00 87.62 336 SER A N 1
ATOM 2579 C CA . SER A 1 336 ? 20.853 17.804 3.928 1.00 87.62 336 SER A CA 1
ATOM 2580 C C . SER A 1 336 ? 20.447 17.018 5.169 1.00 87.62 336 SER A C 1
ATOM 2582 O O . SER A 1 336 ? 20.025 15.866 5.106 1.00 87.62 336 SER A O 1
ATOM 2584 N N . GLN A 1 337 ? 20.516 17.679 6.323 1.00 86.75 337 GLN A N 1
ATOM 2585 C CA . GLN A 1 337 ? 19.757 17.224 7.482 1.00 86.75 337 GLN A CA 1
ATOM 2586 C C . GLN A 1 337 ? 18.257 17.328 7.186 1.00 86.75 337 GLN A C 1
ATOM 2588 O O . GLN A 1 337 ? 17.832 18.173 6.392 1.00 86.75 337 GLN A O 1
ATOM 2593 N N . SER A 1 338 ? 17.467 16.467 7.823 1.00 85.44 338 SER A N 1
ATOM 2594 C CA . SER A 1 338 ? 16.016 16.605 7.823 1.00 85.44 338 SER A CA 1
ATOM 2595 C C . SER A 1 338 ? 15.617 17.836 8.633 1.00 85.44 338 SER A C 1
ATOM 2597 O O . SER A 1 338 ? 16.062 17.985 9.772 1.00 85.44 338 SER A O 1
ATOM 2599 N N . VAL A 1 339 ? 14.760 18.677 8.071 1.00 84.75 339 VAL A N 1
ATOM 2600 C CA . VAL A 1 339 ? 14.137 19.820 8.742 1.00 84.75 339 VAL A CA 1
ATOM 2601 C C . VAL A 1 339 ? 12.662 19.533 8.961 1.00 84.75 339 VAL A C 1
ATOM 2603 O O . VAL A 1 339 ? 12.014 18.965 8.091 1.00 84.75 339 VAL A O 1
ATOM 2606 N N . GLU A 1 340 ? 12.121 19.919 10.107 1.00 84.56 340 GLU A N 1
ATOM 2607 C CA . GLU A 1 340 ? 10.678 19.903 10.340 1.00 84.56 340 GLU A CA 1
ATOM 2608 C C . GLU A 1 340 ? 10.019 20.996 9.488 1.00 84.56 340 GLU A C 1
ATOM 2610 O O . GLU A 1 340 ? 10.359 22.173 9.593 1.00 84.56 340 GLU A O 1
ATOM 2615 N N . VAL A 1 341 ? 9.115 20.588 8.601 1.00 80.12 341 VAL A N 1
ATOM 2616 C CA . VAL A 1 341 ? 8.346 21.472 7.714 1.00 80.12 341 VAL A CA 1
ATOM 2617 C C . VAL A 1 341 ? 6.990 21.787 8.319 1.00 80.12 341 VAL A C 1
ATOM 2619 O O . VAL A 1 341 ? 6.493 22.903 8.182 1.00 80.12 341 VAL A O 1
ATOM 2622 N N . MET A 1 342 ? 6.379 20.803 8.974 1.00 77.69 342 MET A N 1
ATOM 2623 C CA . MET A 1 342 ? 5.056 20.947 9.558 1.00 77.69 342 MET A CA 1
ATOM 2624 C C . MET A 1 342 ? 4.955 20.099 10.817 1.00 77.69 342 MET A C 1
ATOM 2626 O O . MET A 1 342 ? 5.238 18.904 10.788 1.00 77.69 342 MET A O 1
ATOM 2630 N N . HIS A 1 343 ? 4.513 20.734 11.896 1.00 79.94 343 HIS A N 1
ATOM 2631 C CA . HIS A 1 343 ? 4.154 20.067 13.134 1.00 79.94 343 HIS A CA 1
ATOM 2632 C C . HIS A 1 343 ? 2.639 20.001 13.243 1.00 79.94 343 HIS A C 1
ATOM 2634 O O . HIS A 1 343 ? 1.954 21.015 13.099 1.00 79.94 343 HIS A O 1
ATOM 2640 N N . LEU A 1 344 ? 2.114 18.818 13.508 1.00 70.56 344 LEU A N 1
ATOM 2641 C CA . LEU A 1 344 ? 0.690 18.545 13.518 1.00 70.56 344 LEU A CA 1
ATOM 2642 C C . LEU A 1 344 ? 0.331 18.019 14.896 1.00 70.56 344 LEU A C 1
ATOM 2644 O O . LEU A 1 344 ? 0.562 16.841 15.185 1.00 70.56 344 LEU A O 1
ATOM 2648 N N . PRO A 1 345 ? -0.195 18.885 15.777 1.00 69.00 345 PRO A N 1
ATOM 2649 C CA . PRO A 1 345 ? -0.597 18.451 17.104 1.00 69.00 345 PRO A CA 1
ATOM 2650 C C . PRO A 1 345 ? -1.667 17.362 16.979 1.00 69.00 345 PRO A C 1
ATOM 2652 O O . PRO A 1 345 ? -2.450 17.360 16.032 1.00 69.00 345 PRO A O 1
ATOM 2655 N N . CYS A 1 346 ? -1.710 16.419 17.919 1.00 62.53 346 CYS A N 1
ATOM 2656 C CA . CYS A 1 346 ? -2.667 15.305 17.868 1.00 62.53 346 CYS A CA 1
ATOM 2657 C C . CYS A 1 346 ? -4.072 15.674 18.386 1.00 62.53 346 CYS A C 1
ATOM 2659 O O . CYS A 1 346 ? -4.954 14.826 18.502 1.00 62.53 346 CYS A O 1
ATOM 2661 N N . THR A 1 347 ? -4.308 16.948 18.708 1.00 66.00 347 THR A N 1
ATOM 2662 C CA . THR A 1 347 ? -5.631 17.449 19.080 1.00 66.00 347 THR A CA 1
ATOM 2663 C C . THR A 1 347 ? -6.457 17.676 17.822 1.00 66.00 347 THR A C 1
ATOM 2665 O O . THR A 1 347 ? -6.162 18.558 17.019 1.00 66.00 347 THR A O 1
ATOM 2668 N N . TRP A 1 348 ? -7.514 16.882 17.652 1.00 61.88 348 TRP A N 1
ATOM 2669 C CA . TRP A 1 348 ? -8.417 16.957 16.500 1.00 61.88 348 TRP A CA 1
ATOM 2670 C C . TRP A 1 348 ? -8.985 18.377 16.275 1.00 61.88 348 TRP A C 1
ATOM 2672 O O . TRP A 1 348 ? -9.146 18.779 15.125 1.00 61.88 348 TRP A O 1
ATOM 2682 N N . GLU A 1 349 ? -9.230 19.157 17.347 1.00 65.19 349 GLU A N 1
ATOM 2683 C CA . GLU A 1 349 ? -9.652 20.566 17.245 1.00 65.19 349 GLU A CA 1
ATOM 2684 C C . GLU A 1 349 ? -8.605 21.397 16.481 1.00 65.19 349 GLU A C 1
ATOM 2686 O O . GLU A 1 349 ? -8.924 22.122 15.542 1.00 65.19 349 GLU A O 1
ATOM 2691 N N . SER A 1 350 ? -7.331 21.223 16.832 1.00 63.09 350 SER A N 1
ATOM 2692 C CA . SER A 1 350 ? -6.205 21.922 16.211 1.00 63.09 350 SER A CA 1
ATOM 2693 C C . SER A 1 350 ? -5.873 21.373 14.823 1.00 63.09 350 SER A C 1
ATOM 2695 O O . SER A 1 350 ? -5.379 22.116 13.982 1.00 63.09 350 SER A O 1
ATOM 2697 N N . GLN A 1 351 ? -6.147 20.091 14.560 1.00 59.56 351 GLN A N 1
ATOM 2698 C CA . GLN A 1 351 ? -5.940 19.476 13.247 1.00 59.56 351 GLN A CA 1
ATOM 2699 C C . GLN A 1 351 ? -6.957 19.950 12.215 1.00 59.56 351 GLN A C 1
ATOM 2701 O O . GLN A 1 351 ? -6.563 20.173 11.078 1.00 59.56 351 GLN A O 1
ATOM 2706 N N . LEU A 1 352 ? -8.228 20.145 12.585 1.00 61.47 352 LEU A N 1
ATOM 2707 C CA . LEU A 1 352 ? -9.228 20.718 11.675 1.00 61.47 352 LEU A CA 1
ATOM 2708 C C . LEU A 1 352 ? -8.897 22.175 11.328 1.00 61.47 352 LEU A C 1
ATOM 2710 O O . LEU A 1 352 ? -8.955 22.558 10.162 1.00 61.47 352 LEU A O 1
ATOM 2714 N N . GLU A 1 353 ? -8.487 22.975 12.315 1.00 64.25 353 GLU A N 1
ATOM 2715 C CA . GLU A 1 353 ? -8.057 24.361 12.085 1.00 64.25 353 GLU A CA 1
ATOM 2716 C C . GLU A 1 353 ? -6.768 24.436 11.249 1.00 64.25 353 GLU A C 1
ATOM 2718 O O . GLU A 1 353 ? -6.698 25.196 10.278 1.00 64.25 353 GLU A O 1
ATOM 2723 N N . ALA A 1 354 ? -5.764 23.611 11.571 1.00 63.38 354 ALA A N 1
ATOM 2724 C CA . ALA A 1 354 ? -4.532 23.510 10.791 1.00 63.38 354 ALA A CA 1
ATOM 2725 C C . ALA A 1 354 ? -4.806 23.004 9.370 1.00 63.38 354 ALA A C 1
ATOM 2727 O O . ALA A 1 354 ? -4.225 23.527 8.423 1.00 63.38 354 ALA A O 1
ATOM 2728 N N . TRP A 1 355 ? -5.720 22.044 9.203 1.00 59.81 355 TRP A N 1
ATOM 2729 C CA . TRP A 1 355 ? -6.125 21.527 7.899 1.00 59.81 355 TRP A CA 1
ATOM 2730 C C . TRP A 1 355 ? -6.762 22.609 7.043 1.00 59.81 355 TRP A C 1
ATOM 2732 O O . TRP A 1 355 ? -6.291 22.844 5.935 1.00 59.81 355 TRP A O 1
ATOM 2742 N N . HIS A 1 356 ? -7.751 23.336 7.566 1.00 64.31 356 HIS A N 1
ATOM 2743 C CA . HIS A 1 356 ? -8.344 24.454 6.836 1.00 64.31 356 HIS A CA 1
ATOM 2744 C C . HIS A 1 356 ? -7.289 25.501 6.456 1.00 64.31 356 HIS A C 1
ATOM 2746 O O . HIS A 1 356 ? -7.316 26.026 5.345 1.00 64.31 356 HIS A O 1
ATOM 2752 N N . SER A 1 357 ? -6.308 25.760 7.325 1.00 62.19 357 SER A N 1
ATOM 2753 C CA . SER A 1 357 ? -5.188 26.651 7.006 1.00 62.19 357 SER A CA 1
ATOM 2754 C C . SER A 1 357 ? -4.265 26.097 5.911 1.00 62.19 357 SER A C 1
ATOM 2756 O O . SER A 1 357 ? -3.789 26.868 5.075 1.00 62.19 357 SER A O 1
ATOM 2758 N N . VAL A 1 358 ? -3.987 24.790 5.898 1.00 59.69 358 VAL A N 1
ATOM 2759 C CA . VAL A 1 358 ? -3.131 24.121 4.903 1.00 59.69 358 VAL A CA 1
ATOM 2760 C C . VAL A 1 358 ? -3.840 24.004 3.561 1.00 59.69 358 VAL A C 1
ATOM 2762 O O . VAL A 1 358 ? -3.251 24.367 2.551 1.00 59.69 358 VAL A O 1
ATOM 2765 N N . GLU A 1 359 ? -5.103 23.591 3.531 1.00 54.97 359 GLU A N 1
ATOM 2766 C CA . GLU A 1 359 ? -5.916 23.496 2.318 1.00 54.97 359 GLU A CA 1
ATOM 2767 C C . GLU A 1 359 ? -6.048 24.872 1.645 1.00 54.97 359 GLU A C 1
ATOM 2769 O O . GLU A 1 359 ? -5.771 25.013 0.455 1.00 54.97 359 GLU A O 1
ATOM 2774 N N . LEU A 1 360 ? -6.301 25.931 2.426 1.00 54.16 360 LEU A N 1
ATOM 2775 C CA . LEU A 1 360 ? -6.284 27.317 1.938 1.00 54.16 360 LEU A CA 1
ATOM 2776 C C . LEU A 1 360 ? -4.895 27.786 1.469 1.00 54.16 360 LEU A C 1
ATOM 2778 O O . LEU A 1 360 ? -4.806 28.680 0.625 1.00 54.16 360 LEU A O 1
ATOM 2782 N N . SER A 1 361 ? -3.813 27.221 2.012 1.00 52.12 361 SER A N 1
ATOM 2783 C CA . SER A 1 361 ? -2.434 27.550 1.618 1.00 52.12 361 SER A CA 1
ATOM 2784 C C . SER A 1 361 ? -1.972 26.778 0.380 1.00 52.12 361 SER A C 1
ATOM 2786 O O . SER A 1 361 ? -1.212 27.328 -0.410 1.00 52.12 361 SER A O 1
ATOM 2788 N N . LEU A 1 362 ? -2.448 25.544 0.190 1.00 43.75 362 LEU A N 1
ATOM 2789 C CA . LEU A 1 362 ? -2.174 24.688 -0.969 1.00 43.75 362 LEU A CA 1
ATOM 2790 C C . LEU A 1 362 ? -3.042 25.063 -2.181 1.00 43.75 362 LEU A C 1
ATOM 2792 O O . LEU A 1 362 ? -2.578 24.964 -3.313 1.00 43.75 362 LEU A O 1
ATOM 2796 N N . GLN A 1 363 ? -4.270 25.550 -1.962 1.00 42.78 363 GLN A N 1
ATOM 2797 C CA . GLN A 1 363 ? -5.135 26.093 -3.023 1.00 42.78 363 GLN A CA 1
ATOM 2798 C C . GLN A 1 363 ? -4.676 27.470 -3.528 1.00 42.78 363 GLN A C 1
ATOM 2800 O O . GLN A 1 363 ? -5.095 27.919 -4.597 1.00 42.78 363 GLN A O 1
ATOM 2805 N N . ARG A 1 364 ? -3.803 28.161 -2.786 1.00 37.56 364 ARG A N 1
ATOM 2806 C CA . ARG A 1 364 ? -3.118 29.354 -3.290 1.00 37.56 364 ARG A CA 1
ATOM 2807 C C . ARG A 1 364 ? -1.883 28.896 -4.064 1.00 37.56 364 ARG A C 1
ATOM 2809 O O . ARG A 1 364 ? -1.061 28.194 -3.484 1.00 37.56 364 ARG A O 1
ATOM 2816 N N . PRO A 1 365 ? -1.686 29.308 -5.330 1.00 34.47 365 PRO A N 1
ATOM 2817 C CA . PRO A 1 365 ? -0.435 29.036 -6.022 1.00 34.47 365 PRO A CA 1
ATOM 2818 C C . PRO A 1 365 ? 0.698 29.656 -5.199 1.00 34.47 365 PRO A C 1
ATOM 2820 O O . PRO A 1 365 ? 0.811 30.879 -5.079 1.00 34.47 365 PRO A O 1
ATOM 2823 N N . ALA A 1 366 ? 1.494 28.805 -4.556 1.00 38.44 366 ALA A N 1
ATOM 2824 C CA . ALA A 1 366 ? 2.593 29.229 -3.714 1.00 38.44 366 ALA A CA 1
ATOM 2825 C C . ALA A 1 366 ? 3.668 29.880 -4.596 1.00 38.44 366 ALA A C 1
ATOM 2827 O O . ALA A 1 366 ? 4.577 29.230 -5.100 1.00 38.44 366 ALA A O 1
ATOM 2828 N N . HIS A 1 367 ? 3.602 31.201 -4.757 1.00 32.59 367 HIS A N 1
ATOM 2829 C CA . HIS A 1 367 ? 4.704 31.998 -5.305 1.00 32.59 367 HIS A CA 1
ATOM 2830 C C . HIS A 1 367 ? 5.906 32.098 -4.339 1.00 32.59 367 HIS A C 1
ATOM 2832 O O . HIS A 1 367 ? 6.900 32.753 -4.649 1.00 32.59 367 HIS A O 1
ATOM 2838 N N . GLY A 1 368 ? 5.839 31.443 -3.175 1.00 32.69 368 GLY A N 1
ATOM 2839 C CA . GLY A 1 368 ? 6.905 31.364 -2.183 1.00 32.69 368 GLY A CA 1
ATOM 2840 C C . GLY A 1 368 ? 7.499 29.964 -2.102 1.00 32.69 368 GLY A C 1
ATOM 2841 O O . GLY A 1 368 ? 7.198 29.218 -1.178 1.00 32.69 368 GLY A O 1
ATOM 2842 N N . ILE A 1 369 ? 8.368 29.619 -3.050 1.00 37.62 369 ILE A N 1
ATOM 2843 C CA . ILE A 1 369 ? 9.342 28.538 -2.858 1.00 37.62 369 ILE A CA 1
ATOM 2844 C C . ILE A 1 369 ? 10.220 28.932 -1.659 1.00 37.62 369 ILE A C 1
ATOM 2846 O O . ILE A 1 369 ? 10.671 30.081 -1.588 1.00 37.62 369 ILE A O 1
ATOM 2850 N N . LEU A 1 370 ? 10.504 27.996 -0.747 1.00 35.69 370 LEU A N 1
ATOM 2851 C CA . LEU A 1 370 ? 11.669 28.097 0.138 1.00 35.69 370 LEU A CA 1
ATOM 2852 C C . LEU A 1 370 ? 12.905 28.161 -0.762 1.00 35.69 370 LEU A C 1
ATOM 2854 O O . LEU A 1 370 ? 13.417 27.132 -1.199 1.00 35.69 370 LEU A O 1
ATOM 2858 N N . ARG A 1 371 ? 13.322 29.376 -1.138 1.00 33.19 371 ARG A N 1
ATOM 2859 C CA . ARG A 1 371 ? 14.488 29.562 -2.000 1.00 33.19 371 ARG A CA 1
ATOM 2860 C C . ARG A 1 371 ? 15.683 28.911 -1.306 1.00 33.19 371 ARG A C 1
ATOM 2862 O O . ARG A 1 371 ? 15.870 29.154 -0.110 1.00 33.19 371 ARG A O 1
ATOM 2869 N N . PRO A 1 372 ? 16.502 28.125 -2.021 1.00 36.41 372 PRO A N 1
ATOM 2870 C CA . PRO A 1 372 ? 17.750 27.656 -1.450 1.00 36.41 372 PRO A CA 1
ATOM 2871 C C . PRO A 1 372 ? 18.569 28.870 -0.976 1.00 36.41 372 PRO A C 1
ATOM 2873 O O . PRO A 1 372 ? 18.469 29.945 -1.584 1.00 36.41 372 PRO A O 1
ATOM 2876 N N . PRO A 1 373 ? 19.367 28.726 0.097 1.00 37.75 373 PRO A N 1
ATOM 2877 C CA . PRO A 1 373 ? 20.174 29.820 0.617 1.00 37.75 373 PRO A CA 1
ATOM 2878 C C . PRO A 1 373 ? 21.056 30.420 -0.491 1.00 37.75 373 PRO A C 1
ATOM 2880 O O . PRO A 1 373 ? 21.429 29.714 -1.445 1.00 37.75 373 PRO A O 1
ATOM 2883 N N . PRO A 1 374 ? 21.361 31.729 -0.407 1.00 38.94 374 PRO A N 1
ATOM 2884 C CA . PRO A 1 374 ? 22.091 32.441 -1.444 1.00 38.94 374 PRO A CA 1
ATOM 2885 C C . PRO A 1 374 ? 23.439 31.762 -1.746 1.00 38.94 374 PRO A C 1
ATOM 2887 O O . PRO A 1 374 ? 24.035 31.150 -0.857 1.00 38.94 374 PRO A O 1
ATOM 2890 N N . PRO A 1 375 ? 23.964 31.881 -2.983 1.00 40.72 375 PRO A N 1
ATOM 2891 C CA . PRO A 1 375 ? 25.197 31.211 -3.413 1.00 40.72 375 PRO A CA 1
ATOM 2892 C C . PRO A 1 375 ? 26.402 31.437 -2.489 1.00 40.72 375 PRO A C 1
ATOM 2894 O O . PRO A 1 375 ? 27.282 30.586 -2.409 1.00 40.72 375 PRO A O 1
ATOM 2897 N N . SER A 1 376 ? 26.420 32.552 -1.754 1.00 39.53 376 SER A N 1
ATOM 2898 C CA . SER A 1 376 ? 27.436 32.893 -0.754 1.00 39.53 376 SER A CA 1
ATOM 2899 C C . SER A 1 376 ? 27.496 31.939 0.446 1.00 39.53 376 SER A C 1
ATOM 2901 O O . SER A 1 376 ? 28.524 31.882 1.113 1.00 39.53 376 SER A O 1
ATOM 2903 N N . GLU A 1 377 ? 26.429 31.187 0.724 1.00 43.03 377 GLU A N 1
ATOM 2904 C CA . GLU A 1 377 ? 26.349 30.229 1.837 1.00 43.03 377 GLU A CA 1
ATOM 2905 C C . GLU A 1 377 ? 26.519 28.768 1.385 1.00 43.03 377 GLU A C 1
ATOM 2907 O O . GLU A 1 377 ? 26.666 27.865 2.214 1.00 43.03 377 GLU A O 1
ATOM 2912 N N . ARG A 1 378 ? 26.578 28.514 0.070 1.00 47.03 378 ARG A N 1
ATOM 2913 C CA . ARG A 1 378 ? 26.873 27.186 -0.481 1.00 47.03 378 ARG A CA 1
ATOM 2914 C C . ARG A 1 378 ? 28.383 26.946 -0.409 1.00 47.03 378 ARG A C 1
ATOM 2916 O O . ARG A 1 378 ? 29.141 27.414 -1.255 1.00 47.03 378 ARG A O 1
ATOM 2923 N N . LYS A 1 379 ? 28.850 26.211 0.610 1.00 37.53 379 LYS A N 1
ATOM 2924 C CA . LYS A 1 379 ? 30.242 25.725 0.644 1.00 37.53 379 LYS A CA 1
ATOM 2925 C C . LYS A 1 379 ? 30.520 24.945 -0.642 1.00 37.53 379 LYS A C 1
ATOM 2927 O O . LYS A 1 379 ? 29.851 23.958 -0.922 1.00 37.53 379 LYS A O 1
ATOM 2932 N N . ALA A 1 380 ? 31.514 25.404 -1.400 1.00 38.50 380 ALA A N 1
ATOM 2933 C CA . ALA A 1 380 ? 31.911 24.856 -2.688 1.00 38.50 380 ALA A CA 1
ATOM 2934 C C . ALA A 1 380 ? 32.233 23.355 -2.605 1.00 38.50 380 ALA A C 1
ATOM 2936 O O . ALA A 1 380 ? 33.350 22.965 -2.264 1.00 38.50 380 ALA A O 1
ATOM 2937 N N . ARG A 1 381 ? 31.263 22.512 -2.957 1.00 37.00 381 ARG A N 1
ATOM 2938 C CA . ARG A 1 381 ? 31.485 21.167 -3.484 1.00 37.00 381 ARG A CA 1
ATOM 2939 C C . ARG A 1 381 ? 30.462 20.921 -4.590 1.00 37.00 381 ARG A C 1
ATOM 2941 O O . ARG A 1 381 ? 29.274 20.878 -4.320 1.00 37.00 381 ARG A O 1
ATOM 2948 N N . THR A 1 382 ? 31.003 20.844 -5.809 1.00 35.50 382 THR A N 1
ATOM 2949 C CA . THR A 1 382 ? 30.429 20.318 -7.062 1.00 35.50 382 THR A CA 1
ATOM 2950 C C . THR A 1 382 ? 29.068 20.869 -7.498 1.00 35.50 382 THR A C 1
ATOM 2952 O O . THR A 1 382 ? 28.039 20.616 -6.891 1.00 35.50 382 THR A O 1
ATOM 2955 N N . GLY A 1 383 ? 29.082 21.617 -8.607 1.00 32.47 383 GLY A N 1
ATOM 2956 C CA . GLY A 1 383 ? 27.896 22.190 -9.231 1.00 32.47 383 GLY A CA 1
ATOM 2957 C C . GLY A 1 383 ? 26.908 21.131 -9.716 1.00 32.47 383 GLY A C 1
ATOM 2958 O O . GLY A 1 383 ? 27.144 20.470 -10.721 1.00 32.47 383 GLY A O 1
ATOM 2959 N N . ALA A 1 384 ? 25.783 21.037 -9.022 1.00 34.62 384 ALA A N 1
ATOM 2960 C CA . ALA A 1 384 ? 24.510 20.589 -9.556 1.00 34.62 384 ALA A CA 1
ATOM 2961 C C . ALA A 1 384 ? 23.414 21.352 -8.801 1.00 34.62 384 ALA A C 1
ATOM 2963 O O . ALA A 1 384 ? 23.344 21.295 -7.574 1.00 34.62 384 ALA A O 1
ATOM 2964 N N . ASP A 1 385 ? 22.588 22.116 -9.516 1.00 32.38 385 ASP A N 1
ATOM 2965 C CA . ASP A 1 385 ? 21.391 22.724 -8.935 1.00 32.38 385 ASP A CA 1
ATOM 2966 C C . ASP A 1 385 ? 20.436 21.609 -8.479 1.00 32.38 385 ASP A C 1
ATOM 2968 O O . ASP A 1 385 ? 19.940 20.818 -9.289 1.00 32.38 385 ASP A O 1
ATOM 2972 N N . CYS A 1 386 ? 20.253 21.513 -7.161 1.00 32.22 386 CYS A N 1
ATOM 2973 C CA . CYS A 1 386 ? 19.426 20.518 -6.488 1.00 32.22 386 CYS A CA 1
ATOM 2974 C C . CYS A 1 386 ? 18.079 21.144 -6.113 1.00 32.22 386 CYS A C 1
ATOM 2976 O O . CYS A 1 386 ? 18.003 21.860 -5.119 1.00 32.22 386 CYS A O 1
ATOM 2978 N N . ASP A 1 387 ? 17.033 20.847 -6.887 1.00 34.84 387 ASP A N 1
ATOM 2979 C CA . ASP A 1 387 ? 15.659 21.319 -6.654 1.00 34.84 387 ASP A CA 1
ATOM 2980 C C . ASP A 1 387 ? 14.686 20.138 -6.509 1.00 34.84 387 ASP A C 1
ATOM 2982 O O . ASP A 1 387 ? 13.724 20.008 -7.265 1.00 34.84 387 ASP A O 1
ATOM 2986 N N . CYS A 1 388 ? 14.924 19.240 -5.549 1.00 33.16 388 CYS A N 1
ATOM 2987 C CA . CYS A 1 388 ? 13.907 18.273 -5.133 1.00 33.16 388 CYS A CA 1
ATOM 2988 C C . CYS A 1 388 ? 13.927 18.083 -3.607 1.00 33.16 388 CYS A C 1
ATOM 2990 O O . CYS A 1 388 ? 14.956 17.745 -3.020 1.00 33.16 388 CYS A O 1
ATOM 2992 N N . CYS A 1 389 ? 12.770 18.273 -2.970 1.00 35.34 389 CYS A N 1
ATOM 2993 C CA . CYS A 1 389 ? 12.547 17.973 -1.557 1.00 35.34 389 CYS A CA 1
ATOM 2994 C C . CYS A 1 389 ? 11.829 16.625 -1.444 1.00 35.34 389 CYS A C 1
ATOM 2996 O O . CYS A 1 389 ? 10.822 16.412 -2.114 1.00 35.34 389 CYS A O 1
ATOM 2998 N N . ILE A 1 390 ? 12.324 15.726 -0.592 1.00 42.94 390 ILE A N 1
ATOM 2999 C CA . ILE A 1 390 ? 11.533 14.582 -0.119 1.00 42.94 390 ILE A CA 1
ATOM 3000 C C . ILE A 1 390 ? 10.963 14.930 1.231 1.00 42.94 390 ILE A C 1
ATOM 3002 O O . ILE A 1 390 ? 11.689 15.420 2.097 1.00 42.94 390 ILE A O 1
ATOM 3006 N N . PHE A 1 391 ? 9.696 14.592 1.413 1.00 43.12 391 PHE A N 1
ATOM 3007 C CA . PHE A 1 391 ? 9.056 14.596 2.709 1.00 43.12 391 PHE A CA 1
ATOM 3008 C C . PHE A 1 391 ? 9.335 13.266 3.421 1.00 43.12 391 PHE A C 1
ATOM 3010 O O . PHE A 1 391 ? 8.969 12.198 2.934 1.00 43.12 391 PHE A O 1
ATOM 3017 N N . PHE A 1 392 ? 10.031 13.323 4.553 1.00 34.97 392 PHE A N 1
ATOM 3018 C CA . PHE A 1 392 ? 10.200 12.191 5.460 1.00 34.97 392 PHE A CA 1
ATOM 3019 C C . PHE A 1 392 ? 9.202 12.323 6.606 1.00 34.97 392 PHE A C 1
ATOM 3021 O O . PHE A 1 392 ? 8.962 13.419 7.105 1.00 34.97 392 PHE A O 1
ATOM 3028 N N . TYR A 1 393 ? 8.651 11.200 7.049 1.00 28.23 393 TYR A N 1
ATOM 3029 C CA . TYR A 1 393 ? 7.743 11.149 8.187 1.00 28.23 393 TYR A CA 1
ATOM 3030 C C . TYR A 1 393 ? 8.453 10.551 9.400 1.00 28.23 393 TYR A C 1
ATOM 3032 O O . TYR A 1 393 ? 9.205 9.583 9.235 1.00 28.23 393 TYR A O 1
ATOM 3040 N N . ARG A 1 394 ? 8.246 11.110 10.597 1.00 27.31 394 ARG A N 1
ATOM 3041 C CA . ARG A 1 394 ? 8.785 10.548 11.839 1.00 27.31 394 ARG A CA 1
ATOM 3042 C C . ARG A 1 394 ? 7.755 10.507 12.952 1.00 27.31 394 ARG A C 1
ATOM 3044 O O . ARG A 1 394 ? 7.008 11.499 13.086 1.00 27.31 394 ARG A O 1
#

Foldseek 3Di:
DWDWDFWDKDWDWDDDDDPDIDTQPPPDDDDDPGHIDTAGDPDIDTDDPDDFDKDWADDPPDIHIDGDDDPPDDDPPHDDDDDPLLCPVLDPPVVVVVLVVPPPLVVLVVVVPDDAEAEEEEAQDQRNQLVSLVVPRFAYEYEAADPSSQSNNCVVCVVSVNNRRYWYAYQQLDTPPPVCCVVVVVVVVVVVPPPDPPDPPPDDPPDPVSRNLLSNLVNVVVRDPTAYEYEYDLHHSSDPASPPVVSVLSVLVSVVSNVVSVRRYHYSDDQKWFWKKFFKDAPPVCVVLDQDDPPDDADVVHDPNVVCVVVVSPLLVDDRDDCPVCVVVVNMGGDGDIDGPDMGGSPSVSNVVVVVVVVVVNVPSPPDDPDDPPPVPPDDDDDDDGSDMDIDID

Mean predicted aligned error: 12.34 Å

Solvent-accessible surface area (backbone atoms only — not comparable to full-atom values): 24163 Å² total; per-residue (Å²): 116,79,46,71,43,53,55,48,81,41,63,55,74,47,74,77,58,86,90,44,69,49,67,39,46,89,89,45,80,90,54,94,91,55,72,62,47,76,47,72,48,98,57,70,37,82,36,51,91,64,86,84,71,71,42,81,48,69,68,99,86,52,76,52,75,45,66,74,72,63,97,83,67,85,74,69,87,95,62,82,91,74,81,80,78,50,54,78,76,67,44,53,74,69,54,58,56,53,72,70,64,62,68,63,66,52,58,56,57,66,71,63,72,61,88,70,27,22,34,36,29,42,30,52,68,56,64,64,47,56,50,47,39,73,79,55,29,54,48,21,37,33,38,32,78,46,72,66,42,33,51,39,39,49,53,51,18,54,78,66,75,30,61,91,34,38,32,22,26,44,40,73,16,47,59,46,83,68,81,46,61,71,63,49,48,58,51,48,66,61,56,71,69,61,90,68,87,71,81,76,87,70,83,73,74,84,54,77,81,70,42,35,42,58,46,28,34,52,45,47,59,73,70,44,93,52,62,28,35,35,35,70,54,95,44,52,73,90,52,96,52,94,78,46,64,59,61,55,52,49,50,40,51,52,52,50,46,36,47,74,44,69,42,73,63,47,72,69,58,68,76,50,43,38,40,24,32,28,41,40,49,33,72,65,57,50,64,72,52,49,51,70,57,92,81,58,71,50,61,95,79,41,74,62,60,68,53,33,76,79,49,60,49,49,85,83,71,65,85,89,71,86,53,71,77,30,48,81,67,67,52,39,43,77,76,48,75,73,40,81,75,44,80,44,60,60,48,54,74,58,39,55,54,48,43,56,54,46,53,59,51,68,74,38,85,70,88,70,69,87,70,76,77,58,76,92,73,58,76,92,70,80,98,67,93,73,86,50,77,45,78,45,81,103

Radius of gyration: 25.53 Å; Cα contacts (8 Å, |Δi|>4): 483; chains: 1; bounding box: 60×68×69 Å

Sequence (394 aa):
MPGEAHGVALWFDAELFGSIRLSTSPEQPLREHWRQAALCFRSPIEAGSEPLELEAHHDDDAVWITLPRRPSEKLQPGRPPACSCGLHAATSRRRLGALGGLGTLRAQVEKEGGALGGALVLGDGPNLAIRLARIGYCPVVSVGPGMLNASIIQKFATSNGLQGVLKAALRDGDIVPKAAEATRKRRLEADVRFTGWESEADSREEDVEDFLWENLAKSLAEACDADWTAFSEPWYDSMAEDWGFHHYALFARHLHALKRASVQVQVAAPGSWTLCAAAFESEWLARRLRPLPSDLAPWEGIDLRALNTLHAGQPSSGFSIDVFPLVSNKMLQVVSQSVEVMHLPCTWESQLEAWHSVELSLQRP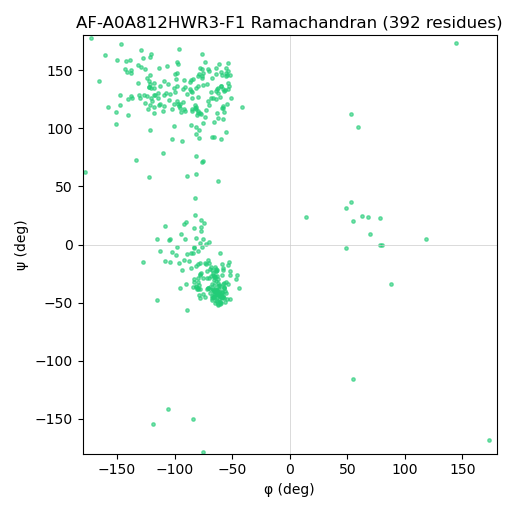AHGILRPPPPSERKARTGADCDCCIFFYR